Protein AF-A0A3D3SCV1-F1 (afdb_monomer_lite)

Structure (mmCIF, N/CA/C/O backbone):
data_AF-A0A3D3SCV1-F1
#
_entry.id   AF-A0A3D3SCV1-F1
#
loop_
_atom_site.group_PDB
_atom_site.id
_atom_site.type_symbol
_atom_site.label_atom_id
_atom_site.label_alt_id
_atom_site.label_comp_id
_atom_site.label_asym_id
_atom_site.label_entity_id
_atom_site.label_seq_id
_atom_site.pdbx_PDB_ins_code
_atom_site.Cartn_x
_atom_site.Cartn_y
_atom_site.Cartn_z
_atom_site.occupancy
_atom_site.B_iso_or_equiv
_atom_site.auth_seq_id
_atom_site.auth_comp_id
_atom_site.auth_asym_id
_atom_site.auth_atom_id
_atom_site.pdbx_PDB_model_num
ATOM 1 N N . MET A 1 1 ? 33.275 -25.857 25.329 1.00 31.06 1 MET A N 1
ATOM 2 C CA . MET A 1 1 ? 33.347 -27.067 26.189 1.00 31.06 1 MET A CA 1
ATOM 3 C C . MET A 1 1 ? 31.947 -27.283 26.773 1.00 31.06 1 MET A C 1
ATOM 5 O O . MET A 1 1 ? 31.342 -26.275 27.091 1.00 31.06 1 MET A O 1
ATOM 9 N N . HIS A 1 2 ? 31.351 -28.477 26.896 1.00 33.22 2 HIS A N 1
ATOM 10 C CA . HIS A 1 2 ? 31.788 -29.834 26.527 1.00 33.22 2 HIS A CA 1
ATOM 11 C C . HIS A 1 2 ? 30.549 -30.766 26.332 1.00 33.22 2 HIS A C 1
ATOM 13 O O . HIS A 1 2 ? 29.694 -30.762 27.200 1.00 33.22 2 HIS A O 1
ATOM 19 N N . ARG A 1 3 ? 30.489 -31.541 25.224 1.00 33.69 3 ARG A N 1
ATOM 20 C CA . ARG A 1 3 ? 29.704 -32.786 24.904 1.00 33.69 3 ARG A CA 1
ATOM 21 C C . ARG A 1 3 ? 28.265 -32.977 25.475 1.00 33.69 3 ARG A C 1
ATOM 23 O O . ARG A 1 3 ? 28.086 -32.978 26.680 1.00 33.69 3 ARG A O 1
ATOM 30 N N . LEU A 1 4 ? 27.192 -33.165 24.684 1.00 37.19 4 LEU A N 1
ATOM 31 C CA . LEU A 1 4 ? 26.838 -34.212 23.676 1.00 37.19 4 LEU A CA 1
ATOM 32 C C . LEU A 1 4 ? 26.415 -35.601 24.218 1.00 37.19 4 LEU A C 1
ATOM 34 O O . LEU A 1 4 ? 27.269 -36.316 24.744 1.00 37.19 4 LEU A O 1
ATOM 38 N N . ARG A 1 5 ? 25.179 -36.042 23.886 1.00 36.16 5 ARG A N 1
ATOM 39 C CA . ARG A 1 5 ? 24.814 -37.425 23.456 1.00 36.16 5 ARG A CA 1
ATOM 40 C C . ARG A 1 5 ? 23.360 -37.555 22.920 1.00 36.16 5 ARG A C 1
ATOM 42 O O . ARG A 1 5 ? 22.454 -37.039 23.553 1.00 36.16 5 ARG A O 1
ATOM 49 N N . SER A 1 6 ? 23.212 -38.246 21.772 1.00 33.44 6 SER A N 1
ATOM 50 C CA . SER A 1 6 ? 22.103 -39.118 21.258 1.00 33.44 6 SER A CA 1
ATOM 51 C C . SER A 1 6 ? 20.650 -38.962 21.774 1.00 33.44 6 SER A C 1
ATOM 53 O O . SER A 1 6 ? 20.452 -38.943 22.981 1.00 33.44 6 SER A O 1
ATOM 55 N N . GLY A 1 7 ? 19.572 -38.996 20.966 1.00 28.97 7 GLY A N 1
ATOM 56 C CA . GLY A 1 7 ? 19.382 -39.431 19.554 1.00 28.97 7 GLY A CA 1
ATOM 57 C C . GLY A 1 7 ? 18.875 -40.892 19.430 1.00 28.97 7 GLY A C 1
ATOM 58 O O . GLY A 1 7 ? 19.271 -41.705 20.258 1.00 28.97 7 GLY A O 1
ATOM 59 N N . ALA A 1 8 ? 18.051 -41.313 18.450 1.00 30.48 8 ALA A N 1
ATOM 60 C CA . ALA A 1 8 ? 17.451 -40.624 17.285 1.00 30.48 8 ALA A CA 1
ATOM 61 C C . ALA A 1 8 ? 16.240 -41.416 16.675 1.00 30.48 8 ALA A C 1
ATOM 63 O O . ALA A 1 8 ? 15.952 -42.517 17.132 1.00 30.48 8 ALA A O 1
ATOM 64 N N . ASP A 1 9 ? 15.584 -40.832 15.655 1.00 30.39 9 ASP A N 1
ATOM 65 C CA . ASP A 1 9 ? 14.673 -41.357 14.597 1.00 30.39 9 ASP A CA 1
ATOM 66 C C . ASP A 1 9 ? 13.549 -42.392 14.863 1.00 30.39 9 ASP A C 1
ATOM 68 O O . ASP A 1 9 ? 13.775 -43.507 15.321 1.00 30.39 9 ASP A O 1
ATOM 72 N N . PHE A 1 10 ? 12.341 -42.090 14.349 1.00 28.12 10 PHE A N 1
ATOM 73 C CA . PHE A 1 10 ? 11.304 -43.080 13.998 1.00 28.12 10 PHE A CA 1
ATOM 74 C C . PHE A 1 10 ? 10.482 -42.648 12.763 1.00 28.12 10 PHE A C 1
ATOM 76 O O . PHE A 1 10 ? 9.947 -41.543 12.718 1.00 28.12 10 PHE A O 1
ATOM 83 N N . LEU A 1 11 ? 10.319 -43.553 11.788 1.00 30.98 11 LEU A N 1
ATOM 84 C CA . LEU A 1 11 ? 9.433 -43.420 10.615 1.00 30.98 11 LEU A CA 1
ATOM 85 C C . LEU A 1 11 ? 8.581 -44.706 10.428 1.00 30.98 11 LEU A C 1
ATOM 87 O O . LEU A 1 11 ? 8.887 -45.733 11.041 1.00 30.98 11 LEU A O 1
ATOM 91 N N . PRO A 1 12 ? 7.458 -44.665 9.676 1.00 41.44 12 PRO A N 1
ATOM 92 C CA . PRO A 1 12 ? 6.324 -45.565 9.920 1.00 41.44 12 PRO A CA 1
ATOM 93 C C . PRO A 1 12 ? 6.385 -46.945 9.240 1.00 41.44 12 PRO A C 1
ATOM 95 O O . PRO A 1 12 ? 7.035 -47.156 8.217 1.00 41.44 12 PRO A O 1
ATOM 98 N N . ARG A 1 13 ? 5.613 -47.889 9.799 1.00 28.06 13 ARG A N 1
ATOM 99 C CA . ARG A 1 13 ? 5.427 -49.262 9.290 1.00 28.06 13 ARG A CA 1
ATOM 100 C C . ARG A 1 13 ? 4.489 -49.323 8.068 1.00 28.06 13 ARG A C 1
ATOM 102 O O . ARG A 1 13 ? 3.646 -48.454 7.869 1.00 28.06 13 ARG A O 1
ATOM 109 N N . ARG A 1 14 ? 4.600 -50.404 7.284 1.00 30.44 14 ARG A N 1
ATOM 110 C CA . ARG A 1 14 ? 3.768 -50.743 6.107 1.00 30.44 14 ARG A CA 1
ATOM 111 C C . ARG A 1 14 ? 3.305 -52.209 6.156 1.00 30.44 14 ARG A C 1
ATOM 113 O O . ARG A 1 14 ? 3.948 -53.013 6.824 1.00 30.44 14 ARG A O 1
ATOM 120 N N . CYS A 1 15 ? 2.329 -52.545 5.296 1.00 30.94 15 CYS A N 1
ATOM 121 C CA . CYS A 1 15 ? 1.943 -53.912 4.873 1.00 30.94 15 CYS A CA 1
ATOM 122 C C . CYS A 1 15 ? 1.190 -54.768 5.928 1.00 30.94 15 CYS A C 1
ATOM 124 O O . CYS A 1 15 ? 1.227 -54.407 7.102 1.00 30.94 15 CYS A O 1
ATOM 126 N N . PRO A 1 16 ? 0.467 -55.858 5.541 1.00 45.41 16 PRO A N 1
ATOM 127 C CA . PRO A 1 16 ? 0.619 -56.683 4.322 1.00 45.41 16 PRO A CA 1
ATOM 128 C C . PRO A 1 16 ? -0.627 -56.839 3.408 1.00 45.41 16 PRO A C 1
ATOM 130 O O . PRO A 1 16 ? -1.608 -56.112 3.528 1.00 45.41 16 PRO A O 1
ATOM 133 N N . ARG A 1 17 ? -0.537 -57.768 2.436 1.00 35.91 17 ARG A N 1
ATOM 134 C CA . ARG A 1 17 ? -1.512 -58.080 1.366 1.00 35.91 17 ARG A CA 1
ATOM 135 C C . ARG A 1 17 ? -1.863 -59.580 1.319 1.00 35.91 17 ARG A C 1
ATOM 137 O O . ARG A 1 17 ? -0.992 -60.413 1.552 1.00 35.91 17 ARG A O 1
ATOM 144 N N . SER A 1 18 ? -3.080 -59.888 0.864 1.00 31.77 18 SER A N 1
ATOM 145 C CA . SER A 1 18 ? -3.589 -61.198 0.395 1.00 31.77 18 SER A CA 1
ATOM 146 C C . SER A 1 18 ? -4.633 -60.956 -0.731 1.00 31.77 18 SER A C 1
ATOM 148 O O . SER A 1 18 ? -4.895 -59.798 -1.055 1.00 31.77 18 SER A O 1
ATOM 150 N N . GLY A 1 19 ? -5.234 -61.928 -1.436 1.00 28.14 19 GLY A N 1
ATOM 151 C CA . GLY A 1 19 ? -5.051 -63.391 -1.464 1.00 28.14 19 GLY A CA 1
ATOM 152 C C . GLY A 1 19 ? -6.238 -64.176 -0.868 1.00 28.14 19 GLY A C 1
ATOM 153 O O . GLY A 1 19 ? -6.530 -63.977 0.304 1.00 28.14 19 GLY A O 1
ATOM 154 N N . ARG A 1 20 ? -6.919 -65.092 -1.583 1.00 32.19 20 ARG A N 1
ATOM 155 C CA . ARG A 1 20 ? -6.865 -65.483 -3.018 1.00 32.19 20 ARG A CA 1
ATOM 156 C C . ARG A 1 20 ? -8.239 -66.048 -3.470 1.00 32.19 20 ARG A C 1
ATOM 158 O O . ARG A 1 20 ? -8.995 -66.492 -2.617 1.00 32.19 20 ARG A O 1
ATOM 165 N N . GLU A 1 21 ? -8.446 -66.145 -4.793 1.00 29.38 21 GLU A N 1
ATOM 166 C CA . GLU A 1 21 ? -9.391 -67.061 -5.492 1.00 29.38 21 GLU A CA 1
ATOM 167 C C . GLU A 1 21 ? -10.918 -66.937 -5.226 1.00 29.38 21 GLU A C 1
ATOM 169 O O . GLU A 1 21 ? -11.355 -66.269 -4.301 1.00 29.38 21 GLU A O 1
ATOM 174 N N . GLY A 1 22 ? -11.797 -67.502 -6.075 1.00 28.02 22 GLY A N 1
ATOM 175 C CA . GLY A 1 22 ? -11.537 -68.116 -7.392 1.00 28.02 22 GLY A CA 1
ATOM 176 C C . GLY A 1 22 ? -12.756 -68.779 -8.070 1.00 28.02 22 GLY A C 1
ATOM 177 O O . GLY A 1 22 ? -13.765 -69.051 -7.428 1.00 28.02 22 GLY A O 1
ATOM 178 N N . SER A 1 23 ? -12.599 -69.113 -9.364 1.00 28.86 23 SER A N 1
ATOM 179 C CA . SER A 1 23 ? -13.588 -69.754 -10.272 1.00 28.86 23 SER A CA 1
ATOM 180 C C . SER A 1 23 ? -14.815 -68.881 -10.658 1.00 28.86 23 SER A C 1
ATOM 182 O O . SER A 1 23 ? -15.280 -68.090 -9.852 1.00 28.86 23 SER A O 1
ATOM 184 N N . SER A 1 24 ? -15.396 -68.939 -11.870 1.00 29.16 24 SER A N 1
ATOM 185 C CA . SER A 1 24 ? -14.925 -69.487 -13.162 1.00 29.16 24 SER A CA 1
ATOM 186 C C . SER A 1 24 ? -15.704 -68.894 -14.359 1.00 29.16 24 SER A C 1
ATOM 188 O O . SER A 1 24 ? -16.881 -68.601 -14.196 1.00 29.16 24 SER A O 1
ATOM 190 N N . ARG A 1 25 ? -15.074 -68.869 -15.557 1.00 29.67 25 ARG A N 1
ATOM 191 C CA . ARG A 1 25 ? -15.676 -68.749 -16.922 1.00 29.67 25 ARG A CA 1
ATOM 192 C C . ARG A 1 25 ? -16.494 -67.463 -17.221 1.00 29.67 25 ARG A C 1
ATOM 194 O O . ARG A 1 25 ? -17.101 -66.881 -16.344 1.00 29.67 25 ARG A O 1
ATOM 201 N N . ALA A 1 26 ? -16.575 -66.945 -18.449 1.00 29.08 26 ALA A N 1
ATOM 202 C CA . ALA A 1 26 ? -15.829 -67.162 -19.698 1.00 29.08 26 ALA A CA 1
ATOM 203 C C . ALA A 1 26 ? -15.648 -65.791 -20.397 1.00 29.08 26 ALA A C 1
ATOM 205 O O . ALA A 1 26 ? -16.336 -64.835 -20.048 1.00 29.08 26 ALA A O 1
ATOM 206 N N . GLY A 1 27 ? -14.726 -65.669 -21.356 1.00 27.27 27 GLY A N 1
ATOM 207 C CA . GLY A 1 27 ? -14.493 -64.406 -22.079 1.00 27.27 27 GLY A CA 1
ATOM 208 C C . GLY A 1 27 ? -15.123 -64.371 -23.473 1.00 27.27 27 GLY A C 1
ATOM 209 O O . GLY A 1 27 ? -15.543 -65.409 -23.972 1.00 27.27 27 GLY A O 1
ATOM 210 N N . TYR A 1 28 ? -15.103 -63.198 -24.114 1.00 28.31 28 TYR A N 1
ATOM 211 C CA . TYR A 1 28 ? -14.728 -63.035 -25.529 1.00 28.31 28 TYR A CA 1
ATOM 212 C C . TYR A 1 28 ? -14.319 -61.575 -25.815 1.00 28.31 28 TYR A C 1
ATOM 214 O O . TYR A 1 28 ? -14.483 -60.693 -24.973 1.00 28.31 28 TYR A O 1
ATOM 222 N N . SER A 1 29 ? -13.710 -61.337 -26.977 1.00 29.58 29 SER A N 1
ATOM 223 C CA . SER A 1 29 ? -13.167 -60.046 -27.427 1.00 29.58 29 SER A CA 1
ATOM 224 C C . SER A 1 29 ? -14.245 -59.038 -27.847 1.00 29.58 29 SER A C 1
ATOM 226 O O . SER A 1 29 ? -15.256 -59.425 -28.428 1.00 29.58 29 SER A O 1
ATOM 228 N N . GLY A 1 30 ? -13.998 -57.740 -27.647 1.00 28.19 30 GLY A N 1
ATOM 229 C CA . GLY A 1 30 ? -14.820 -56.672 -28.242 1.00 28.19 30 GLY A CA 1
ATOM 230 C C . GLY A 1 30 ? -14.403 -56.323 -29.678 1.00 28.19 30 GLY A C 1
ATOM 231 O O . GLY A 1 30 ? -13.363 -56.789 -30.122 1.00 28.19 30 GLY A O 1
ATOM 232 N N . TRP A 1 31 ? -15.191 -55.487 -30.368 1.00 26.89 31 TRP A N 1
ATOM 233 C CA . TRP A 1 31 ? -14.788 -54.488 -31.385 1.00 26.89 31 TRP A CA 1
ATOM 234 C C . TRP A 1 31 ? -16.011 -53.597 -31.731 1.00 26.89 31 TRP A C 1
ATOM 236 O O . TRP A 1 31 ? -17.133 -53.861 -31.304 1.00 26.89 31 TRP A O 1
ATOM 246 N N . THR A 1 32 ? -15.775 -52.494 -32.441 1.00 34.50 32 THR A N 1
ATOM 247 C CA . THR A 1 32 ? -16.702 -51.378 -32.747 1.00 34.50 32 THR A CA 1
ATOM 248 C C . THR A 1 32 ? -17.946 -51.706 -33.590 1.00 34.50 32 THR A C 1
ATOM 250 O O . THR A 1 32 ? -17.823 -52.480 -34.536 1.00 34.50 32 THR A O 1
ATOM 253 N N . MET A 1 33 ? -19.039 -50.926 -33.450 1.00 26.77 33 MET A N 1
ATOM 254 C CA . MET A 1 33 ? -19.727 -50.347 -34.631 1.00 26.77 33 MET A CA 1
ATOM 255 C C . MET A 1 33 ? -20.684 -49.166 -34.347 1.00 26.77 33 MET A C 1
ATOM 257 O O . MET A 1 33 ? -21.206 -49.015 -33.247 1.00 26.77 33 MET A O 1
ATOM 261 N N . GLN A 1 34 ? -20.944 -48.357 -35.386 1.00 30.31 34 GLN A N 1
ATOM 262 C CA . GLN A 1 34 ? -22.105 -47.457 -35.511 1.00 30.31 34 GLN A CA 1
ATOM 263 C C . GLN A 1 34 ? -23.256 -48.174 -36.255 1.00 30.31 34 GLN A C 1
ATOM 265 O O . GLN A 1 34 ? -22.996 -49.040 -37.087 1.00 30.31 34 GLN A O 1
ATOM 270 N N . GLY A 1 35 ? -24.515 -47.770 -36.040 1.00 27.17 35 GLY A N 1
ATOM 271 C CA . GLY A 1 35 ? -25.690 -48.272 -36.778 1.00 27.17 35 GLY A CA 1
ATOM 272 C C . GLY A 1 35 ? -26.908 -47.340 -36.650 1.00 27.17 35 GLY A C 1
ATOM 273 O O . GLY A 1 35 ? -27.031 -46.637 -35.652 1.00 27.17 35 GLY A O 1
ATOM 274 N N . PHE A 1 36 ? -27.784 -47.274 -37.665 1.00 28.73 36 PHE A N 1
ATOM 275 C CA . PHE A 1 36 ? -28.746 -46.163 -37.856 1.00 28.73 36 PHE A CA 1
ATOM 276 C C . PHE A 1 36 ? -30.159 -46.620 -38.296 1.00 28.73 36 PHE A C 1
ATOM 278 O O . PHE A 1 36 ? -30.267 -47.688 -38.899 1.00 28.73 36 PHE A O 1
ATOM 285 N N . ARG A 1 37 ? -31.173 -45.729 -38.128 1.00 29.22 37 ARG A N 1
ATOM 286 C CA . ARG A 1 37 ? -32.583 -45.671 -38.669 1.00 29.22 37 ARG A CA 1
ATOM 287 C C . ARG A 1 37 ? -33.679 -45.778 -37.579 1.00 29.22 37 ARG A C 1
ATOM 289 O O . ARG A 1 37 ? -33.445 -46.451 -36.591 1.00 29.22 37 ARG A O 1
ATOM 296 N N . SER A 1 38 ? -34.926 -45.274 -37.701 1.00 32.41 38 SER A N 1
ATOM 297 C CA . SER A 1 38 ? -35.633 -44.158 -38.423 1.00 32.41 38 SER A CA 1
ATOM 298 C C . SER A 1 38 ? -37.145 -44.243 -38.020 1.00 32.41 38 SER A C 1
ATOM 300 O O . SER A 1 38 ? -37.535 -45.336 -37.632 1.00 32.41 38 SER A O 1
ATOM 302 N N . ARG A 1 39 ? -38.106 -43.290 -38.068 1.00 32.09 39 ARG A N 1
ATOM 303 C CA . ARG A 1 39 ? -38.418 -41.968 -38.708 1.00 32.09 39 ARG A CA 1
ATOM 304 C C . ARG A 1 39 ? -39.368 -41.191 -37.727 1.00 32.09 39 ARG A C 1
ATOM 306 O O . ARG A 1 39 ? -39.741 -41.779 -36.724 1.00 32.09 39 ARG A O 1
ATOM 313 N N . GLY A 1 40 ? -39.890 -39.962 -37.906 1.00 27.11 40 GLY A N 1
ATOM 314 C CA . GLY A 1 40 ? -39.698 -38.869 -38.882 1.00 27.11 40 GLY A CA 1
ATOM 315 C C . GLY A 1 40 ? -41.019 -38.167 -39.325 1.00 27.11 40 GLY A C 1
ATOM 316 O O . GLY A 1 40 ? -41.880 -38.848 -39.871 1.00 27.11 40 GLY A O 1
ATOM 317 N N . LYS A 1 41 ? -41.094 -36.813 -39.225 1.00 29.05 41 LYS A N 1
ATOM 318 C CA . LYS A 1 41 ? -42.207 -35.849 -39.563 1.00 29.05 41 LYS A CA 1
ATOM 319 C C . LYS A 1 41 ? -43.295 -35.636 -38.470 1.00 29.05 41 LYS A C 1
ATOM 321 O O . LYS A 1 41 ? -43.687 -36.608 -37.846 1.00 29.05 41 LYS A O 1
ATOM 326 N N . GLY A 1 42 ? -43.852 -34.429 -38.226 1.00 25.38 42 GLY A N 1
ATOM 327 C CA . GLY A 1 42 ? -43.502 -33.061 -38.691 1.00 25.38 42 GLY A CA 1
ATOM 328 C C . GLY A 1 42 ? -44.552 -31.945 -38.379 1.00 25.38 42 GLY A C 1
ATOM 329 O O . GLY A 1 42 ? -45.659 -32.255 -37.968 1.00 25.38 42 GLY A O 1
ATOM 330 N N . PHE A 1 43 ? -44.201 -30.673 -38.672 1.00 23.73 43 PHE A N 1
ATOM 331 C CA . PHE A 1 43 ? -45.043 -29.443 -38.845 1.00 23.73 43 PHE A CA 1
ATOM 332 C C . PHE A 1 43 ? -45.604 -28.573 -37.669 1.00 23.73 43 PHE A C 1
ATOM 334 O O . PHE A 1 43 ? -46.628 -28.873 -37.077 1.00 23.73 43 PHE A O 1
ATOM 341 N N . ARG A 1 44 ? -44.919 -27.423 -37.458 1.00 27.30 44 ARG A N 1
ATOM 342 C CA . ARG A 1 44 ? -45.283 -25.964 -37.347 1.00 27.30 44 ARG A CA 1
ATOM 343 C C . ARG A 1 44 ? -46.709 -25.412 -36.964 1.00 27.30 44 ARG A C 1
ATOM 345 O O . ARG A 1 44 ? -47.684 -26.140 -37.042 1.00 27.30 44 ARG A O 1
ATOM 352 N N . PRO A 1 45 ? -46.831 -24.105 -36.561 1.00 48.16 45 PRO A N 1
ATOM 353 C CA . PRO A 1 45 ? -47.924 -23.570 -35.702 1.00 48.16 45 PRO A CA 1
ATOM 354 C C . PRO A 1 45 ? -48.832 -22.450 -36.313 1.00 48.16 45 PRO A C 1
ATOM 356 O O . PRO A 1 45 ? -48.666 -22.096 -37.480 1.00 48.16 45 PRO A O 1
ATOM 359 N N . SER A 1 46 ? -49.658 -21.786 -35.463 1.00 30.00 46 SER A N 1
ATOM 360 C CA . SER A 1 46 ? -50.629 -20.654 -35.692 1.00 30.00 46 SER A CA 1
ATOM 361 C C . SER A 1 46 ? -52.094 -21.127 -35.903 1.00 30.00 46 SER A C 1
ATOM 363 O O . SER A 1 46 ? -52.229 -22.275 -36.322 1.00 30.00 46 SER A O 1
ATOM 365 N N . PRO A 1 47 ? -53.190 -20.344 -35.639 1.00 40.25 47 PRO A N 1
ATOM 366 C CA . PRO A 1 47 ? -53.340 -18.875 -35.772 1.00 40.25 47 PRO A CA 1
ATOM 367 C C . PRO A 1 47 ? -54.209 -18.128 -34.703 1.00 40.25 47 PRO A C 1
ATOM 369 O O . PRO A 1 47 ? -54.526 -18.651 -33.641 1.00 40.25 47 PRO A O 1
ATOM 372 N N . LEU A 1 48 ? -54.585 -16.869 -35.003 1.00 31.06 48 LEU A N 1
ATOM 373 C CA . LEU A 1 48 ? -55.399 -15.927 -34.201 1.00 31.06 48 LEU A CA 1
ATOM 374 C C . LEU A 1 48 ? -56.893 -15.879 -34.602 1.00 31.06 48 LEU A C 1
ATOM 376 O O . LEU A 1 48 ? -57.177 -15.836 -35.799 1.00 31.06 48 LEU A O 1
ATOM 380 N N . ARG A 1 49 ? -57.803 -15.708 -33.618 1.00 27.22 49 ARG A N 1
ATOM 381 C CA . ARG A 1 49 ? -59.093 -14.935 -33.601 1.00 27.22 49 ARG A CA 1
ATOM 382 C C . ARG A 1 49 ? -59.924 -15.349 -32.353 1.00 27.22 49 ARG A C 1
ATOM 384 O O . ARG A 1 49 ? -59.654 -16.414 -31.824 1.00 27.22 49 ARG A O 1
ATOM 391 N N . LYS A 1 50 ? -61.008 -14.704 -31.882 1.00 26.39 50 LYS A N 1
ATOM 392 C CA . LYS A 1 50 ? -61.491 -13.307 -31.665 1.00 26.39 50 LYS A CA 1
ATOM 393 C C . LYS A 1 50 ? -63.024 -13.403 -31.381 1.00 26.39 50 LYS A C 1
ATOM 395 O O . LYS A 1 50 ? -63.675 -14.119 -32.127 1.00 26.39 50 LYS A O 1
ATOM 400 N N . ILE A 1 51 ? -63.571 -12.578 -30.463 1.00 27.58 51 ILE A N 1
ATOM 401 C CA . ILE A 1 51 ? -64.979 -12.053 -30.398 1.00 27.58 51 ILE A CA 1
ATOM 402 C C . ILE A 1 51 ? -66.085 -12.797 -29.563 1.00 27.58 51 ILE A C 1
ATOM 404 O O . ILE A 1 51 ? -66.525 -13.869 -29.944 1.00 27.58 51 ILE A O 1
ATOM 408 N N . HIS A 1 52 ? -66.604 -12.077 -28.531 1.00 26.11 52 HIS A N 1
ATOM 409 C CA . HIS A 1 52 ? -67.987 -12.023 -27.936 1.00 26.11 52 HIS A CA 1
ATOM 410 C C . HIS A 1 52 ? -68.619 -13.224 -27.172 1.00 26.11 52 HIS A C 1
ATOM 412 O O . HIS A 1 52 ? -68.205 -14.351 -27.395 1.00 26.11 52 HIS A O 1
ATOM 418 N N . ILE A 1 53 ? -69.649 -13.076 -26.296 1.00 27.23 53 ILE A N 1
ATOM 419 C CA . ILE A 1 53 ? -70.154 -11.996 -25.374 1.00 27.23 53 ILE A CA 1
ATOM 420 C C . ILE A 1 53 ? -71.075 -12.648 -24.295 1.00 27.23 53 ILE A C 1
ATOM 422 O O . ILE A 1 53 ? -71.678 -13.664 -24.611 1.00 27.23 53 ILE A O 1
ATOM 426 N N . ASP A 1 54 ? -71.172 -12.050 -23.087 1.00 26.23 54 ASP A N 1
ATOM 427 C CA . ASP A 1 54 ? -72.292 -12.034 -22.084 1.00 26.23 54 ASP A CA 1
ATOM 428 C C . ASP A 1 54 ? -71.805 -12.152 -20.611 1.00 26.23 54 ASP A C 1
ATOM 430 O O . ASP A 1 54 ? -70.760 -12.743 -20.353 1.00 26.23 54 ASP A O 1
ATOM 434 N N . GLY A 1 55 ? -72.478 -11.601 -19.580 1.00 26.06 55 GLY A N 1
ATOM 435 C CA . GLY A 1 55 ? -73.538 -10.573 -19.623 1.00 26.06 55 GLY A CA 1
ATOM 436 C C . GLY A 1 55 ? -74.596 -10.564 -18.492 1.00 26.06 55 GLY A C 1
ATOM 437 O O . GLY A 1 55 ? -75.721 -10.959 -18.763 1.00 26.06 55 GLY A O 1
ATOM 438 N N . ASP A 1 56 ? -74.329 -10.010 -17.289 1.00 27.02 56 ASP A N 1
ATOM 439 C CA . ASP A 1 56 ? -75.391 -9.389 -16.441 1.00 27.02 56 ASP A CA 1
ATOM 440 C C . ASP A 1 56 ? -74.858 -8.341 -15.412 1.00 27.02 56 ASP A C 1
ATOM 442 O O . ASP A 1 56 ? -73.677 -7.989 -15.422 1.00 27.02 56 ASP A O 1
ATOM 446 N N . ARG A 1 57 ? -75.747 -7.759 -14.582 1.00 29.06 57 ARG A N 1
ATOM 447 C CA . ARG A 1 57 ? -75.655 -6.420 -13.960 1.00 29.06 57 ARG A CA 1
ATOM 448 C C . ARG A 1 57 ? -75.954 -6.369 -12.447 1.00 29.06 57 ARG A C 1
ATOM 450 O O . ARG A 1 57 ? -76.864 -7.050 -11.973 1.00 29.06 57 ARG A O 1
ATOM 457 N N . ARG A 1 58 ? -75.345 -5.377 -11.764 1.00 27.66 58 ARG A N 1
ATOM 458 C CA . ARG A 1 58 ? -75.917 -4.404 -10.772 1.00 27.66 58 ARG A CA 1
ATOM 459 C C . ARG A 1 58 ? -74.756 -3.549 -10.197 1.00 27.66 58 ARG A C 1
ATOM 461 O O . ARG A 1 58 ? -73.750 -4.112 -9.802 1.00 27.66 58 ARG A O 1
ATOM 468 N N . HIS A 1 59 ? -74.677 -2.223 -10.406 1.00 29.09 59 HIS A N 1
ATOM 469 C CA . HIS A 1 59 ? -75.253 -1.113 -9.598 1.00 29.09 59 HIS A CA 1
ATOM 470 C C . HIS A 1 59 ? -74.868 -1.162 -8.101 1.00 29.09 59 HIS A C 1
ATOM 472 O O . HIS A 1 59 ? -75.053 -2.206 -7.495 1.00 29.09 59 HIS A O 1
ATOM 478 N N . SER A 1 60 ? -74.361 -0.102 -7.444 1.00 28.12 60 SER A N 1
ATOM 479 C CA . SER A 1 60 ? -74.497 1.379 -7.588 1.00 28.12 60 SER A CA 1
ATOM 480 C C . SER A 1 60 ? -73.160 2.133 -7.852 1.00 28.12 60 SER A C 1
ATOM 482 O O . SER A 1 60 ? -72.095 1.623 -7.542 1.00 28.12 60 SER A O 1
ATOM 484 N N . ARG A 1 61 ? -73.093 3.256 -8.604 1.00 28.25 61 ARG A N 1
ATOM 485 C CA . ARG A 1 61 ? -73.332 4.690 -8.234 1.00 28.25 61 ARG A CA 1
ATOM 486 C C . ARG A 1 61 ? -72.619 5.098 -6.925 1.00 28.25 61 ARG A C 1
ATOM 488 O O . ARG A 1 61 ? -72.920 4.519 -5.894 1.00 28.25 61 ARG A O 1
ATOM 495 N N . LEU A 1 62 ? -71.683 6.061 -6.912 1.00 28.38 62 LEU A N 1
ATOM 496 C CA . LEU A 1 62 ? -71.856 7.498 -7.247 1.00 28.38 62 LEU A CA 1
ATOM 497 C C . LEU A 1 62 ? -70.826 8.102 -8.256 1.00 28.38 62 LEU A C 1
ATOM 499 O O . LEU A 1 62 ? -69.994 7.400 -8.822 1.00 28.38 62 LEU A O 1
ATOM 503 N N . ARG A 1 63 ? -70.964 9.411 -8.537 1.00 24.09 63 ARG A N 1
ATOM 504 C CA . ARG A 1 63 ? -70.241 10.311 -9.486 1.00 24.09 63 ARG A CA 1
ATOM 505 C C . ARG A 1 63 ? -70.256 11.755 -8.888 1.00 24.09 63 ARG A C 1
ATOM 507 O O . ARG A 1 63 ? -70.956 11.886 -7.883 1.00 24.09 63 ARG A O 1
ATOM 514 N N . PRO A 1 64 ? -69.615 12.827 -9.441 1.00 40.97 64 PRO A N 1
ATOM 515 C CA . PRO A 1 64 ? -69.081 13.041 -10.810 1.00 40.97 64 PRO A CA 1
ATOM 516 C C . PRO A 1 64 ? -67.610 13.605 -10.857 1.00 40.97 64 PRO A C 1
ATOM 518 O O . PRO A 1 64 ? -67.044 13.889 -9.815 1.00 40.97 64 PRO A O 1
ATOM 521 N N . ALA A 1 65 ? -66.858 13.518 -11.976 1.00 27.42 65 ALA A N 1
ATOM 522 C CA . ALA A 1 65 ? -66.558 14.575 -12.992 1.00 27.42 65 ALA A CA 1
ATOM 523 C C . ALA A 1 65 ? -65.610 15.734 -12.540 1.00 27.42 65 ALA A C 1
ATOM 525 O O . ALA A 1 65 ? -65.669 16.131 -11.389 1.00 27.42 65 ALA A O 1
ATOM 526 N N . THR A 1 66 ? -64.729 16.351 -13.359 1.00 26.84 66 THR A N 1
ATOM 527 C CA . THR A 1 66 ? -64.331 16.151 -14.784 1.00 26.84 66 THR A CA 1
ATOM 528 C C . THR A 1 66 ? -63.014 16.877 -15.128 1.00 26.84 66 THR A C 1
ATOM 530 O O . THR A 1 66 ? -62.783 17.955 -14.603 1.00 26.84 66 THR A O 1
ATOM 533 N N . HIS A 1 67 ? -62.294 16.371 -16.148 1.00 27.92 67 HIS A N 1
ATOM 534 C CA . HIS A 1 67 ? -61.275 17.067 -16.979 1.00 27.92 67 HIS A CA 1
ATOM 535 C C . HIS A 1 67 ? -59.974 17.550 -16.280 1.00 27.92 67 HIS A C 1
ATOM 537 O O . HIS A 1 67 ? -59.949 17.807 -15.089 1.00 27.92 67 HIS A O 1
ATOM 543 N N . GLY A 1 68 ? -58.837 17.689 -16.977 1.00 24.94 68 GLY A N 1
ATOM 544 C CA . GLY A 1 68 ? -58.506 17.283 -18.354 1.00 24.94 68 GLY A CA 1
ATOM 545 C C . GLY A 1 68 ? -57.273 18.022 -18.910 1.00 24.94 68 GLY A C 1
ATOM 546 O O . GLY A 1 68 ? -56.973 19.113 -18.446 1.00 24.94 68 GLY A O 1
ATOM 547 N N . GLN A 1 69 ? -56.622 17.458 -19.946 1.00 26.72 69 GLN A N 1
ATOM 548 C CA . GLN A 1 69 ? -55.454 18.034 -20.663 1.00 26.72 69 GLN A CA 1
ATOM 549 C C . GLN A 1 69 ? -54.172 18.219 -19.804 1.00 26.72 69 GLN A C 1
ATOM 551 O O . GLN A 1 69 ? -54.218 18.159 -18.585 1.00 26.72 69 GLN A O 1
ATOM 556 N N . ALA A 1 70 ? -52.963 18.409 -20.352 1.00 27.25 70 ALA A N 1
ATOM 557 C CA . ALA A 1 70 ? -52.371 17.926 -21.611 1.00 27.25 70 ALA A CA 1
ATOM 558 C C . ALA A 1 70 ? -50.827 17.909 -21.478 1.00 27.25 70 ALA A C 1
ATOM 560 O O . ALA A 1 70 ? -50.260 18.539 -20.589 1.00 27.25 70 ALA A O 1
ATOM 561 N N . ARG A 1 71 ? -50.121 17.221 -22.389 1.00 33.84 71 ARG A N 1
ATOM 562 C CA . ARG A 1 71 ? -48.646 17.280 -22.475 1.00 33.84 71 ARG A CA 1
ATOM 563 C C . ARG A 1 71 ? -48.165 18.702 -22.801 1.00 33.84 71 ARG A C 1
ATOM 565 O O . ARG A 1 71 ? -48.612 19.259 -23.802 1.00 33.84 71 ARG A O 1
ATOM 572 N N . ARG A 1 72 ? -47.125 19.196 -22.116 1.00 27.36 72 ARG A N 1
ATOM 573 C CA . ARG A 1 72 ? -46.180 20.182 -22.680 1.00 27.36 72 ARG A CA 1
ATOM 574 C C . ARG A 1 72 ? -44.788 20.083 -22.051 1.00 27.36 72 ARG A C 1
ATOM 576 O O . ARG A 1 72 ? -44.637 19.630 -20.925 1.00 27.36 72 ARG A O 1
ATOM 583 N N . ARG A 1 73 ? -43.775 20.480 -22.829 1.00 30.30 73 ARG A N 1
ATOM 584 C CA . ARG A 1 73 ? -42.379 20.647 -22.395 1.00 30.30 73 ARG A CA 1
ATOM 585 C C . ARG A 1 73 ? -42.174 22.083 -21.902 1.00 30.30 73 ARG A C 1
ATOM 587 O O . ARG A 1 73 ? -42.592 22.997 -22.608 1.00 30.30 73 ARG A O 1
ATOM 594 N N . GLN A 1 74 ? -41.416 22.262 -20.826 1.00 27.23 74 GLN A N 1
ATOM 595 C CA . GLN A 1 74 ? -40.587 23.442 -20.533 1.00 27.23 74 GLN A CA 1
ATOM 596 C C . GLN A 1 74 ? -39.306 22.892 -19.867 1.00 27.23 74 GLN A C 1
ATOM 598 O O . GLN A 1 74 ? -39.413 21.990 -19.045 1.00 27.23 74 GLN A O 1
ATOM 603 N N . ALA A 1 75 ? -38.077 23.157 -20.319 1.00 26.69 75 ALA A N 1
ATOM 604 C CA . ALA A 1 75 ? -37.405 24.400 -20.730 1.00 26.69 75 ALA A CA 1
ATOM 605 C C . ALA A 1 75 ? -36.857 25.191 -19.527 1.00 26.69 75 ALA A C 1
ATOM 607 O O . ALA A 1 75 ? -37.615 25.766 -18.753 1.00 26.69 75 ALA A O 1
ATOM 608 N N . TYR A 1 76 ? -35.525 25.206 -19.411 1.00 27.17 76 TYR A N 1
ATOM 609 C CA . TYR A 1 76 ? -34.762 25.999 -18.442 1.00 27.17 76 TYR A CA 1
ATOM 610 C C . TYR A 1 76 ? -34.946 27.504 -18.680 1.00 27.17 76 TYR A C 1
ATOM 612 O O . TYR A 1 76 ? -34.821 27.962 -19.815 1.00 27.17 76 TYR A O 1
ATOM 620 N N . LEU A 1 77 ? -35.098 28.272 -17.597 1.00 27.28 77 LEU A N 1
ATOM 621 C CA . LEU A 1 77 ? -34.738 29.693 -17.518 1.00 27.28 77 LEU A CA 1
ATOM 622 C C . LEU A 1 77 ? -34.086 29.986 -16.144 1.00 27.28 77 LEU A C 1
ATOM 624 O O . LEU A 1 77 ? -34.267 29.193 -15.218 1.00 27.28 77 LEU A O 1
ATOM 628 N N . PRO A 1 78 ? -33.252 31.040 -16.023 1.00 30.78 78 PRO A N 1
ATOM 629 C CA . PRO A 1 78 ? -32.216 31.111 -14.989 1.00 30.78 78 PRO A CA 1
ATOM 630 C C . PRO A 1 78 ? -32.625 31.820 -13.686 1.00 30.78 78 PRO A C 1
ATOM 632 O O . PRO A 1 78 ? -33.643 32.499 -13.590 1.00 30.78 78 PRO A O 1
ATOM 635 N N . SER A 1 79 ? -31.759 31.679 -12.680 1.00 29.83 79 SER A N 1
ATOM 636 C CA . SER A 1 79 ? -31.895 32.211 -11.321 1.00 29.83 79 SER A CA 1
ATOM 637 C C . SER A 1 79 ? -31.896 33.743 -11.230 1.00 29.83 79 SER A C 1
ATOM 639 O O . SER A 1 79 ? -30.950 34.392 -11.681 1.00 29.83 79 SER A O 1
ATOM 641 N N . GLY A 1 80 ? -32.877 34.305 -10.515 1.00 26.55 80 GLY A N 1
ATOM 642 C CA . GLY A 1 80 ? -32.922 35.715 -10.119 1.00 26.55 80 GLY A CA 1
ATOM 643 C C . GLY A 1 80 ? -33.314 35.890 -8.647 1.00 26.55 80 GLY A C 1
ATOM 644 O O . GLY A 1 80 ? -34.447 35.614 -8.285 1.00 26.55 80 GLY A O 1
ATOM 645 N N . GLN A 1 81 ? -32.355 36.344 -7.833 1.00 28.36 81 GLN A N 1
ATOM 646 C CA . GLN A 1 81 ? -32.466 36.946 -6.488 1.00 28.36 81 GLN A CA 1
ATOM 647 C C . GLN A 1 81 ? -33.635 36.560 -5.546 1.00 28.36 81 GLN A C 1
ATOM 649 O O . GLN A 1 81 ? -34.759 37.023 -5.703 1.00 28.36 81 GLN A O 1
ATOM 654 N N . MET A 1 82 ? -33.282 36.007 -4.380 1.00 24.80 82 MET A N 1
ATOM 655 C CA . MET A 1 82 ? -33.797 36.529 -3.102 1.00 24.80 82 MET A CA 1
ATOM 656 C C . MET A 1 82 ? -32.727 36.437 -2.002 1.00 24.80 82 MET A C 1
ATOM 658 O O . MET A 1 82 ? -31.769 35.676 -2.123 1.00 24.80 82 MET A O 1
ATOM 662 N N . ARG A 1 83 ? -32.836 37.271 -0.958 1.00 27.69 83 ARG A N 1
ATOM 663 C CA . ARG A 1 83 ? -31.822 37.425 0.104 1.00 27.69 83 ARG A CA 1
ATOM 664 C C . ARG A 1 83 ? -32.494 37.588 1.474 1.00 27.69 83 ARG A C 1
ATOM 666 O O . ARG A 1 83 ? -33.543 38.221 1.542 1.00 27.69 83 ARG A O 1
ATOM 673 N N . ARG A 1 84 ? -31.762 37.191 2.528 1.00 27.03 84 ARG A N 1
ATOM 674 C CA . ARG A 1 84 ? -32.026 37.310 3.987 1.00 27.03 84 ARG A CA 1
ATOM 675 C C . ARG A 1 84 ? -32.808 36.149 4.618 1.00 27.03 84 ARG A C 1
ATOM 677 O O . ARG A 1 84 ? -33.935 35.887 4.226 1.00 27.03 84 ARG A O 1
ATOM 684 N N . LEU A 1 85 ? -32.257 35.602 5.705 1.00 25.22 85 LEU A N 1
ATOM 685 C CA . LEU A 1 85 ? -32.725 35.863 7.078 1.00 25.22 85 LEU A CA 1
ATOM 686 C C . LEU A 1 85 ? -31.625 35.472 8.092 1.00 25.22 85 LEU A C 1
ATOM 688 O O . LEU A 1 85 ? -31.012 34.427 7.924 1.00 25.22 85 LEU A O 1
ATOM 692 N N . PHE A 1 86 ? -31.416 36.322 9.111 1.00 28.75 86 PHE A N 1
ATOM 693 C CA . PHE A 1 86 ? -30.511 36.175 10.278 1.00 28.75 86 PHE A CA 1
ATOM 694 C C . PHE A 1 86 ? -28.996 35.940 10.007 1.00 28.75 86 PHE A C 1
ATOM 696 O O . PHE A 1 86 ? -28.598 35.424 8.972 1.00 28.75 86 PHE A O 1
ATOM 703 N N . GLY A 1 87 ? -28.063 36.343 10.882 1.00 24.67 87 GLY A N 1
ATOM 704 C CA . GLY A 1 87 ? -28.192 37.240 12.042 1.00 24.67 87 GLY A CA 1
ATOM 705 C C . GLY A 1 87 ? -27.133 36.984 13.125 1.00 24.67 87 GLY A C 1
ATOM 706 O O . GLY A 1 87 ? -27.334 36.101 13.948 1.00 24.67 87 GLY A O 1
ATOM 707 N N . LEU A 1 88 ? -26.046 37.767 13.156 1.00 27.11 88 LEU A N 1
ATOM 708 C CA . LEU A 1 88 ? -25.050 37.792 14.245 1.00 27.11 88 LEU A CA 1
ATOM 709 C C . LEU A 1 88 ? -24.598 39.245 14.533 1.00 27.11 88 LEU A C 1
ATOM 711 O O . LEU A 1 88 ? -24.706 40.078 13.630 1.00 27.11 88 LEU A O 1
ATOM 715 N N . PRO A 1 89 ? -24.171 39.568 15.774 1.00 33.44 89 PRO A N 1
ATOM 716 C CA . PRO A 1 89 ? -24.106 40.947 16.271 1.00 33.44 89 PRO A CA 1
ATOM 717 C C . PRO A 1 89 ? -22.791 41.689 15.984 1.00 33.44 89 PRO A C 1
ATOM 719 O O . PRO A 1 89 ? -21.761 41.100 15.661 1.00 33.44 89 PRO A O 1
ATOM 722 N N . GLU A 1 90 ? -22.845 43.010 16.154 1.00 27.88 90 GLU A N 1
ATOM 723 C CA . GLU A 1 90 ? -21.722 43.941 16.016 1.00 27.88 90 GLU A CA 1
ATOM 724 C C . GLU A 1 90 ? -20.875 44.043 17.297 1.00 27.88 90 GLU A C 1
ATOM 726 O O . GLU A 1 90 ? -21.382 43.897 18.408 1.00 27.88 90 GLU A O 1
ATOM 731 N N . ASN A 1 91 ? -19.609 44.442 17.142 1.00 28.30 91 ASN A N 1
ATOM 732 C CA . ASN A 1 91 ? -19.017 45.465 18.005 1.00 28.30 91 ASN A CA 1
ATOM 733 C C . ASN A 1 91 ? -17.939 46.262 17.239 1.00 28.30 91 ASN A C 1
ATOM 735 O O . ASN A 1 91 ? -17.327 45.765 16.295 1.00 28.30 91 ASN A O 1
ATOM 739 N N . LEU A 1 92 ? -17.780 47.532 17.610 1.00 27.00 92 LEU A N 1
ATOM 740 C CA . LEU A 1 92 ? -17.100 48.619 16.874 1.00 27.00 92 LEU A CA 1
ATOM 741 C C . LEU A 1 92 ? -15.937 49.202 17.725 1.00 27.00 92 LEU A C 1
ATOM 743 O O . LEU A 1 92 ? -15.739 48.714 18.837 1.00 27.00 92 LEU A O 1
ATOM 747 N N . PRO A 1 93 ? -15.237 50.307 17.351 1.00 42.53 93 PRO A N 1
ATOM 748 C CA . PRO A 1 93 ? -14.974 50.936 16.036 1.00 42.53 93 PRO A CA 1
ATOM 749 C C . PRO A 1 93 ? -13.459 51.219 15.774 1.00 42.53 93 PRO A C 1
ATOM 751 O O . PRO A 1 93 ? -12.631 51.112 16.672 1.00 42.53 93 PRO A O 1
ATOM 754 N N . GLY A 1 94 ? -13.084 51.730 14.585 1.00 26.84 94 GLY A N 1
ATOM 755 C CA . GLY A 1 94 ? -11.717 52.249 14.340 1.00 26.84 94 GLY A CA 1
ATOM 756 C C . GLY A 1 94 ? -11.501 53.026 13.025 1.00 26.84 94 GLY A C 1
ATOM 757 O O . GLY A 1 94 ? -11.229 52.428 11.995 1.00 26.84 94 GLY A O 1
ATOM 758 N N . LYS A 1 95 ? -11.611 54.364 13.077 1.00 28.50 95 LYS A N 1
ATOM 759 C CA . LYS A 1 95 ? -11.329 55.397 12.032 1.00 28.50 95 LYS A CA 1
ATOM 760 C C . LYS A 1 95 ? -10.145 55.040 11.087 1.00 28.50 95 LYS A C 1
ATOM 762 O O . LYS A 1 95 ? -9.147 54.531 11.570 1.00 28.50 95 LYS A O 1
ATOM 767 N N . GLY A 1 96 ? -10.095 55.378 9.790 1.00 28.08 96 GLY A N 1
ATOM 768 C CA . GLY A 1 96 ? -10.796 56.399 8.990 1.00 28.08 96 GLY A CA 1
ATOM 769 C C . GLY A 1 96 ? -10.296 56.421 7.512 1.00 28.08 96 GLY A C 1
ATOM 770 O O . GLY A 1 96 ? -9.563 55.513 7.130 1.00 28.08 96 GLY A O 1
ATOM 771 N N . PRO A 1 97 ? -10.704 57.382 6.648 1.00 43.59 97 PRO A N 1
ATOM 772 C CA . PRO A 1 97 ? -10.913 57.088 5.212 1.00 43.59 97 PRO A CA 1
ATOM 773 C C . PRO A 1 97 ? -10.159 57.964 4.179 1.00 43.59 97 PRO A C 1
ATOM 775 O O . PRO A 1 97 ? -9.755 59.079 4.509 1.00 43.59 97 PRO A O 1
ATOM 778 N N . ARG A 1 98 ? -10.167 57.547 2.887 1.00 28.52 98 ARG A N 1
ATOM 779 C CA . ARG A 1 98 ? -10.609 58.386 1.729 1.00 28.52 98 ARG A CA 1
ATOM 780 C C . ARG A 1 98 ? -10.642 57.695 0.340 1.00 28.52 98 ARG A C 1
ATOM 782 O O . ARG A 1 98 ? -9.612 57.237 -0.127 1.00 28.52 98 ARG A O 1
ATOM 789 N N . ALA A 1 99 ? -11.796 57.851 -0.337 1.00 28.08 99 ALA A N 1
ATOM 790 C CA . ALA A 1 99 ? -12.020 58.008 -1.799 1.00 28.08 99 ALA A CA 1
ATOM 791 C C . ALA A 1 99 ? -11.662 56.832 -2.760 1.00 28.08 99 ALA A C 1
ATOM 793 O O . ALA A 1 99 ? -10.900 55.949 -2.397 1.00 28.08 99 ALA A O 1
ATOM 794 N N . VAL A 1 100 ? -12.204 56.705 -3.990 1.00 27.69 100 VAL A N 1
ATOM 795 C CA . VAL A 1 100 ? -12.995 57.607 -4.880 1.00 27.69 100 VAL A CA 1
ATOM 796 C C . VAL A 1 100 ? -14.303 56.916 -5.377 1.00 27.69 100 VAL A C 1
ATOM 798 O O . VAL A 1 100 ? -14.521 55.738 -5.115 1.00 27.69 100 VAL A O 1
ATOM 801 N N . GLN A 1 101 ? -15.217 57.656 -6.027 1.00 26.77 101 GLN A N 1
ATOM 802 C CA . GLN A 1 101 ? -16.608 57.272 -6.365 1.00 26.77 101 GLN A CA 1
ATOM 803 C C . GLN A 1 101 ? -16.830 56.576 -7.734 1.00 26.77 101 GLN A C 1
ATOM 805 O O . GLN A 1 101 ? -16.033 56.697 -8.658 1.00 26.77 101 GLN A O 1
ATOM 810 N N . GLU A 1 102 ? -17.996 55.923 -7.867 1.00 28.08 102 GLU A N 1
ATOM 811 C CA . GLU A 1 102 ? -18.611 55.402 -9.109 1.00 28.08 102 GLU A CA 1
ATOM 812 C C . GLU A 1 102 ? -19.251 56.480 -10.036 1.00 28.08 102 GLU A C 1
ATOM 814 O O . GLU A 1 102 ? -19.559 57.571 -9.554 1.00 28.08 102 GLU A O 1
ATOM 819 N N . ARG A 1 103 ? -19.685 56.040 -11.252 1.00 28.61 103 ARG A N 1
ATOM 820 C CA . ARG A 1 103 ? -20.908 56.393 -12.069 1.00 28.61 103 ARG A CA 1
ATOM 821 C C . ARG A 1 103 ? -20.616 56.920 -13.498 1.00 28.61 103 ARG A C 1
ATOM 823 O O . ARG A 1 103 ? -19.569 57.508 -13.705 1.00 28.61 103 ARG A O 1
ATOM 830 N N . LYS A 1 104 ? -21.475 56.749 -14.535 1.00 27.12 104 LYS A N 1
ATOM 831 C CA . LYS A 1 104 ? -22.911 56.334 -14.641 1.00 27.12 104 LYS A CA 1
ATOM 832 C C . LYS A 1 104 ? -23.301 55.892 -16.089 1.00 27.12 104 LYS A C 1
ATOM 834 O O . LYS A 1 104 ? -22.712 56.404 -17.027 1.00 27.12 104 LYS A O 1
ATOM 839 N N . GLY A 1 105 ? -24.398 55.124 -16.258 1.00 25.53 105 GLY A N 1
ATOM 840 C CA . GLY A 1 105 ? -25.192 54.972 -17.521 1.00 25.53 105 GLY A CA 1
ATOM 841 C C . GLY A 1 105 ? -24.812 53.770 -18.422 1.00 25.53 105 GLY A C 1
ATOM 842 O O . GLY A 1 105 ? -23.631 53.473 -18.509 1.00 25.53 105 GLY A O 1
ATOM 843 N N . ARG A 1 106 ? -25.684 52.935 -19.039 1.00 27.14 106 ARG A N 1
ATOM 844 C CA . ARG A 1 106 ? -27.074 53.002 -19.606 1.00 27.14 106 ARG A CA 1
ATOM 845 C C . ARG A 1 106 ? -27.215 53.877 -20.871 1.00 27.14 106 ARG A C 1
ATOM 847 O O . ARG A 1 106 ? -26.763 55.009 -20.809 1.00 27.14 106 ARG A O 1
ATOM 854 N N . ILE A 1 107 ? -27.892 53.494 -21.974 1.00 28.27 107 ILE A N 1
ATOM 855 C CA . ILE A 1 107 ? -28.622 52.267 -22.435 1.00 28.27 107 ILE A CA 1
ATOM 856 C C . ILE A 1 107 ? -28.744 52.330 -23.984 1.00 28.27 107 ILE A C 1
ATOM 858 O O . ILE A 1 107 ? -28.995 53.431 -24.467 1.00 28.27 107 ILE A O 1
ATOM 862 N N . SER A 1 108 ? -28.703 51.200 -24.723 1.00 27.73 108 SER A N 1
ATOM 863 C CA . SER A 1 108 ? -29.586 50.902 -25.893 1.00 27.73 108 SER A CA 1
ATOM 864 C C . SER A 1 108 ? -29.295 49.550 -26.597 1.00 27.73 108 SER A C 1
ATOM 866 O O . SER A 1 108 ? -28.205 48.997 -26.494 1.00 27.73 108 SER A O 1
ATOM 868 N N . ASP A 1 109 ? -30.324 49.038 -27.282 1.00 30.58 109 ASP A N 1
ATOM 869 C CA . ASP A 1 109 ? -30.478 47.841 -28.152 1.00 30.58 109 ASP A CA 1
ATOM 870 C C . ASP A 1 109 ? -31.477 48.302 -29.279 1.00 30.58 109 ASP A C 1
ATOM 872 O O . ASP A 1 109 ? -32.082 49.363 -29.051 1.00 30.58 109 ASP A O 1
ATOM 876 N N . PRO A 1 110 ? -31.739 47.649 -30.452 1.00 46.53 110 PRO A N 1
ATOM 877 C CA . PRO A 1 110 ? -31.542 46.228 -30.774 1.00 46.53 110 PRO A CA 1
ATOM 878 C C . PRO A 1 110 ? -31.151 45.847 -32.236 1.00 46.53 110 PRO A C 1
ATOM 880 O O . PRO A 1 110 ? -30.998 46.682 -33.123 1.00 46.53 110 PRO A O 1
ATOM 883 N N . ASN A 1 111 ? -31.171 44.528 -32.496 1.00 27.91 111 ASN A N 1
ATOM 884 C CA . ASN A 1 111 ? -31.376 43.838 -33.790 1.00 27.91 111 ASN A CA 1
ATOM 885 C C . ASN A 1 111 ? -30.272 43.866 -34.873 1.00 27.91 111 ASN A C 1
ATOM 887 O O . ASN A 1 111 ? -30.147 44.824 -35.631 1.00 27.91 111 ASN A O 1
ATOM 891 N N . ARG A 1 112 ? -29.744 42.668 -35.191 1.00 27.25 112 ARG A N 1
ATOM 892 C CA . ARG A 1 112 ? -30.127 41.927 -36.422 1.00 27.25 112 ARG A CA 1
ATOM 893 C C . ARG A 1 112 ? -29.700 40.450 -36.387 1.00 27.25 112 ARG A C 1
ATOM 895 O O . ARG A 1 112 ? -28.737 40.079 -35.728 1.00 27.25 112 ARG A O 1
ATOM 902 N N . ARG A 1 113 ? -30.426 39.607 -37.131 1.00 28.92 113 ARG A N 1
ATOM 903 C CA . ARG A 1 113 ? -30.051 38.218 -37.466 1.00 28.92 113 ARG A CA 1
ATOM 904 C C . ARG A 1 113 ? -29.384 38.199 -38.847 1.00 28.92 113 ARG A C 1
ATOM 906 O O . ARG A 1 113 ? -29.903 38.870 -39.734 1.00 28.92 113 ARG A O 1
ATOM 913 N N . HIS A 1 114 ? -28.353 37.378 -39.060 1.00 28.89 114 HIS A N 1
ATOM 914 C CA . HIS A 1 114 ? -28.417 36.159 -39.897 1.00 28.89 114 HIS A CA 1
ATOM 915 C C . HIS A 1 114 ? -27.026 35.562 -40.195 1.00 28.89 114 HIS A C 1
ATOM 917 O O . HIS A 1 114 ? -26.002 36.230 -40.131 1.00 28.89 114 HIS A O 1
ATOM 923 N N . SER A 1 115 ? -27.029 34.269 -40.510 1.00 28.02 115 SER A N 1
ATOM 924 C CA . SER A 1 115 ? -25.922 33.465 -41.041 1.00 28.02 115 SER A CA 1
ATOM 925 C C . SER A 1 115 ? -25.653 33.726 -42.529 1.00 28.02 115 SER A C 1
ATOM 927 O O . SER A 1 115 ? -26.624 33.953 -43.248 1.00 28.02 115 SER A O 1
ATOM 929 N N . LEU A 1 116 ? -24.416 33.500 -43.006 1.00 27.05 116 LEU A N 1
ATOM 930 C CA . LEU A 1 116 ? -24.075 32.511 -44.062 1.00 27.05 116 LEU A CA 1
ATOM 931 C C . LEU A 1 116 ? -22.566 32.516 -44.420 1.00 27.05 116 LEU A C 1
ATOM 933 O O . LEU A 1 116 ? -21.794 33.307 -43.887 1.00 27.05 116 LEU A O 1
ATOM 937 N N . HIS A 1 117 ? -22.154 31.563 -45.267 1.00 31.61 117 HIS A N 1
ATOM 938 C CA . HIS A 1 117 ? -20.773 31.299 -45.706 1.00 31.61 117 HIS A CA 1
ATOM 939 C C . HIS A 1 117 ? -20.086 32.465 -46.440 1.00 31.61 117 HIS A C 1
ATOM 941 O O . HIS A 1 117 ? -20.716 33.086 -47.284 1.00 31.61 117 HIS A O 1
ATOM 947 N N . HIS A 1 118 ? -18.761 32.579 -46.285 1.00 27.69 118 HIS A N 1
ATOM 948 C CA . HIS A 1 118 ? -17.782 32.692 -47.387 1.00 27.69 118 HIS A CA 1
ATOM 949 C C . HIS A 1 118 ? -16.467 32.030 -46.901 1.00 27.69 118 HIS A C 1
ATOM 951 O O . HIS A 1 118 ? -16.094 32.234 -45.751 1.00 27.69 118 HIS A O 1
ATOM 957 N N . LEU A 1 119 ? -15.855 31.038 -47.565 1.00 28.12 119 LEU A N 1
ATOM 958 C CA . LEU A 1 119 ? -15.297 30.909 -48.931 1.00 28.12 119 LEU A CA 1
ATOM 959 C C . LEU A 1 119 ? -13.788 31.245 -48.942 1.00 28.12 119 LEU A C 1
ATOM 961 O O . LEU A 1 119 ? -13.399 32.348 -48.573 1.00 28.12 119 LEU A O 1
ATOM 965 N N . LEU A 1 120 ? -12.943 30.289 -49.355 1.00 33.56 120 LEU A N 1
ATOM 966 C CA . LEU A 1 120 ? -11.489 30.482 -49.437 1.00 33.56 120 LEU A CA 1
ATOM 967 C C . LEU A 1 120 ? -11.107 31.412 -50.596 1.00 33.56 120 LEU A C 1
ATOM 969 O O . LEU A 1 120 ? -11.586 31.229 -51.713 1.00 33.56 120 LEU A O 1
ATOM 973 N N . LEU A 1 121 ? -10.133 32.293 -50.356 1.00 30.50 121 LEU A N 1
ATOM 974 C CA . LEU A 1 121 ? -9.313 32.917 -51.395 1.00 30.50 121 LEU A CA 1
ATOM 975 C C . LEU A 1 121 ? -7.840 32.903 -50.960 1.00 30.50 121 LEU A C 1
ATOM 977 O O . LEU A 1 121 ? -7.478 33.498 -49.948 1.00 30.50 121 LEU A O 1
ATOM 981 N N . LEU A 1 122 ? -6.999 32.219 -51.740 1.00 35.50 122 LEU A N 1
ATOM 982 C CA . LEU A 1 122 ? -5.538 32.257 -51.640 1.00 35.50 122 LEU A CA 1
ATOM 983 C C . LEU A 1 122 ? -4.980 33.124 -52.776 1.00 35.50 122 LEU A C 1
ATOM 985 O O . LEU A 1 122 ? -5.243 32.808 -53.938 1.00 35.50 122 LEU A O 1
ATOM 989 N N . PRO A 1 123 ? -4.151 34.139 -52.489 1.00 31.11 123 PRO A N 1
ATOM 990 C CA . PRO A 1 123 ? -3.291 34.751 -53.492 1.00 31.11 123 PRO A CA 1
ATOM 991 C C . PRO A 1 123 ? -1.999 33.938 -53.678 1.00 31.11 123 PRO A C 1
ATOM 993 O O . PRO A 1 123 ? -1.240 33.727 -52.733 1.00 31.11 123 PRO A O 1
ATOM 996 N N . ARG A 1 124 ? -1.717 33.543 -54.923 1.00 31.70 124 ARG A N 1
ATOM 997 C CA . ARG A 1 124 ? -0.349 33.609 -55.478 1.00 31.70 124 ARG A CA 1
ATOM 998 C C . ARG A 1 124 ? -0.139 35.083 -55.915 1.00 31.70 124 ARG A C 1
ATOM 1000 O O . ARG A 1 124 ? -1.130 35.769 -56.144 1.00 31.70 124 ARG A O 1
ATOM 1007 N N . ASP A 1 125 ? 1.056 35.659 -56.030 1.00 32.16 125 ASP A N 1
ATOM 1008 C CA . ASP A 1 125 ? 2.348 35.054 -56.368 1.00 32.16 125 ASP A CA 1
ATOM 1009 C C . ASP A 1 125 ? 3.563 35.916 -55.902 1.00 32.16 125 ASP A C 1
ATOM 1011 O O . ASP A 1 125 ? 3.410 36.911 -55.197 1.00 32.16 125 ASP A O 1
ATOM 1015 N N . MET A 1 126 ? 4.772 35.505 -56.295 1.00 32.41 126 MET A N 1
ATOM 1016 C CA . MET A 1 126 ? 6.116 36.020 -55.967 1.00 32.41 126 MET A CA 1
ATOM 1017 C C . MET A 1 126 ? 6.366 37.547 -56.023 1.00 32.41 126 MET A C 1
ATOM 1019 O O . MET A 1 126 ? 5.990 38.223 -56.978 1.00 32.41 126 MET A O 1
ATOM 1023 N N . SER A 1 127 ? 7.269 38.041 -55.154 1.00 30.05 127 SER A N 1
ATOM 1024 C CA . SER A 1 127 ? 8.601 38.527 -55.607 1.00 30.05 127 SER A CA 1
ATOM 1025 C C . SER A 1 127 ? 9.593 38.896 -54.477 1.00 30.05 127 SER A C 1
ATOM 1027 O O . SER A 1 127 ? 9.270 39.648 -53.570 1.00 30.05 127 SER A O 1
ATOM 1029 N N . ARG A 1 128 ? 10.830 38.377 -54.614 1.00 32.31 128 ARG A N 1
ATOM 1030 C CA . ARG A 1 128 ? 12.143 38.806 -54.056 1.00 32.31 128 ARG A CA 1
ATOM 1031 C C . ARG A 1 128 ? 12.244 39.287 -52.581 1.00 32.31 128 ARG A C 1
ATOM 1033 O O . ARG A 1 128 ? 11.775 40.381 -52.272 1.00 32.31 128 ARG A O 1
ATOM 1040 N N . PRO A 1 129 ? 13.018 38.603 -51.707 1.00 35.06 129 PRO A N 1
ATOM 1041 C CA . PRO A 1 129 ? 13.559 39.246 -50.506 1.00 35.06 129 PRO A CA 1
ATOM 1042 C C . PRO A 1 129 ? 14.621 40.298 -50.883 1.00 35.06 129 PRO A C 1
ATOM 1044 O O . PRO A 1 129 ? 15.215 40.231 -51.960 1.00 35.06 129 PRO A O 1
ATOM 1047 N N . ARG A 1 130 ? 14.867 41.259 -49.985 1.00 32.38 130 ARG A N 1
ATOM 1048 C CA . ARG A 1 130 ? 16.035 42.156 -50.033 1.00 32.38 130 ARG A CA 1
ATOM 1049 C C . ARG A 1 130 ? 17.070 41.684 -49.021 1.00 32.38 130 ARG A C 1
ATOM 1051 O O . ARG A 1 130 ? 16.688 41.237 -47.940 1.00 32.38 130 ARG A O 1
ATOM 1058 N N . ASP A 1 131 ? 18.343 41.846 -49.350 1.00 35.44 131 ASP A N 1
ATOM 1059 C CA . ASP A 1 131 ? 19.440 41.640 -48.411 1.00 35.44 131 ASP A CA 1
ATOM 1060 C C . ASP A 1 131 ? 19.355 42.623 -47.233 1.00 35.44 131 ASP A C 1
ATOM 1062 O O . ASP A 1 131 ? 19.046 43.805 -47.403 1.00 35.44 131 ASP A O 1
ATOM 1066 N N . LEU A 1 132 ? 19.637 42.115 -46.034 1.00 35.09 132 LEU A N 1
ATOM 1067 C CA . LEU A 1 132 ? 19.892 42.887 -44.820 1.00 35.09 132 LEU A CA 1
ATOM 1068 C C . LEU A 1 132 ? 21.031 42.200 -44.066 1.00 35.09 132 LEU A C 1
ATOM 1070 O O . LEU A 1 132 ? 21.004 40.981 -43.875 1.00 35.09 132 LEU A O 1
ATOM 1074 N N . ASP A 1 133 ? 22.031 42.983 -43.666 1.00 33.38 133 ASP A N 1
ATOM 1075 C CA . ASP A 1 133 ? 23.305 42.474 -43.169 1.00 33.38 133 ASP A CA 1
ATOM 1076 C C . ASP A 1 133 ? 23.186 41.542 -41.958 1.00 33.38 133 ASP A C 1
ATOM 1078 O O . ASP A 1 133 ? 22.585 41.863 -40.931 1.00 33.38 133 ASP A O 1
ATOM 1082 N N . ARG A 1 134 ? 23.879 40.403 -42.053 1.00 32.56 134 ARG A N 1
ATOM 1083 C CA . ARG A 1 134 ? 24.264 39.574 -40.907 1.00 32.56 134 ARG A CA 1
ATOM 1084 C C . ARG A 1 134 ? 25.769 39.677 -40.683 1.00 32.56 134 ARG A C 1
ATOM 1086 O O . ARG A 1 134 ? 26.519 38.774 -41.043 1.00 32.56 134 ARG A O 1
ATOM 1093 N N . GLN A 1 135 ? 26.198 40.762 -40.044 1.00 36.16 135 GLN A N 1
ATOM 1094 C CA . GLN A 1 135 ? 27.503 40.828 -39.387 1.00 36.16 135 GLN A CA 1
ATOM 1095 C C . GLN A 1 135 ? 27.309 41.049 -37.884 1.00 36.16 135 GLN A C 1
ATOM 1097 O O . GLN A 1 135 ? 26.596 41.958 -37.468 1.00 36.16 135 GLN A O 1
ATOM 1102 N N . GLY A 1 136 ? 27.939 40.191 -37.077 1.00 33.59 136 GLY A N 1
ATOM 1103 C CA . GLY A 1 136 ? 27.836 40.189 -35.616 1.00 33.59 136 GLY A CA 1
ATOM 1104 C C . GLY A 1 136 ? 27.433 38.823 -35.049 1.00 33.59 136 GLY A C 1
ATOM 1105 O O . GLY A 1 136 ? 26.425 38.250 -35.447 1.00 33.59 136 GLY A O 1
ATOM 1106 N N . PHE A 1 137 ? 28.216 38.339 -34.080 1.00 27.97 137 PHE A N 1
ATOM 1107 C CA . PHE A 1 137 ? 27.948 37.154 -33.246 1.00 27.97 137 PHE A CA 1
ATOM 1108 C C . PHE A 1 137 ? 27.908 35.774 -33.936 1.00 27.97 137 PHE A C 1
ATOM 1110 O O . PHE A 1 137 ? 26.984 34.987 -33.748 1.00 27.97 137 PHE A O 1
ATOM 1117 N N . LEU A 1 138 ? 29.019 35.416 -34.586 1.00 33.53 138 LEU A N 1
ATOM 1118 C CA . LEU A 1 138 ? 29.551 34.045 -34.554 1.00 33.53 138 LEU A CA 1
ATOM 1119 C C . LEU A 1 138 ? 30.909 34.069 -33.837 1.00 33.53 138 LEU A C 1
ATOM 1121 O O . LEU A 1 138 ? 31.847 34.614 -34.408 1.00 33.53 138 LEU A O 1
ATOM 1125 N N . ALA A 1 139 ? 30.996 33.528 -32.608 1.00 35.53 139 ALA A N 1
ATOM 1126 C CA . ALA A 1 139 ? 32.245 33.115 -31.928 1.00 35.53 139 ALA A CA 1
ATOM 1127 C C . ALA A 1 139 ? 32.015 32.610 -30.476 1.00 35.53 139 ALA A C 1
ATOM 1129 O O . ALA A 1 139 ? 32.572 33.160 -29.528 1.00 35.53 139 ALA A O 1
ATOM 1130 N N . GLN A 1 140 ? 31.233 31.544 -30.272 1.00 32.06 140 GLN A N 1
ATOM 1131 C CA . GLN A 1 140 ? 31.446 30.630 -29.134 1.00 32.06 140 GLN A CA 1
ATOM 1132 C C . GLN A 1 140 ? 31.309 29.190 -29.638 1.00 32.06 140 GLN A C 1
ATOM 1134 O O . GLN A 1 140 ? 30.507 28.928 -30.530 1.00 32.06 140 GLN A O 1
ATOM 1139 N N . GLY A 1 141 ? 32.177 28.301 -29.150 1.00 32.41 141 GLY A N 1
ATOM 1140 C CA . GLY A 1 141 ? 32.544 27.078 -29.866 1.00 32.41 141 GLY A CA 1
ATOM 1141 C C . GLY A 1 141 ? 31.410 26.070 -30.051 1.00 32.41 141 GLY A C 1
ATOM 1142 O O . GLY A 1 141 ? 30.819 25.600 -29.078 1.00 32.41 141 GLY A O 1
ATOM 1143 N N . GLU A 1 142 ? 31.189 25.662 -31.300 1.00 33.88 142 GLU A N 1
ATOM 1144 C CA . GLU A 1 142 ? 30.416 24.468 -31.640 1.00 33.88 142 GLU A CA 1
ATOM 1145 C C . GLU A 1 142 ? 31.251 23.213 -31.349 1.00 33.88 142 GLU A C 1
ATOM 1147 O O . GLU A 1 142 ? 31.818 22.587 -32.239 1.00 33.88 142 GLU A O 1
ATOM 1152 N N . GLY A 1 143 ? 31.330 22.835 -30.070 1.00 34.78 143 GLY A N 1
ATOM 1153 C CA . GLY A 1 143 ? 31.554 21.430 -29.737 1.00 34.78 143 GLY A CA 1
ATOM 1154 C C . GLY A 1 143 ? 30.370 20.614 -30.257 1.00 34.78 143 GLY A C 1
ATOM 1155 O O . GLY A 1 143 ? 29.227 21.066 -30.135 1.00 34.78 143 GLY A O 1
ATOM 1156 N N . GLU A 1 144 ? 30.628 19.444 -30.847 1.00 35.59 144 GLU A N 1
ATOM 1157 C CA . GLU A 1 144 ? 29.584 18.599 -31.436 1.00 35.59 144 GLU A CA 1
ATOM 1158 C C . GLU A 1 144 ? 28.480 18.300 -30.416 1.00 35.59 144 GLU A C 1
ATOM 1160 O O . GLU A 1 144 ? 28.637 17.485 -29.505 1.00 35.59 144 GLU A O 1
ATOM 1165 N N . LYS A 1 145 ? 27.322 18.946 -30.586 1.00 40.03 145 LYS A N 1
ATOM 1166 C CA . LYS A 1 145 ? 26.101 18.551 -29.889 1.00 40.03 145 LYS A CA 1
ATOM 1167 C C . LYS A 1 145 ? 25.610 17.261 -30.523 1.00 40.03 145 LYS A C 1
ATOM 1169 O O . LYS A 1 145 ? 24.817 17.300 -31.463 1.00 40.03 145 LYS A O 1
ATOM 1174 N N . THR A 1 146 ? 26.073 16.131 -29.992 1.00 40.91 146 THR A N 1
ATOM 1175 C CA . THR A 1 146 ? 25.518 14.804 -30.266 1.00 40.91 146 THR A CA 1
ATOM 1176 C C . THR A 1 146 ? 24.004 14.894 -30.130 1.00 40.91 146 THR A C 1
ATOM 1178 O O . THR A 1 146 ? 23.474 15.125 -29.042 1.00 40.91 146 THR A O 1
ATOM 1181 N N . ALA A 1 147 ? 23.302 14.805 -31.258 1.00 40.41 147 ALA A N 1
ATOM 1182 C CA . ALA A 1 147 ? 21.887 15.124 -31.315 1.00 40.41 147 ALA A CA 1
ATOM 1183 C C . ALA A 1 147 ? 21.074 14.016 -30.633 1.00 40.41 147 ALA A C 1
ATOM 1185 O O . ALA A 1 147 ? 20.652 13.057 -31.278 1.00 40.41 147 ALA A O 1
ATOM 1186 N N . MET A 1 148 ? 20.844 14.159 -29.323 1.00 48.34 148 MET A N 1
ATOM 1187 C CA . MET A 1 148 ? 19.923 13.330 -28.541 1.00 48.34 148 MET A CA 1
ATOM 1188 C C . MET A 1 148 ? 18.479 13.620 -28.974 1.00 48.34 148 MET A C 1
ATOM 1190 O O . MET A 1 148 ? 17.709 14.294 -28.294 1.00 48.34 148 MET A O 1
ATOM 1194 N N . SER A 1 149 ? 18.133 13.123 -30.162 1.00 50.91 149 SER A N 1
ATOM 1195 C CA . SER A 1 149 ? 16.860 13.328 -30.857 1.00 50.91 149 SER A CA 1
ATOM 1196 C C . SER A 1 149 ? 15.664 12.714 -30.129 1.00 50.91 149 SER A C 1
ATOM 1198 O O . SER A 1 149 ? 14.523 13.099 -30.385 1.00 50.91 149 SER A O 1
ATOM 1200 N N . GLN A 1 150 ? 15.915 11.793 -29.197 1.00 56.62 150 GLN A N 1
ATOM 1201 C CA . GLN A 1 150 ? 14.911 11.192 -28.337 1.00 56.62 150 GLN A CA 1
ATOM 1202 C C . GLN A 1 150 ? 15.488 10.924 -26.944 1.00 56.62 150 GLN A C 1
ATOM 1204 O O . GLN A 1 150 ? 16.595 10.412 -26.790 1.00 56.62 150 GLN A O 1
ATOM 1209 N N . MET A 1 151 ? 14.701 11.244 -25.918 1.00 60.22 151 MET A N 1
ATOM 1210 C CA . MET A 1 151 ? 15.014 10.969 -24.516 1.00 60.22 151 MET A CA 1
ATOM 1211 C C . MET A 1 151 ? 14.715 9.492 -24.210 1.00 60.22 151 MET A C 1
ATOM 1213 O O . MET A 1 151 ? 13.683 9.184 -23.608 1.00 60.22 151 MET A O 1
ATOM 1217 N N . ASP A 1 152 ? 15.560 8.576 -24.699 1.00 65.25 152 ASP A N 1
ATOM 1218 C CA . ASP A 1 152 ? 15.425 7.151 -24.384 1.00 65.25 152 ASP A CA 1
ATOM 1219 C C . ASP A 1 152 ? 15.894 6.850 -22.956 1.00 65.25 152 ASP A C 1
ATOM 1221 O O . ASP A 1 152 ? 17.019 7.127 -22.550 1.00 65.25 152 ASP A O 1
ATOM 1225 N N . TRP A 1 153 ? 14.990 6.239 -22.203 1.00 68.62 153 TRP A N 1
ATOM 1226 C CA . TRP A 1 153 ? 15.186 5.810 -20.827 1.00 68.62 153 TRP A CA 1
ATOM 1227 C C . TRP A 1 153 ? 15.902 4.467 -20.754 1.00 68.62 153 TRP A C 1
ATOM 1229 O O . TRP A 1 153 ? 16.482 4.149 -19.721 1.00 68.62 153 TRP A O 1
ATOM 1239 N N . SER A 1 154 ? 15.829 3.660 -21.819 1.00 73.25 154 SER A N 1
ATOM 1240 C CA . SER A 1 154 ? 16.072 2.222 -21.749 1.00 73.25 154 SER A CA 1
ATOM 1241 C C . SER A 1 154 ? 17.501 1.847 -21.359 1.00 73.25 154 SER A C 1
ATOM 1243 O O . SER A 1 154 ? 17.689 0.821 -20.700 1.00 73.25 154 SER A O 1
ATOM 1245 N N . ALA A 1 155 ? 18.493 2.667 -21.714 1.00 76.44 155 ALA A N 1
ATOM 1246 C CA . ALA A 1 155 ? 19.890 2.474 -21.327 1.00 76.44 155 ALA A CA 1
ATOM 1247 C C . ALA A 1 155 ? 20.147 2.781 -19.838 1.00 76.44 155 ALA A C 1
ATOM 1249 O O . ALA A 1 155 ? 21.021 2.170 -19.228 1.00 76.44 155 ALA A O 1
ATOM 1250 N N . SER A 1 156 ? 19.359 3.679 -19.240 1.00 81.62 156 SER A N 1
ATOM 1251 C CA . SER A 1 156 ? 19.546 4.175 -17.868 1.00 81.62 156 SER A CA 1
ATOM 1252 C C . SER A 1 156 ? 18.753 3.407 -16.803 1.00 81.62 156 SER A C 1
ATOM 1254 O O . SER A 1 156 ? 18.838 3.742 -15.622 1.00 81.62 156 SER A O 1
ATOM 1256 N N . LEU A 1 157 ? 17.958 2.403 -17.197 1.00 91.81 157 LEU A N 1
ATOM 1257 C CA . LEU A 1 157 ? 17.122 1.628 -16.274 1.00 91.81 157 LEU A CA 1
ATOM 1258 C C . LEU A 1 157 ? 17.961 0.693 -15.400 1.00 91.81 157 LEU A C 1
ATOM 1260 O O . LEU A 1 157 ? 18.667 -0.178 -15.918 1.00 91.81 157 LEU A O 1
ATOM 1264 N N . ASP A 1 158 ? 17.826 0.799 -14.077 1.00 93.19 158 ASP A N 1
ATOM 1265 C CA . ASP A 1 158 ? 18.598 -0.034 -13.158 1.00 93.19 158 ASP A CA 1
ATOM 1266 C C . ASP A 1 158 ? 18.045 -1.462 -13.017 1.00 93.19 158 ASP A C 1
ATOM 1268 O O . ASP A 1 158 ? 17.278 -1.806 -12.113 1.00 93.19 158 ASP A O 1
ATOM 1272 N N . PHE A 1 159 ? 18.533 -2.339 -13.891 1.00 93.06 159 PHE A N 1
ATOM 1273 C CA . PHE A 1 159 ? 18.332 -3.783 -13.808 1.00 93.06 159 PHE A CA 1
ATOM 1274 C C . PHE A 1 159 ? 19.301 -4.509 -12.851 1.00 93.06 159 PHE A C 1
ATOM 1276 O O . PHE A 1 159 ? 19.346 -5.732 -12.860 1.00 93.06 159 PHE A O 1
ATOM 1283 N N . GLY A 1 160 ? 20.030 -3.810 -11.980 1.00 87.50 160 GLY A N 1
ATOM 1284 C CA . GLY A 1 160 ? 20.893 -4.394 -10.947 1.00 87.50 160 GLY A CA 1
ATOM 1285 C C . GLY A 1 160 ? 22.230 -4.926 -11.476 1.00 87.50 160 GLY A C 1
ATOM 1286 O O . GLY A 1 160 ? 22.801 -4.372 -12.419 1.00 87.50 160 GLY A O 1
ATOM 1287 N N . SER A 1 161 ? 22.738 -5.981 -10.834 1.00 85.88 161 SER A N 1
ATOM 1288 C CA . SER A 1 161 ? 23.906 -6.779 -11.248 1.00 85.88 161 SER A CA 1
ATOM 1289 C C . SER A 1 161 ? 23.485 -8.217 -11.577 1.00 85.88 161 SER A C 1
ATOM 1291 O O . SER A 1 161 ? 22.390 -8.636 -11.206 1.00 85.88 161 SER A O 1
ATOM 1293 N N . GLY A 1 162 ? 24.352 -9.011 -12.218 1.00 81.19 162 GLY A N 1
ATOM 1294 C CA . GLY A 1 162 ? 24.066 -10.427 -12.500 1.00 81.19 162 GLY A CA 1
ATOM 1295 C C . GLY A 1 162 ? 23.730 -11.239 -11.241 1.00 81.19 162 GLY A C 1
ATOM 1296 O O . GLY A 1 162 ? 22.769 -12.008 -11.238 1.00 81.19 162 GLY A O 1
ATOM 1297 N N . ASP A 1 163 ? 24.440 -10.986 -10.139 1.00 88.56 163 ASP A N 1
ATOM 1298 C CA . ASP A 1 163 ? 24.248 -11.670 -8.853 1.00 88.56 163 ASP A CA 1
ATOM 1299 C C . ASP A 1 163 ? 22.905 -11.359 -8.184 1.00 88.56 163 ASP A C 1
ATOM 1301 O O . ASP A 1 163 ? 22.457 -12.116 -7.321 1.00 88.56 163 ASP A O 1
ATOM 1305 N N . SER A 1 164 ? 22.221 -10.294 -8.618 1.00 90.19 164 SER A N 1
ATOM 1306 C CA . SER A 1 164 ? 20.864 -9.953 -8.169 1.00 90.19 164 SER A CA 1
ATOM 1307 C C . SER A 1 164 ? 19.805 -10.958 -8.655 1.00 90.19 164 SER A C 1
ATOM 1309 O O . SER A 1 164 ? 18.663 -10.897 -8.206 1.00 90.19 164 SER A O 1
ATOM 1311 N N . TYR A 1 165 ? 20.152 -11.879 -9.566 1.00 96.56 165 TYR A N 1
ATOM 1312 C CA . TYR A 1 165 ? 19.208 -12.775 -10.238 1.00 96.56 165 TYR A CA 1
ATOM 1313 C C . TYR A 1 165 ? 19.419 -14.254 -9.916 1.00 96.56 165 TYR A C 1
ATOM 1315 O O . TYR A 1 165 ? 20.536 -14.732 -9.716 1.00 96.56 165 TYR A O 1
ATOM 1323 N N . ARG A 1 166 ? 18.320 -15.010 -9.965 1.00 96.56 166 ARG A N 1
ATOM 1324 C CA . ARG A 1 166 ? 18.296 -16.471 -10.088 1.00 96.56 166 ARG A CA 1
ATOM 1325 C C . ARG A 1 166 ? 17.856 -16.857 -11.506 1.00 96.56 166 ARG A C 1
ATOM 1327 O O . ARG A 1 166 ? 17.004 -16.193 -12.101 1.00 96.56 166 ARG A O 1
ATOM 1334 N N . LYS A 1 167 ? 18.427 -17.928 -12.064 1.00 97.25 167 LYS A N 1
ATOM 1335 C CA . LYS A 1 167 ? 17.987 -18.484 -13.355 1.00 97.25 167 LYS A CA 1
ATOM 1336 C C . LYS A 1 167 ? 16.670 -19.243 -13.168 1.00 97.25 167 LYS A C 1
ATOM 1338 O O . LYS A 1 167 ? 16.508 -19.962 -12.183 1.00 97.25 167 LYS A O 1
ATOM 1343 N N . LEU A 1 168 ? 15.738 -19.078 -14.102 1.00 97.38 168 LEU A N 1
ATOM 1344 C CA . LEU A 1 168 ? 14.476 -19.816 -14.130 1.00 97.38 168 LEU A CA 1
ATOM 1345 C C . LEU A 1 168 ? 14.632 -21.133 -14.915 1.00 97.38 168 LEU A C 1
ATOM 1347 O O . LEU A 1 168 ? 15.395 -21.167 -15.883 1.00 97.38 168 LEU A O 1
ATOM 1351 N N . PRO A 1 169 ? 13.887 -22.200 -14.564 1.00 96.38 169 PRO A N 1
ATOM 1352 C CA . PRO A 1 169 ? 13.902 -23.489 -15.269 1.00 96.38 169 PRO A CA 1
ATOM 1353 C C . PRO A 1 169 ? 13.114 -23.460 -16.598 1.00 96.38 169 PRO A C 1
ATOM 1355 O O . PRO A 1 169 ? 12.559 -24.467 -17.026 1.00 96.38 169 PRO A O 1
ATOM 1358 N N . ILE A 1 170 ? 13.052 -22.298 -17.250 1.00 96.44 170 ILE A N 1
ATOM 1359 C CA . ILE A 1 170 ? 12.326 -22.061 -18.501 1.00 96.44 170 ILE A CA 1
ATOM 1360 C C . ILE A 1 170 ? 13.298 -22.272 -19.682 1.00 96.44 170 ILE A C 1
ATOM 1362 O O . ILE A 1 170 ? 14.435 -21.786 -19.612 1.00 96.44 170 ILE A O 1
ATOM 1366 N N . PRO A 1 171 ? 12.900 -22.960 -20.774 1.00 94.69 171 PRO A N 1
ATOM 1367 C CA . PRO A 1 171 ? 13.757 -23.178 -21.941 1.00 94.69 171 PRO A CA 1
ATOM 1368 C C . PRO A 1 171 ? 14.350 -21.880 -22.505 1.00 94.69 171 PRO A C 1
ATOM 1370 O O . PRO A 1 171 ? 13.640 -20.897 -22.722 1.00 94.69 171 PRO A O 1
ATOM 1373 N N . ALA A 1 172 ? 15.660 -21.878 -22.764 1.00 94.94 172 ALA A N 1
ATOM 1374 C CA . ALA A 1 172 ? 16.348 -20.713 -23.316 1.00 94.94 172 ALA A CA 1
ATOM 1375 C C . ALA A 1 172 ? 15.822 -20.343 -24.725 1.00 94.94 172 ALA A C 1
ATOM 1377 O O . ALA A 1 172 ? 15.406 -21.240 -25.472 1.00 94.94 172 ALA A O 1
ATOM 1378 N N . PRO A 1 173 ? 15.847 -19.049 -25.105 1.00 95.00 173 PRO A N 1
ATOM 1379 C CA . PRO A 1 173 ? 15.504 -18.597 -26.452 1.00 95.00 173 PRO A CA 1
ATOM 1380 C C . PRO A 1 173 ? 16.287 -19.336 -27.536 1.00 95.00 173 PRO A C 1
ATOM 1382 O O . PRO A 1 173 ? 17.459 -19.667 -27.362 1.00 95.00 173 PRO A O 1
ATOM 1385 N N . LYS A 1 174 ? 15.650 -19.574 -28.684 1.00 92.44 174 LYS A N 1
ATOM 1386 C CA . LYS A 1 174 ? 16.270 -20.289 -29.811 1.00 92.44 174 LYS A CA 1
ATOM 1387 C C . LYS A 1 174 ? 16.677 -19.286 -30.883 1.00 92.44 174 LYS A C 1
ATOM 1389 O O . LYS A 1 174 ? 15.820 -18.571 -31.392 1.00 92.44 174 LYS A O 1
ATOM 1394 N N . ARG A 1 175 ? 17.948 -19.250 -31.287 1.00 92.50 175 ARG A N 1
ATOM 1395 C CA . ARG A 1 175 ? 18.365 -18.400 -32.413 1.00 92.50 175 ARG A CA 1
ATOM 1396 C C . ARG A 1 175 ? 17.690 -18.851 -33.723 1.00 92.50 175 ARG A C 1
ATOM 1398 O O . ARG A 1 175 ? 17.499 -20.051 -33.977 1.00 92.50 175 ARG A O 1
ATOM 1405 N N . ARG A 1 176 ? 17.251 -17.878 -34.520 1.00 88.69 176 ARG A N 1
ATOM 1406 C CA . ARG A 1 176 ? 16.487 -18.025 -35.767 1.00 88.69 176 ARG A CA 1
ATOM 1407 C C . ARG A 1 176 ? 16.924 -16.923 -36.732 1.00 88.69 176 ARG A C 1
ATOM 1409 O O . ARG A 1 176 ? 16.401 -15.817 -36.691 1.00 88.69 176 ARG A O 1
ATOM 1416 N N . GLY A 1 177 ? 17.906 -17.242 -37.575 1.00 88.56 177 GLY A N 1
ATOM 1417 C CA . GLY A 1 177 ? 18.598 -16.237 -38.380 1.00 88.56 177 GLY A CA 1
ATOM 1418 C C . GLY A 1 177 ? 19.430 -15.307 -37.495 1.00 88.56 177 GLY A C 1
ATOM 1419 O O . GLY A 1 177 ? 20.140 -15.766 -36.598 1.00 88.56 177 GLY A O 1
ATOM 1420 N N . ASP A 1 178 ? 19.303 -14.009 -37.738 1.00 89.75 178 ASP A N 1
ATOM 1421 C CA . ASP A 1 178 ? 19.856 -12.919 -36.932 1.00 89.75 178 ASP A CA 1
ATOM 1422 C C . ASP A 1 178 ? 19.245 -12.851 -35.518 1.00 89.75 178 ASP A C 1
ATOM 1424 O O . ASP A 1 178 ? 19.952 -12.542 -34.558 1.00 89.75 178 ASP A O 1
ATOM 1428 N N . ARG A 1 179 ? 17.959 -13.195 -35.366 1.00 93.25 179 ARG A N 1
ATOM 1429 C CA . ARG A 1 179 ? 17.179 -12.946 -34.140 1.00 93.25 179 ARG A CA 1
ATOM 1430 C C . ARG A 1 179 ? 17.159 -14.094 -33.135 1.00 93.25 179 ARG A C 1
ATOM 1432 O O . ARG A 1 179 ? 17.341 -15.265 -33.473 1.00 93.25 179 ARG A O 1
ATOM 1439 N N . LEU A 1 180 ? 16.841 -13.763 -31.883 1.00 94.88 180 LEU A N 1
ATOM 1440 C CA . LEU A 1 180 ? 16.441 -14.735 -30.859 1.00 94.88 180 LEU A CA 1
ATOM 1441 C C . LEU A 1 180 ? 14.914 -14.886 -30.834 1.00 94.88 180 LEU A C 1
ATOM 1443 O O . LEU A 1 180 ? 14.191 -13.905 -30.662 1.00 94.88 180 LEU A O 1
ATOM 1447 N N . LEU A 1 181 ? 14.428 -16.123 -30.965 1.00 95.4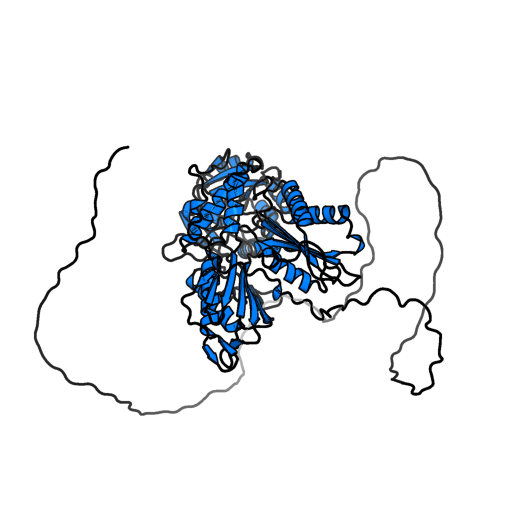4 181 LEU A N 1
ATOM 1448 C CA . LEU A 1 181 ? 13.016 -16.473 -30.823 1.00 95.44 181 LEU A CA 1
ATOM 1449 C C . LEU A 1 181 ? 12.660 -16.699 -29.347 1.00 95.44 181 LEU A C 1
ATOM 1451 O O . LEU A 1 181 ? 13.163 -17.631 -28.709 1.00 95.44 181 LEU A O 1
ATOM 1455 N N . ILE A 1 182 ? 11.758 -15.859 -28.848 1.00 95.25 182 ILE A N 1
ATOM 1456 C CA . ILE A 1 182 ? 11.078 -15.962 -27.558 1.00 95.25 182 ILE A CA 1
ATOM 1457 C C . ILE A 1 182 ? 9.766 -16.728 -27.750 1.00 95.25 182 ILE A C 1
ATOM 1459 O O . ILE A 1 182 ? 8.942 -16.359 -28.583 1.00 95.25 182 ILE A O 1
ATOM 1463 N N . ASP A 1 183 ? 9.551 -17.774 -26.956 1.00 93.94 183 ASP A N 1
ATOM 1464 C CA . ASP A 1 183 ? 8.272 -18.486 -26.937 1.00 93.94 183 ASP A CA 1
ATOM 1465 C C . ASP A 1 183 ? 7.229 -17.715 -26.109 1.00 93.94 183 ASP A C 1
ATOM 1467 O O . ASP A 1 183 ? 7.526 -17.241 -25.007 1.00 93.94 183 ASP A O 1
ATOM 1471 N N . SER A 1 184 ? 6.003 -17.607 -26.617 1.00 93.12 184 SER A N 1
ATOM 1472 C CA . SER A 1 184 ? 4.874 -16.991 -25.916 1.00 93.12 184 SER A CA 1
ATOM 1473 C C . SER A 1 184 ? 4.452 -17.767 -24.665 1.00 93.12 184 SER A C 1
ATOM 1475 O O . SER A 1 184 ? 4.063 -17.147 -23.676 1.00 93.12 184 SER A O 1
ATOM 1477 N N . GLU A 1 185 ? 4.580 -19.098 -24.643 1.00 95.19 185 GLU A N 1
ATOM 1478 C CA . GLU A 1 185 ? 4.269 -19.875 -23.431 1.00 95.19 185 GLU A CA 1
ATOM 1479 C C . GLU A 1 185 ? 5.258 -19.558 -22.297 1.00 95.19 185 GLU A C 1
ATOM 1481 O O . GLU A 1 185 ? 4.874 -19.434 -21.133 1.00 95.19 185 GLU A O 1
ATOM 1486 N N . ASN A 1 186 ? 6.521 -19.300 -22.648 1.00 97.12 186 ASN A N 1
ATOM 1487 C CA . ASN A 1 186 ? 7.559 -18.910 -21.697 1.00 97.12 186 ASN A CA 1
ATOM 1488 C C . ASN A 1 186 ? 7.358 -17.484 -21.141 1.00 97.12 186 ASN A C 1
ATOM 1490 O O . ASN A 1 186 ? 7.717 -17.228 -19.992 1.00 97.12 186 ASN A O 1
ATOM 1494 N N . LEU A 1 187 ? 6.747 -16.565 -21.906 1.00 97.12 187 LEU A N 1
ATOM 1495 C CA . LEU A 1 187 ? 6.320 -15.252 -21.391 1.00 97.12 187 LEU A CA 1
ATOM 1496 C C . LEU A 1 187 ? 5.193 -15.390 -20.356 1.00 97.12 187 LEU A C 1
ATOM 1498 O O . LEU A 1 187 ? 5.230 -14.728 -19.314 1.00 97.12 187 LEU A O 1
ATOM 1502 N N . ALA A 1 188 ? 4.224 -16.274 -20.611 1.00 97.62 188 ALA A N 1
ATOM 1503 C CA . ALA A 1 188 ? 3.166 -16.573 -19.650 1.00 97.62 188 ALA A CA 1
ATOM 1504 C C . ALA A 1 188 ? 3.737 -17.193 -18.363 1.00 97.62 188 ALA A C 1
ATOM 1506 O O . ALA A 1 188 ? 3.382 -16.750 -17.272 1.00 97.62 188 ALA A O 1
ATOM 1507 N N . GLU A 1 189 ? 4.674 -18.141 -18.470 1.00 98.38 189 GLU A N 1
ATOM 1508 C CA . GLU A 1 189 ? 5.320 -18.772 -17.310 1.00 98.38 189 GLU A CA 1
ATOM 1509 C C . GLU A 1 189 ? 6.208 -17.802 -16.511 1.00 98.38 189 GLU A C 1
ATOM 1511 O O . GLU A 1 189 ? 6.201 -17.836 -15.276 1.00 98.38 189 GLU A O 1
ATOM 1516 N N . LEU A 1 190 ? 6.919 -16.880 -17.178 1.00 98.62 190 LEU A N 1
ATOM 1517 C CA . LEU A 1 190 ? 7.649 -15.803 -16.501 1.00 98.62 190 LEU A CA 1
ATOM 1518 C C . LEU A 1 190 ? 6.694 -14.919 -15.683 1.00 98.62 190 LEU A C 1
ATOM 1520 O O . LEU A 1 190 ? 6.948 -14.674 -14.504 1.00 98.62 190 LEU A O 1
ATOM 1524 N N . SER A 1 191 ? 5.597 -14.462 -16.296 1.00 98.69 191 SER A N 1
ATOM 1525 C CA . SER A 1 191 ? 4.586 -13.626 -15.634 1.00 98.69 191 SER A CA 1
ATOM 1526 C C . SER A 1 191 ? 3.931 -14.361 -14.459 1.00 98.69 191 SER A C 1
ATOM 1528 O O . SER A 1 191 ? 3.884 -13.834 -13.344 1.00 98.69 191 SER A O 1
ATOM 1530 N N . ARG A 1 192 ? 3.529 -15.624 -14.666 1.00 98.69 192 ARG A N 1
ATOM 1531 C CA . ARG A 1 192 ? 2.956 -16.489 -13.626 1.00 98.69 192 ARG A CA 1
ATOM 1532 C C . ARG A 1 192 ? 3.911 -16.659 -12.449 1.00 98.69 192 ARG A C 1
ATOM 1534 O O . ARG A 1 192 ? 3.487 -16.536 -11.300 1.00 98.69 192 ARG A O 1
ATOM 1541 N N . THR A 1 193 ? 5.199 -16.877 -12.722 1.00 98.56 193 THR A N 1
ATOM 1542 C CA . THR A 1 193 ? 6.241 -16.965 -11.690 1.00 98.56 193 THR A CA 1
ATOM 1543 C C . THR A 1 193 ? 6.380 -15.647 -10.933 1.00 98.56 193 THR A C 1
ATOM 1545 O O . THR A 1 193 ? 6.290 -15.639 -9.708 1.00 98.56 193 THR A O 1
ATOM 1548 N N . ALA A 1 194 ? 6.533 -14.524 -11.640 1.00 98.62 194 ALA A N 1
ATOM 1549 C CA . ALA A 1 194 ? 6.757 -13.222 -11.021 1.00 98.62 194 ALA A CA 1
ATOM 1550 C C . ALA A 1 194 ? 5.600 -12.812 -10.093 1.00 98.62 194 ALA A C 1
ATOM 1552 O O . ALA A 1 194 ? 5.837 -12.463 -8.936 1.00 98.62 194 ALA A O 1
ATOM 1553 N N . PHE A 1 195 ? 4.347 -12.931 -10.548 1.00 98.62 195 PHE A N 1
ATOM 1554 C CA . PHE A 1 195 ? 3.177 -12.640 -9.711 1.00 98.62 195 PHE A CA 1
ATOM 1555 C C . PHE A 1 195 ? 2.963 -13.662 -8.584 1.00 98.62 195 PHE A C 1
ATOM 1557 O O . PHE A 1 195 ? 2.463 -13.289 -7.522 1.00 98.62 195 PHE A O 1
ATOM 1564 N N . SER A 1 196 ? 3.409 -14.911 -8.760 1.00 98.06 196 SER A N 1
ATOM 1565 C CA . SER A 1 196 ? 3.414 -15.927 -7.697 1.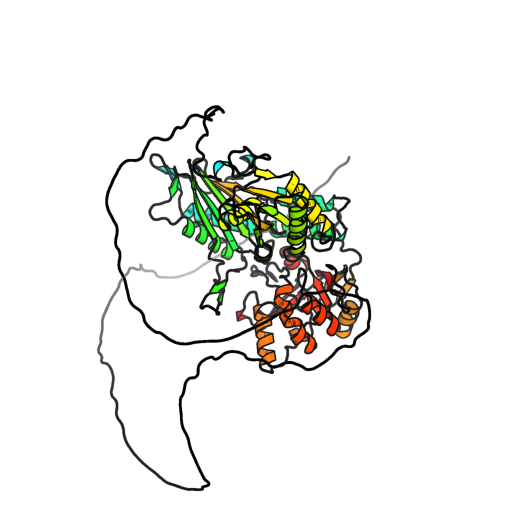00 98.06 196 SER A CA 1
ATOM 1566 C C . SER A 1 196 ? 4.483 -15.707 -6.623 1.00 98.06 196 SER A C 1
ATOM 1568 O O . SER A 1 196 ? 4.339 -16.263 -5.539 1.00 98.06 196 SER A O 1
ATOM 1570 N N . GLU A 1 197 ? 5.539 -14.930 -6.887 1.00 97.75 197 GLU A N 1
ATOM 1571 C CA . GLU A 1 197 ? 6.578 -14.618 -5.894 1.00 97.75 197 GLU A CA 1
ATOM 1572 C C . GLU A 1 197 ? 6.322 -13.281 -5.195 1.00 97.75 197 GLU A C 1
ATOM 1574 O O . GLU A 1 197 ? 6.284 -13.241 -3.965 1.00 97.75 197 GLU A O 1
ATOM 1579 N N . ILE A 1 198 ? 6.044 -12.201 -5.936 1.00 98.25 198 ILE A N 1
ATOM 1580 C CA . ILE A 1 198 ? 5.848 -10.866 -5.333 1.00 98.25 198 ILE A CA 1
ATOM 1581 C C . ILE A 1 198 ? 4.574 -10.759 -4.484 1.00 98.25 198 ILE A C 1
ATOM 1583 O O . ILE A 1 198 ? 4.427 -9.812 -3.722 1.00 98.25 198 ILE A O 1
ATOM 1587 N N . ALA A 1 199 ? 3.639 -11.708 -4.581 1.00 98.06 199 ALA A N 1
ATOM 1588 C CA . ALA A 1 199 ? 2.487 -11.776 -3.679 1.00 98.06 199 ALA A CA 1
ATOM 1589 C C . ALA A 1 199 ? 2.848 -12.262 -2.256 1.00 98.06 199 ALA A C 1
ATOM 1591 O O . ALA A 1 199 ? 2.059 -12.062 -1.329 1.00 98.06 199 ALA A O 1
ATOM 1592 N N . PHE A 1 200 ? 4.027 -12.866 -2.077 1.00 98.38 200 PHE A N 1
ATOM 1593 C CA . PHE A 1 200 ? 4.438 -13.575 -0.858 1.00 98.38 200 PHE A CA 1
ATOM 1594 C C . PHE A 1 200 ? 5.797 -13.113 -0.313 1.00 98.38 200 PHE A C 1
ATOM 1596 O O . PHE A 1 200 ? 5.989 -13.095 0.898 1.00 98.38 200 PHE A O 1
ATOM 1603 N N . LYS A 1 201 ? 6.726 -12.702 -1.182 1.00 98.12 201 LYS A N 1
ATOM 1604 C CA . LYS A 1 201 ? 8.112 -12.368 -0.828 1.00 98.12 201 LYS A CA 1
ATOM 1605 C C . LYS A 1 201 ? 8.486 -10.945 -1.246 1.00 98.12 201 LYS A C 1
ATOM 1607 O O . LYS A 1 201 ? 7.837 -10.348 -2.105 1.00 98.12 201 LYS A O 1
ATOM 1612 N N . TYR A 1 202 ? 9.552 -10.423 -0.645 1.00 97.19 202 TYR A N 1
ATOM 1613 C CA . TYR A 1 202 ? 10.082 -9.081 -0.897 1.00 97.19 202 TYR A CA 1
ATOM 1614 C C . TYR A 1 202 ? 11.489 -9.131 -1.513 1.00 97.19 202 TYR A C 1
ATOM 1616 O O . TYR A 1 202 ? 12.239 -10.067 -1.227 1.00 97.19 202 TYR A O 1
ATOM 1624 N N . PRO A 1 203 ? 11.901 -8.103 -2.275 1.00 94.81 203 PRO A N 1
ATOM 1625 C CA . PRO A 1 203 ? 13.311 -7.850 -2.556 1.00 94.81 203 PRO A CA 1
ATOM 1626 C C . PRO A 1 203 ? 14.078 -7.578 -1.252 1.00 94.81 203 PRO A C 1
ATOM 1628 O O . PRO A 1 203 ? 13.591 -6.831 -0.402 1.00 94.81 203 PRO A O 1
ATOM 1631 N N . LEU A 1 204 ? 15.290 -8.130 -1.128 1.00 94.06 204 LEU A N 1
ATOM 1632 C CA . LEU A 1 204 ? 16.128 -8.065 0.080 1.00 94.06 204 LEU A CA 1
ATOM 1633 C C . LEU A 1 204 ? 16.220 -6.654 0.700 1.00 94.06 204 LEU A C 1
ATOM 1635 O O . LEU A 1 204 ? 15.862 -6.471 1.862 1.00 94.06 204 LEU A O 1
ATOM 1639 N N . GLY A 1 205 ? 16.600 -5.647 -0.094 1.00 93.00 205 GLY A N 1
ATOM 1640 C CA . GLY A 1 205 ? 16.814 -4.275 0.389 1.00 93.00 205 GLY A CA 1
ATOM 1641 C C . GLY A 1 205 ? 15.588 -3.602 1.022 1.00 93.00 205 GLY A C 1
ATOM 1642 O O . GLY A 1 205 ? 15.742 -2.725 1.866 1.00 93.00 205 GLY A O 1
ATOM 1643 N N . HIS A 1 206 ? 14.364 -4.029 0.685 1.00 95.25 206 HIS A N 1
ATOM 1644 C CA . HIS A 1 206 ? 13.151 -3.516 1.341 1.00 95.25 206 HIS A CA 1
ATOM 1645 C C . HIS A 1 206 ? 13.028 -4.025 2.783 1.00 95.25 206 HIS A C 1
ATOM 1647 O O . HIS A 1 206 ? 12.596 -3.287 3.666 1.00 95.25 206 HIS A O 1
ATOM 1653 N N . LEU A 1 207 ? 13.437 -5.272 3.038 1.00 96.56 207 LEU A N 1
ATOM 1654 C CA . LEU A 1 207 ? 13.466 -5.840 4.387 1.00 96.56 207 LEU A CA 1
ATOM 1655 C C . LEU A 1 207 ? 14.645 -5.307 5.204 1.00 96.56 207 LEU A C 1
ATOM 1657 O O . LEU A 1 207 ? 14.477 -5.077 6.394 1.00 96.56 207 LEU A O 1
ATOM 1661 N N . GLU A 1 208 ? 15.791 -5.035 4.576 1.00 96.94 208 GLU A N 1
ATOM 1662 C CA . GLU A 1 208 ? 16.938 -4.393 5.237 1.00 96.94 208 GLU A CA 1
ATOM 1663 C C . GLU A 1 208 ? 16.584 -2.975 5.727 1.00 96.94 208 GLU A C 1
ATOM 1665 O O . GLU A 1 208 ? 16.810 -2.656 6.895 1.00 96.94 208 GLU A O 1
ATOM 1670 N N . LEU A 1 209 ? 15.935 -2.156 4.886 1.00 96.62 209 LEU A N 1
ATOM 1671 C CA . LEU A 1 209 ? 15.426 -0.833 5.281 1.00 96.62 209 LEU A CA 1
ATOM 1672 C C . LEU A 1 209 ? 14.353 -0.917 6.381 1.00 96.62 209 LEU A C 1
ATOM 1674 O O . LEU A 1 209 ? 14.343 -0.102 7.301 1.00 96.62 209 LEU A O 1
ATOM 1678 N N . LEU A 1 210 ? 13.454 -1.903 6.313 1.00 96.69 210 LEU A N 1
ATOM 1679 C CA . LEU A 1 210 ? 12.411 -2.104 7.323 1.00 96.69 210 LEU A CA 1
ATOM 1680 C C . LEU A 1 210 ? 12.983 -2.593 8.668 1.00 96.69 210 LEU A C 1
ATOM 1682 O O . LEU A 1 210 ? 12.486 -2.201 9.723 1.00 96.69 210 LEU A O 1
ATOM 1686 N N . ALA A 1 211 ? 14.033 -3.418 8.640 1.00 97.00 211 ALA A N 1
ATOM 1687 C CA . ALA A 1 211 ? 14.723 -3.920 9.826 1.00 97.00 211 ALA A CA 1
ATOM 1688 C C . ALA A 1 211 ? 15.541 -2.831 10.537 1.00 97.00 211 ALA A C 1
ATOM 1690 O O . ALA A 1 211 ? 15.616 -2.841 11.765 1.00 97.00 211 ALA A O 1
ATOM 1691 N N . ALA A 1 212 ? 16.084 -1.855 9.800 1.00 97.12 212 ALA A N 1
ATOM 1692 C CA . ALA A 1 212 ? 16.832 -0.734 10.375 1.00 97.12 212 ALA A CA 1
ATOM 1693 C C . ALA A 1 212 ? 16.024 0.055 11.430 1.00 97.12 212 ALA A C 1
ATOM 1695 O O . ALA A 1 212 ? 16.591 0.482 12.438 1.00 97.12 212 ALA A O 1
ATOM 1696 N N . ILE A 1 213 ? 14.696 0.159 11.264 1.00 96.94 213 ILE A N 1
ATOM 1697 C CA . ILE A 1 213 ? 13.775 0.799 12.227 1.00 96.94 213 ILE A CA 1
ATOM 1698 C C . ILE A 1 213 ? 13.839 0.126 13.609 1.00 96.94 213 ILE A C 1
ATOM 1700 O O . ILE A 1 213 ? 13.701 0.789 14.635 1.00 96.94 213 ILE A O 1
ATOM 1704 N N . LEU A 1 214 ? 14.070 -1.191 13.672 1.00 95.62 214 LEU A N 1
ATOM 1705 C CA . LEU A 1 214 ? 14.161 -1.921 14.942 1.00 95.62 214 LEU A CA 1
ATOM 1706 C C . LEU A 1 214 ? 15.386 -1.480 15.756 1.00 95.62 214 LEU A C 1
ATOM 1708 O O . LEU A 1 214 ? 15.322 -1.380 16.984 1.00 95.62 214 LEU A O 1
ATOM 1712 N N . THR A 1 215 ? 16.487 -1.190 15.064 1.00 93.88 215 THR A N 1
ATOM 1713 C CA . THR A 1 215 ? 17.767 -0.782 15.654 1.00 93.88 215 THR A CA 1
ATOM 1714 C C . THR A 1 215 ? 17.919 0.724 15.851 1.00 93.88 215 THR A C 1
ATOM 1716 O O . THR A 1 215 ? 18.677 1.111 16.731 1.00 93.88 215 THR A O 1
ATOM 1719 N N . ASP A 1 216 ? 17.203 1.566 15.101 1.00 94.81 216 ASP A N 1
ATOM 1720 C CA . ASP A 1 216 ? 17.308 3.026 15.224 1.00 94.81 216 ASP A CA 1
ATOM 1721 C C . ASP A 1 216 ? 16.894 3.528 16.620 1.00 94.81 216 ASP A C 1
ATOM 1723 O O . ASP A 1 216 ? 15.880 3.106 17.177 1.00 94.81 216 ASP A O 1
ATOM 1727 N N . GLU A 1 217 ? 17.673 4.437 17.198 1.00 91.75 217 GLU A N 1
ATOM 1728 C CA . GLU A 1 217 ? 17.407 5.043 18.506 1.00 91.75 217 GLU A CA 1
ATOM 1729 C C . GLU A 1 217 ? 16.305 6.115 18.437 1.00 91.75 217 GLU A C 1
ATOM 1731 O O . GLU A 1 217 ? 15.629 6.351 19.439 1.00 91.75 217 GLU A O 1
ATOM 1736 N N . ALA A 1 218 ? 16.072 6.725 17.266 1.00 89.12 218 ALA A N 1
ATOM 1737 C CA . ALA A 1 218 ? 15.005 7.709 17.067 1.00 89.12 218 ALA A CA 1
ATOM 1738 C C . ALA A 1 218 ? 13.618 7.079 16.802 1.00 89.12 218 ALA A C 1
ATOM 1740 O O . ALA A 1 218 ? 12.592 7.738 16.999 1.00 89.12 218 ALA A O 1
ATOM 1741 N N . ALA A 1 219 ? 13.560 5.807 16.395 1.00 94.50 219 ALA A N 1
ATOM 1742 C CA . ALA A 1 219 ? 12.315 5.078 16.160 1.00 94.50 219 ALA A CA 1
ATOM 1743 C C . ALA A 1 219 ? 11.523 4.834 17.459 1.00 94.50 219 ALA A C 1
ATOM 1745 O O . ALA A 1 219 ? 12.014 4.214 18.409 1.00 94.50 219 ALA A O 1
ATOM 1746 N N . THR A 1 220 ? 10.253 5.252 17.493 1.00 94.06 220 THR A N 1
ATOM 1747 C CA . THR A 1 220 ? 9.418 5.078 18.699 1.00 94.06 220 THR A CA 1
ATOM 1748 C C . THR A 1 220 ? 9.091 3.602 18.955 1.00 94.06 220 THR A C 1
ATOM 1750 O O . THR A 1 220 ? 9.043 2.789 18.031 1.00 94.06 220 THR A O 1
ATOM 1753 N N . GLY A 1 221 ? 8.758 3.237 20.199 1.00 94.31 221 GLY A N 1
ATOM 1754 C CA . GLY A 1 221 ? 8.317 1.870 20.523 1.00 94.31 221 GLY A CA 1
ATOM 1755 C C . GLY A 1 221 ? 7.102 1.396 19.705 1.00 94.31 221 GLY A C 1
ATOM 1756 O O . GLY A 1 221 ? 6.980 0.205 19.422 1.00 94.31 221 GLY A O 1
ATOM 1757 N N . LYS A 1 222 ? 6.241 2.322 19.251 1.00 95.12 222 LYS A N 1
ATOM 1758 C CA . LYS A 1 222 ? 5.134 2.016 18.330 1.00 95.12 222 LYS A CA 1
ATOM 1759 C C . LYS A 1 222 ? 5.637 1.754 16.904 1.00 95.12 222 LYS A C 1
ATOM 1761 O O . LYS A 1 222 ? 5.143 0.832 16.263 1.00 95.12 222 LYS A O 1
ATOM 1766 N N . GLU A 1 223 ? 6.645 2.486 16.426 1.00 95.00 223 GLU A N 1
ATOM 1767 C CA . GLU A 1 223 ? 7.263 2.238 15.112 1.00 95.00 223 GLU A CA 1
ATOM 1768 C C . GLU A 1 223 ? 8.004 0.903 15.071 1.00 95.00 223 GLU A C 1
ATOM 1770 O O . GLU A 1 223 ? 7.830 0.143 14.120 1.00 95.00 223 GLU A O 1
ATOM 1775 N N . LYS A 1 224 ? 8.754 0.569 16.128 1.00 95.94 224 LYS A N 1
ATOM 1776 C CA . LYS A 1 224 ? 9.438 -0.728 16.255 1.00 95.94 224 LYS A CA 1
ATOM 1777 C C . LYS A 1 224 ? 8.446 -1.890 16.273 1.00 95.94 224 LYS A C 1
ATOM 1779 O O . LYS A 1 224 ? 8.640 -2.865 15.553 1.00 95.94 224 LYS A O 1
ATOM 1784 N N . PHE A 1 225 ? 7.334 -1.754 17.001 1.00 97.00 225 PHE A N 1
ATOM 1785 C CA . PHE A 1 225 ? 6.245 -2.735 16.981 1.00 97.00 225 PHE A CA 1
ATOM 1786 C C . PHE A 1 225 ? 5.609 -2.895 15.586 1.00 97.00 225 PHE A C 1
ATOM 1788 O O . PHE A 1 225 ? 5.319 -4.017 15.163 1.00 97.00 225 PHE A O 1
ATOM 1795 N N . VAL A 1 226 ? 5.418 -1.798 14.840 1.00 97.38 226 VAL A N 1
ATOM 1796 C CA . VAL A 1 226 ? 4.890 -1.842 13.464 1.00 97.38 226 VAL A CA 1
ATOM 1797 C C . VAL A 1 226 ? 5.881 -2.495 12.500 1.00 97.38 226 VAL A C 1
ATOM 1799 O O . VAL A 1 226 ? 5.485 -3.384 11.745 1.00 97.38 226 VAL A O 1
ATOM 1802 N N . ALA A 1 227 ? 7.157 -2.111 12.543 1.00 97.31 227 ALA A N 1
ATOM 1803 C CA . ALA A 1 227 ? 8.205 -2.692 11.709 1.00 97.31 227 ALA A CA 1
ATOM 1804 C C . ALA A 1 227 ? 8.381 -4.195 11.983 1.00 97.31 227 ALA A C 1
ATOM 1806 O O . ALA A 1 227 ? 8.349 -4.990 11.043 1.00 97.31 227 ALA A O 1
ATOM 1807 N N . GLU A 1 228 ? 8.444 -4.613 13.253 1.00 97.50 228 GLU A N 1
ATOM 1808 C CA . GLU A 1 228 ? 8.538 -6.032 13.612 1.00 97.50 228 GLU A CA 1
ATOM 1809 C C . GLU A 1 228 ? 7.294 -6.796 13.142 1.00 97.50 228 GLU A C 1
ATOM 1811 O O . GLU A 1 228 ? 7.412 -7.863 12.545 1.00 97.50 228 GLU A O 1
ATOM 1816 N N . THR A 1 229 ? 6.092 -6.238 13.323 1.00 97.81 229 THR A N 1
ATOM 1817 C CA . THR A 1 229 ? 4.852 -6.867 12.839 1.00 97.81 229 THR A CA 1
ATOM 1818 C C . THR A 1 229 ? 4.852 -7.037 11.316 1.00 97.81 229 THR A C 1
ATOM 1820 O O . THR A 1 229 ? 4.394 -8.067 10.819 1.00 97.81 229 THR A O 1
ATOM 1823 N N . LEU A 1 230 ? 5.395 -6.077 10.560 1.00 98.25 230 LEU A N 1
ATOM 1824 C CA . LEU A 1 230 ? 5.516 -6.164 9.102 1.00 98.25 230 LEU A CA 1
ATOM 1825 C C . LEU A 1 230 ? 6.578 -7.190 8.654 1.00 98.25 230 LEU A C 1
ATOM 1827 O O . LEU A 1 230 ? 6.332 -7.910 7.685 1.00 98.25 230 LEU A O 1
ATOM 1831 N N . ILE A 1 231 ? 7.699 -7.327 9.371 1.00 98.38 231 ILE A N 1
ATOM 1832 C CA . ILE A 1 231 ? 8.728 -8.354 9.104 1.00 98.38 231 ILE A CA 1
ATOM 1833 C C . ILE A 1 231 ? 8.213 -9.751 9.481 1.00 98.38 231 ILE A C 1
ATOM 1835 O O . ILE A 1 231 ? 8.340 -10.691 8.699 1.00 98.38 231 ILE A O 1
ATOM 1839 N N . ARG A 1 232 ? 7.529 -9.897 10.624 1.00 98.06 232 ARG A N 1
ATOM 1840 C CA . ARG A 1 232 ? 6.846 -11.146 11.004 1.00 98.06 232 ARG A CA 1
ATOM 1841 C C . ARG A 1 232 ? 5.795 -11.527 9.960 1.00 98.06 232 ARG A C 1
ATOM 1843 O O . ARG A 1 232 ? 5.752 -12.672 9.529 1.00 98.06 232 ARG A O 1
ATOM 1850 N N . ASN A 1 233 ? 5.008 -10.566 9.477 1.00 98.50 233 ASN A N 1
ATOM 1851 C CA . ASN A 1 233 ? 4.076 -10.773 8.368 1.00 98.50 233 ASN A CA 1
ATOM 1852 C C . ASN A 1 233 ? 4.777 -11.197 7.062 1.00 98.50 233 ASN A C 1
ATOM 1854 O O . ASN A 1 233 ? 4.230 -12.020 6.332 1.00 98.50 233 ASN A O 1
ATOM 1858 N N . ALA A 1 234 ? 5.974 -10.675 6.774 1.00 98.44 234 ALA A N 1
ATOM 1859 C CA . ALA A 1 234 ? 6.785 -11.108 5.636 1.00 98.44 234 ALA A CA 1
ATOM 1860 C C . ALA A 1 234 ? 7.245 -12.568 5.777 1.00 98.44 234 ALA A C 1
ATOM 1862 O O . ALA A 1 234 ? 7.136 -13.323 4.816 1.00 98.44 234 ALA A O 1
ATOM 1863 N N . ALA A 1 235 ? 7.691 -12.984 6.967 1.00 98.31 235 ALA A N 1
ATOM 1864 C CA . ALA A 1 235 ? 8.095 -14.367 7.229 1.00 98.31 235 ALA A CA 1
ATOM 1865 C C . ALA A 1 235 ? 6.927 -15.350 7.029 1.00 98.31 235 ALA A C 1
ATOM 1867 O O . ALA A 1 235 ? 7.085 -16.366 6.362 1.00 98.31 235 ALA A O 1
ATOM 1868 N N . ILE A 1 236 ? 5.727 -14.995 7.505 1.00 97.94 236 ILE A N 1
ATOM 1869 C CA . ILE A 1 236 ? 4.501 -15.786 7.290 1.00 97.94 236 ILE A CA 1
ATOM 1870 C C . ILE A 1 236 ? 4.127 -15.842 5.808 1.00 97.94 236 ILE A C 1
ATOM 1872 O O . ILE A 1 236 ? 3.681 -16.871 5.310 1.00 97.94 236 ILE A O 1
ATOM 1876 N N . ALA A 1 237 ? 4.307 -14.740 5.082 1.00 98.00 237 ALA A N 1
ATOM 1877 C CA . ALA A 1 237 ? 4.020 -14.716 3.659 1.00 98.00 237 ALA A CA 1
ATOM 1878 C C . ALA A 1 237 ? 5.010 -15.578 2.855 1.00 98.00 237 ALA A C 1
ATOM 1880 O O . ALA A 1 237 ? 4.588 -16.274 1.933 1.00 98.00 237 ALA A O 1
ATOM 1881 N N . ALA A 1 238 ? 6.288 -15.633 3.248 1.00 97.94 238 ALA A N 1
ATOM 1882 C CA . ALA A 1 238 ? 7.296 -16.488 2.618 1.00 97.94 238 ALA A CA 1
ATOM 1883 C C . ALA A 1 238 ? 6.962 -17.997 2.689 1.00 97.94 238 ALA A C 1
ATOM 1885 O O . ALA A 1 238 ? 7.359 -18.738 1.790 1.00 97.94 238 ALA A O 1
ATOM 1886 N N . GLU A 1 239 ? 6.144 -18.436 3.661 1.00 96.31 239 GLU A N 1
ATOM 1887 C CA . GLU A 1 239 ? 5.581 -19.802 3.746 1.00 96.31 239 GLU A CA 1
ATOM 1888 C C . GLU A 1 239 ? 4.691 -20.161 2.530 1.00 96.31 239 GLU A C 1
ATOM 1890 O O . GLU A 1 239 ? 4.382 -21.329 2.299 1.00 96.31 239 GLU A O 1
ATOM 1895 N N . GLY A 1 240 ? 4.281 -19.176 1.718 1.00 94.31 240 GLY A N 1
ATOM 1896 C CA . GLY A 1 240 ? 3.661 -19.385 0.403 1.00 94.31 240 GLY A CA 1
ATOM 1897 C C . GLY A 1 240 ? 2.165 -19.720 0.413 1.00 94.31 240 GLY A C 1
ATOM 1898 O O . GLY A 1 240 ? 1.609 -20.003 -0.652 1.00 94.31 240 GLY A O 1
ATOM 1899 N N . VAL A 1 241 ? 1.523 -19.684 1.588 1.00 94.12 241 VAL A N 1
ATOM 1900 C CA . VAL A 1 241 ? 0.089 -19.984 1.792 1.00 94.12 241 VAL A CA 1
ATOM 1901 C C . VAL A 1 241 ? -0.755 -18.711 1.917 1.00 94.12 241 VAL A C 1
ATOM 1903 O O . VAL A 1 241 ? -1.802 -18.600 1.285 1.00 94.12 241 VAL A O 1
ATOM 1906 N N . LEU A 1 242 ? -0.296 -17.731 2.703 1.00 96.56 242 LEU A N 1
ATOM 1907 C CA . LEU A 1 242 ? -1.006 -16.475 2.964 1.00 96.56 242 LEU A CA 1
ATOM 1908 C C . LEU A 1 242 ? -0.281 -15.307 2.272 1.00 96.56 242 LEU A C 1
ATOM 1910 O O . LEU A 1 242 ? 0.815 -14.953 2.705 1.00 96.56 242 LEU A O 1
ATOM 1914 N N . PRO A 1 243 ? -0.836 -14.673 1.219 1.00 97.19 243 PRO A N 1
ATOM 1915 C CA . PRO A 1 243 ? -0.170 -13.549 0.560 1.00 97.19 243 PRO A CA 1
ATOM 1916 C C . PRO A 1 243 ? -0.005 -12.369 1.526 1.00 97.19 243 PRO A C 1
ATOM 1918 O O . PRO A 1 243 ? -0.893 -12.086 2.331 1.00 97.19 243 PRO A O 1
ATOM 1921 N N . MET A 1 244 ? 1.106 -11.636 1.431 1.00 96.50 244 MET A N 1
ATOM 1922 C CA . MET A 1 244 ? 1.531 -10.643 2.438 1.00 96.50 244 MET A CA 1
ATOM 1923 C C . MET A 1 244 ? 0.479 -9.573 2.785 1.00 96.50 244 MET A C 1
ATOM 1925 O O . MET A 1 244 ? 0.473 -9.036 3.891 1.00 96.50 244 MET A O 1
ATOM 1929 N N . CYS A 1 245 ? -0.412 -9.253 1.845 1.00 97.25 245 CYS A N 1
ATOM 1930 C CA . CYS A 1 245 ? -1.439 -8.226 1.957 1.00 97.25 245 CYS A CA 1
ATOM 1931 C C . CYS A 1 245 ? -2.733 -8.733 1.303 1.00 97.25 245 CYS A C 1
ATOM 1933 O O . CYS A 1 245 ? -2.692 -9.284 0.203 1.00 97.25 245 CYS A O 1
ATOM 1935 N N . GLN A 1 246 ? -3.881 -8.498 1.946 1.00 93.56 246 GLN A N 1
ATOM 1936 C CA . GLN A 1 246 ? -5.203 -8.878 1.432 1.00 93.56 246 GLN A CA 1
ATOM 1937 C C . GLN A 1 246 ? -5.585 -8.111 0.159 1.00 93.56 246 GLN A C 1
ATOM 1939 O O . GLN A 1 246 ? -6.392 -8.569 -0.646 1.00 93.56 246 GLN A O 1
ATOM 1944 N N . ASP A 1 247 ? -5.004 -6.924 -0.026 1.00 94.12 247 ASP A N 1
ATOM 1945 C CA . ASP A 1 247 ? -5.036 -6.198 -1.287 1.00 94.12 247 ASP A CA 1
ATOM 1946 C C . ASP A 1 247 ? -3.871 -6.643 -2.173 1.00 94.12 247 ASP A C 1
ATOM 1948 O O . ASP A 1 247 ? -2.811 -6.015 -2.192 1.00 94.12 247 ASP A O 1
ATOM 1952 N N . THR A 1 248 ? -4.052 -7.749 -2.896 1.00 96.38 248 THR A N 1
ATOM 1953 C CA . THR A 1 248 ? -3.053 -8.304 -3.829 1.00 96.38 248 THR A CA 1
ATOM 1954 C C . THR A 1 248 ? -2.762 -7.389 -5.026 1.00 96.38 248 THR A C 1
ATOM 1956 O O . THR A 1 248 ? -1.697 -7.509 -5.618 1.00 96.38 248 THR A O 1
ATOM 1959 N N . GLY A 1 249 ? -3.612 -6.382 -5.271 1.00 95.69 249 GLY A N 1
ATOM 1960 C CA . GLY A 1 249 ? -3.328 -5.232 -6.133 1.00 95.69 249 GLY A CA 1
ATOM 1961 C C . GLY A 1 249 ? -3.672 -5.404 -7.614 1.00 95.69 249 GLY A C 1
ATOM 1962 O O . GLY A 1 249 ? -4.173 -6.438 -8.053 1.00 95.69 249 GLY A O 1
ATOM 1963 N N . THR A 1 250 ? -3.404 -4.355 -8.391 1.00 97.94 250 THR A N 1
ATOM 1964 C CA . THR A 1 250 ? -3.424 -4.389 -9.859 1.00 97.94 250 THR A CA 1
ATOM 1965 C C . THR A 1 250 ? -2.084 -4.904 -10.369 1.00 97.94 250 THR A C 1
ATOM 1967 O O . THR A 1 250 ? -1.025 -4.467 -9.910 1.00 97.94 250 THR A O 1
ATOM 1970 N N . ALA A 1 251 ? -2.132 -5.837 -11.319 1.00 98.56 251 ALA A N 1
ATOM 1971 C CA . ALA A 1 251 ? -0.951 -6.357 -11.990 1.00 98.56 251 ALA A CA 1
ATOM 1972 C C . ALA A 1 251 ? -0.418 -5.334 -13.005 1.00 98.56 251 ALA A C 1
ATOM 1974 O O . ALA A 1 251 ? -1.146 -4.911 -13.904 1.00 98.56 251 ALA A O 1
ATOM 1975 N N . LEU A 1 252 ? 0.847 -4.943 -12.851 1.00 98.62 252 LEU A N 1
ATOM 1976 C CA . LEU A 1 252 ? 1.573 -4.048 -13.748 1.00 98.62 252 LEU A CA 1
ATOM 1977 C C . LEU A 1 252 ? 2.769 -4.795 -14.349 1.00 98.62 252 LEU A C 1
ATOM 1979 O O . LEU A 1 252 ? 3.537 -5.429 -13.621 1.00 98.62 252 LEU A O 1
ATOM 1983 N N . VAL A 1 253 ? 2.948 -4.689 -15.662 1.00 98.75 253 VAL A N 1
ATOM 1984 C CA . VAL A 1 253 ? 4.096 -5.221 -16.398 1.00 98.75 253 VAL A CA 1
ATOM 1985 C C . VAL A 1 253 ? 4.650 -4.124 -17.300 1.00 98.75 253 VAL A C 1
ATOM 1987 O O . VAL A 1 253 ? 3.987 -3.689 -18.239 1.00 98.75 253 VAL A O 1
ATOM 1990 N N . TYR A 1 254 ? 5.878 -3.694 -17.032 1.00 98.38 254 TYR A N 1
ATOM 1991 C CA . TYR A 1 254 ? 6.639 -2.821 -17.926 1.00 98.38 254 TYR A CA 1
ATOM 1992 C C . TYR A 1 254 ? 7.709 -3.663 -18.614 1.00 98.38 254 TYR A C 1
ATOM 1994 O O . TYR A 1 254 ? 8.489 -4.332 -17.935 1.00 98.38 254 TYR A O 1
ATOM 2002 N N . GLY A 1 255 ? 7.732 -3.670 -19.943 1.00 97.56 255 GLY A N 1
ATOM 2003 C CA . GLY A 1 255 ? 8.616 -4.508 -20.746 1.00 97.56 255 GLY A CA 1
ATOM 2004 C C . GLY A 1 255 ? 9.399 -3.705 -21.779 1.00 97.56 255 GLY A C 1
ATOM 2005 O O . GLY A 1 255 ? 8.845 -2.871 -22.488 1.00 97.56 255 GLY A O 1
ATOM 2006 N N . TRP A 1 256 ? 10.685 -4.010 -21.917 1.00 97.19 256 TRP A N 1
ATOM 2007 C CA . TRP A 1 256 ? 11.584 -3.421 -22.907 1.00 97.19 256 TRP A CA 1
ATOM 2008 C C . TRP A 1 256 ? 12.132 -4.541 -23.792 1.00 97.19 256 TRP A C 1
ATOM 2010 O O . TRP A 1 256 ? 13.006 -5.302 -23.369 1.00 97.19 256 TRP A O 1
ATOM 2020 N N . LYS A 1 257 ? 11.556 -4.668 -24.991 1.00 96.75 257 LYS A N 1
ATOM 2021 C CA . LYS A 1 257 ? 11.804 -5.729 -25.972 1.00 96.75 257 LYS A CA 1
ATOM 2022 C C . LYS A 1 257 ? 12.885 -5.288 -26.953 1.00 96.75 257 LYS A C 1
ATOM 2024 O O . LYS A 1 257 ? 12.679 -4.350 -27.723 1.00 96.75 257 LYS A O 1
ATOM 2029 N N . GLY A 1 258 ? 14.025 -5.965 -26.913 1.00 95.81 258 GLY A N 1
ATOM 2030 C CA . GLY A 1 258 ? 15.126 -5.758 -27.843 1.00 95.81 258 GLY A CA 1
ATOM 2031 C C . GLY A 1 258 ? 14.733 -5.989 -29.308 1.00 95.81 258 GLY A C 1
ATOM 2032 O O . GLY A 1 258 ? 14.003 -6.930 -29.619 1.00 95.81 258 GLY A O 1
ATOM 2033 N N . ALA A 1 259 ? 15.223 -5.138 -30.210 1.00 94.62 259 ALA A N 1
ATOM 2034 C CA . ALA A 1 259 ? 14.957 -5.193 -31.647 1.00 94.62 259 ALA A CA 1
ATOM 2035 C C . ALA A 1 259 ? 15.471 -6.481 -32.317 1.00 94.62 259 ALA A C 1
ATOM 2037 O O . ALA A 1 259 ? 14.896 -6.911 -33.321 1.00 94.62 259 ALA A O 1
ATOM 2038 N N . ASP A 1 260 ? 16.488 -7.121 -31.730 1.00 95.62 260 ASP A N 1
ATOM 2039 C CA . ASP A 1 260 ? 17.078 -8.382 -32.203 1.00 95.62 260 ASP A CA 1
ATOM 2040 C C . ASP A 1 260 ? 16.276 -9.611 -31.716 1.00 95.62 260 ASP A C 1
ATOM 2042 O O . ASP A 1 260 ? 16.683 -10.763 -31.893 1.00 95.62 260 ASP A O 1
ATOM 2046 N N . LEU A 1 261 ? 15.129 -9.386 -31.070 1.00 95.44 261 LEU A N 1
ATOM 2047 C CA . LEU A 1 261 ? 14.190 -10.427 -30.675 1.00 95.44 261 LEU A CA 1
ATOM 2048 C C . LEU A 1 261 ? 13.053 -10.575 -31.689 1.00 95.44 261 LEU A C 1
ATOM 2050 O O . LEU A 1 261 ? 12.650 -9.638 -32.382 1.00 95.44 261 LEU A O 1
ATOM 2054 N N . THR A 1 262 ? 12.468 -11.765 -31.704 1.00 94.62 262 THR A N 1
ATOM 2055 C CA . THR A 1 262 ? 11.108 -12.005 -32.191 1.00 94.62 262 THR A CA 1
ATOM 2056 C C . THR A 1 262 ? 10.381 -12.889 -31.188 1.00 94.62 262 THR A C 1
ATOM 2058 O O . THR A 1 262 ? 11.005 -13.718 -30.527 1.00 94.62 262 THR A O 1
ATOM 2061 N N . THR A 1 263 ? 9.069 -12.730 -31.060 1.00 93.25 263 THR A N 1
ATOM 2062 C CA . THR A 1 263 ? 8.218 -13.750 -30.432 1.00 93.25 263 THR A CA 1
ATOM 2063 C C . THR A 1 263 ? 7.757 -14.768 -31.478 1.00 93.25 263 THR A C 1
ATOM 2065 O O . THR A 1 263 ? 8.092 -14.634 -32.662 1.00 93.25 263 THR A O 1
ATOM 2068 N N . SER A 1 264 ? 7.060 -15.821 -31.043 1.00 87.75 264 SER A N 1
ATOM 2069 C CA . SER A 1 264 ? 6.394 -16.786 -31.928 1.00 87.75 264 SER A CA 1
ATOM 2070 C C . SER A 1 264 ? 5.506 -16.087 -32.977 1.00 87.75 264 SER A C 1
ATOM 2072 O O . SER A 1 264 ? 4.947 -15.029 -32.679 1.00 87.75 264 SER A O 1
ATOM 2074 N N . PRO A 1 265 ? 5.353 -16.649 -34.194 1.00 83.75 265 PRO A N 1
ATOM 2075 C CA . PRO A 1 265 ? 4.434 -16.112 -35.198 1.00 83.75 265 PRO A CA 1
ATOM 2076 C C . PRO A 1 265 ? 3.023 -15.924 -34.633 1.00 83.75 265 PRO A C 1
ATOM 2078 O O . PRO A 1 265 ? 2.553 -16.759 -33.861 1.00 83.75 265 PRO A O 1
ATOM 2081 N N . ASP A 1 266 ? 2.386 -14.812 -35.004 1.00 84.50 266 ASP A N 1
ATOM 2082 C CA . ASP A 1 266 ? 1.038 -14.404 -34.583 1.00 84.50 266 ASP A CA 1
ATOM 2083 C C . ASP A 1 266 ? 0.817 -14.295 -33.055 1.00 84.50 266 ASP A C 1
ATOM 2085 O O . ASP A 1 266 ? -0.319 -14.176 -32.594 1.00 84.50 266 ASP A O 1
ATOM 2089 N N . ALA A 1 267 ? 1.888 -14.294 -32.251 1.00 89.31 267 ALA A N 1
ATOM 2090 C CA . ALA A 1 267 ? 1.794 -14.172 -30.801 1.00 89.31 267 ALA A CA 1
ATOM 2091 C C . ALA A 1 267 ? 1.580 -12.724 -30.335 1.00 89.31 267 ALA A C 1
ATOM 2093 O O . ALA A 1 267 ? 2.324 -11.812 -30.698 1.00 89.31 267 ALA A O 1
ATOM 2094 N N . ASP A 1 268 ? 0.620 -12.550 -29.429 1.00 95.50 268 ASP A N 1
ATOM 2095 C CA . ASP A 1 268 ? 0.466 -11.346 -28.617 1.00 95.50 268 ASP A CA 1
ATOM 2096 C C . ASP A 1 268 ? 1.210 -11.532 -27.280 1.00 95.50 268 ASP A C 1
ATOM 2098 O O . ASP A 1 268 ? 0.759 -12.242 -26.374 1.00 95.50 268 ASP A O 1
ATOM 2102 N N . ASP A 1 269 ? 2.374 -10.885 -27.167 1.00 97.44 269 ASP A N 1
ATOM 2103 C CA . ASP A 1 269 ? 3.185 -10.818 -25.949 1.00 97.44 269 ASP A CA 1
ATOM 2104 C C . ASP A 1 269 ? 2.365 -10.366 -24.723 1.00 97.44 269 ASP A C 1
ATOM 2106 O O . ASP A 1 269 ? 2.555 -10.894 -23.626 1.00 97.44 269 ASP A O 1
ATOM 2110 N N . ALA A 1 270 ? 1.445 -9.409 -24.886 1.00 97.94 270 ALA A N 1
ATOM 2111 C CA . ALA A 1 270 ? 0.634 -8.887 -23.793 1.00 97.94 270 ALA A CA 1
ATOM 2112 C C . ALA A 1 270 ? -0.463 -9.876 -23.380 1.00 97.94 270 ALA A C 1
ATOM 2114 O O . ALA A 1 270 ? -0.664 -10.080 -22.182 1.00 97.94 270 ALA A O 1
ATOM 2115 N N . ALA A 1 271 ? -1.108 -10.562 -24.328 1.00 97.81 271 ALA A N 1
ATOM 2116 C CA . ALA A 1 271 ? -2.044 -11.645 -24.013 1.00 97.81 271 ALA A CA 1
ATOM 2117 C C . ALA A 1 271 ? -1.355 -12.800 -23.261 1.00 97.81 271 ALA A C 1
ATOM 2119 O O . ALA A 1 271 ? -1.904 -13.320 -22.287 1.00 97.81 271 ALA A O 1
ATOM 2120 N N . ALA A 1 272 ? -0.127 -13.165 -23.649 1.00 98.06 272 ALA A N 1
ATOM 2121 C CA . ALA A 1 272 ? 0.668 -14.172 -22.944 1.00 98.06 272 ALA A CA 1
ATOM 2122 C C . ALA A 1 272 ? 1.004 -13.742 -21.502 1.00 98.06 272 ALA A C 1
ATOM 2124 O O . ALA A 1 272 ? 0.777 -14.494 -20.549 1.00 98.06 272 ALA A O 1
ATOM 2125 N N . LEU A 1 273 ? 1.482 -12.508 -21.318 1.00 98.56 273 LEU A N 1
ATOM 2126 C CA . LEU A 1 273 ? 1.777 -11.944 -19.997 1.00 98.56 273 LEU A CA 1
ATOM 2127 C C . LEU A 1 273 ? 0.509 -11.837 -19.123 1.00 98.56 273 LEU A C 1
ATOM 2129 O O . LEU A 1 273 ? 0.566 -12.167 -17.936 1.00 98.56 273 LEU A O 1
ATOM 2133 N N . ALA A 1 274 ? -0.638 -11.453 -19.698 1.00 98.56 274 ALA A N 1
ATOM 2134 C CA . ALA A 1 274 ? -1.935 -11.390 -19.018 1.00 98.56 274 ALA A CA 1
ATOM 2135 C C . ALA A 1 274 ? -2.473 -12.776 -18.618 1.00 98.56 274 ALA A C 1
ATOM 2137 O O . ALA A 1 274 ? -3.007 -12.932 -17.519 1.00 98.56 274 ALA A O 1
ATOM 2138 N N . LYS A 1 275 ? -2.277 -13.806 -19.453 1.00 98.19 275 LYS A N 1
ATOM 2139 C CA . LYS A 1 275 ? -2.578 -15.197 -19.081 1.00 98.19 275 LYS A CA 1
ATOM 2140 C C . LYS A 1 275 ? -1.792 -15.604 -17.831 1.00 98.19 275 LYS A C 1
ATOM 2142 O O . LYS A 1 275 ? -2.387 -16.119 -16.888 1.00 98.19 275 LYS A O 1
ATOM 2147 N N . GLY A 1 276 ? -0.491 -15.302 -17.786 1.00 98.50 276 GLY A N 1
ATOM 2148 C CA . GLY A 1 276 ? 0.349 -15.572 -16.615 1.00 98.50 276 GLY A CA 1
ATOM 2149 C C . GLY A 1 276 ? -0.128 -14.870 -15.335 1.00 98.50 276 GLY A C 1
ATOM 2150 O O . GLY A 1 276 ? -0.106 -15.475 -14.264 1.00 98.50 276 GLY A O 1
ATOM 2151 N N . VAL A 1 277 ? -0.645 -13.637 -15.445 1.00 98.56 277 VAL A N 1
ATOM 2152 C CA . VAL A 1 277 ? -1.317 -12.941 -14.329 1.00 98.56 277 VAL A CA 1
ATOM 2153 C C . VAL A 1 277 ? -2.532 -13.741 -13.849 1.00 98.56 277 VAL A C 1
ATOM 2155 O O . VAL A 1 277 ? -2.602 -14.079 -12.669 1.00 98.56 277 VAL A O 1
ATOM 2158 N N . SER A 1 278 ? -3.474 -14.068 -14.739 1.00 98.19 278 SER A N 1
ATOM 2159 C CA . SER A 1 278 ? -4.708 -14.780 -14.364 1.00 98.19 278 SER A CA 1
ATOM 2160 C C . SER A 1 278 ? -4.413 -16.155 -13.745 1.00 98.19 278 SER A C 1
ATOM 2162 O O . SER A 1 278 ? -4.981 -16.507 -12.708 1.00 98.19 278 SER A O 1
ATOM 2164 N N . ASP A 1 279 ? -3.455 -16.897 -14.314 1.00 98.25 279 ASP A N 1
ATOM 2165 C CA . ASP A 1 279 ? -2.995 -18.181 -13.782 1.00 98.25 279 ASP A CA 1
ATOM 2166 C C . ASP A 1 279 ? -2.450 -18.046 -12.349 1.00 98.25 279 ASP A C 1
ATOM 2168 O O . ASP A 1 279 ? -2.901 -18.768 -11.459 1.00 98.25 279 ASP A O 1
ATOM 2172 N N . ALA A 1 280 ? -1.574 -17.068 -12.078 1.00 97.88 280 ALA A N 1
ATOM 2173 C CA . ALA A 1 280 ? -1.052 -16.821 -10.730 1.00 97.88 280 ALA A CA 1
ATOM 2174 C C . ALA A 1 280 ? -2.151 -16.406 -9.734 1.00 97.88 280 ALA A C 1
ATOM 2176 O O . ALA A 1 280 ? -2.198 -16.913 -8.611 1.00 97.88 280 ALA A O 1
ATOM 2177 N N . TYR A 1 281 ? -3.072 -15.520 -10.131 1.00 96.88 281 TYR A N 1
ATOM 2178 C CA . TYR A 1 281 ? -4.157 -15.056 -9.254 1.00 96.88 281 TYR A CA 1
ATOM 2179 C C . TYR A 1 281 ? -5.187 -16.150 -8.934 1.00 96.88 281 TYR A C 1
ATOM 2181 O O . TYR A 1 281 ? -5.809 -16.122 -7.865 1.00 96.88 281 TYR A O 1
ATOM 2189 N N . ARG A 1 282 ? -5.334 -17.140 -9.821 1.00 95.19 282 ARG A N 1
ATOM 2190 C CA . ARG A 1 282 ? -6.100 -18.368 -9.585 1.00 95.19 282 ARG A CA 1
ATOM 2191 C C . ARG A 1 282 ? -5.344 -19.335 -8.667 1.00 95.19 282 ARG A C 1
ATOM 2193 O O . ARG A 1 282 ? -5.877 -19.727 -7.636 1.00 95.19 282 ARG A O 1
ATOM 2200 N N . GLU A 1 283 ? -4.114 -19.700 -9.025 1.00 95.25 283 GLU A N 1
ATOM 2201 C CA . GLU A 1 283 ? -3.321 -20.756 -8.368 1.00 95.25 283 GLU A CA 1
ATOM 2202 C C . GLU A 1 283 ? -2.844 -20.399 -6.958 1.00 95.25 283 GLU A C 1
ATOM 2204 O O . GLU A 1 283 ? -2.611 -21.288 -6.141 1.00 95.25 283 GLU A O 1
ATOM 2209 N N . LYS A 1 284 ? -2.701 -19.104 -6.659 1.00 94.88 284 LYS A N 1
ATOM 2210 C CA . LYS A 1 284 ? -2.235 -18.601 -5.360 1.00 94.88 284 LYS A CA 1
ATOM 2211 C C . LYS A 1 284 ? -3.338 -17.987 -4.491 1.00 94.88 284 LYS A C 1
ATOM 2213 O O . LYS A 1 284 ? -3.028 -17.264 -3.550 1.00 94.88 284 LYS A O 1
ATOM 2218 N N . PHE A 1 285 ? -4.612 -18.250 -4.803 1.00 92.31 285 PHE A N 1
ATOM 2219 C CA . PHE A 1 285 ? -5.781 -17.758 -4.047 1.00 92.31 285 PHE A CA 1
ATOM 2220 C C . PHE A 1 285 ? -5.801 -16.223 -3.841 1.00 92.31 285 PHE A C 1
ATOM 2222 O O . PHE A 1 285 ? -6.385 -15.703 -2.890 1.00 92.31 285 PHE A O 1
ATOM 2229 N N . LEU A 1 286 ? -5.182 -15.467 -4.759 1.00 95.19 286 LEU A N 1
ATOM 2230 C CA . LEU A 1 286 ? -5.042 -14.011 -4.650 1.00 95.19 286 LEU A CA 1
ATOM 2231 C C . LEU A 1 286 ? -6.396 -13.309 -4.829 1.00 95.19 286 LEU A C 1
ATOM 2233 O O . LEU A 1 286 ? -7.294 -13.816 -5.509 1.00 95.19 286 LEU A O 1
ATOM 2237 N N . ARG A 1 287 ? -6.564 -12.117 -4.248 1.00 93.50 287 ARG A N 1
ATOM 2238 C CA . ARG A 1 287 ? -7.840 -11.394 -4.294 1.00 93.50 287 ARG A CA 1
ATOM 2239 C C . ARG A 1 287 ? -8.036 -10.707 -5.644 1.00 93.50 287 ARG A C 1
ATOM 2241 O O . ARG A 1 287 ? -7.320 -9.768 -6.005 1.00 93.50 287 ARG A O 1
ATOM 2248 N N . LYS A 1 288 ? -9.074 -11.127 -6.360 1.00 93.06 288 LYS A N 1
ATOM 2249 C CA . LYS A 1 288 ? -9.462 -10.560 -7.651 1.00 93.06 288 LYS A CA 1
ATOM 2250 C C . LYS A 1 288 ? -10.126 -9.208 -7.400 1.00 93.06 288 LYS A C 1
ATOM 2252 O O . LYS A 1 288 ? -11.218 -9.132 -6.847 1.00 93.06 288 LYS A O 1
ATOM 2257 N N . SER A 1 289 ? -9.383 -8.144 -7.685 1.00 91.38 289 SER A N 1
ATOM 2258 C CA . SER A 1 289 ? -9.634 -6.780 -7.207 1.00 91.38 289 SER A CA 1
ATOM 2259 C C . SER A 1 289 ? -9.936 -5.787 -8.331 1.00 91.38 289 SER A C 1
ATOM 2261 O O . SER A 1 289 ? -10.289 -4.652 -8.026 1.00 91.38 289 SER A O 1
ATOM 2263 N N . GLN A 1 290 ? -9.822 -6.194 -9.601 1.00 93.50 290 GLN A N 1
ATOM 2264 C CA . GLN A 1 290 ? -10.263 -5.362 -10.720 1.00 93.50 290 GLN A CA 1
ATOM 2265 C C . GLN A 1 290 ? -11.790 -5.363 -10.829 1.00 93.50 290 GLN A C 1
ATOM 2267 O O . GLN A 1 290 ? -12.461 -6.391 -10.683 1.00 93.50 290 GLN A O 1
ATOM 2272 N N . ILE A 1 291 ? -12.312 -4.174 -11.100 1.00 90.25 291 ILE A N 1
ATOM 2273 C CA . ILE A 1 291 ? -13.720 -3.867 -11.295 1.00 90.25 291 ILE A CA 1
ATOM 2274 C C . ILE A 1 291 ? -13.836 -3.279 -12.706 1.00 90.25 291 ILE A C 1
ATOM 2276 O O . ILE A 1 291 ? -13.089 -2.365 -13.052 1.00 90.25 291 ILE A O 1
ATOM 2280 N N . GLY A 1 292 ? -14.706 -3.849 -13.537 1.00 91.31 292 GLY A N 1
ATOM 2281 C CA . GLY A 1 292 ? -14.964 -3.402 -14.904 1.00 91.31 292 GLY A CA 1
ATOM 2282 C C . GLY A 1 292 ? -16.361 -2.782 -15.039 1.00 91.31 292 GLY A C 1
ATOM 2283 O O . GLY A 1 292 ? -17.288 -3.250 -14.373 1.00 91.31 292 GLY A O 1
ATOM 2284 N N . PRO A 1 293 ? -16.541 -1.761 -15.894 1.00 94.81 293 PRO A N 1
ATOM 2285 C CA . PRO A 1 293 ? -17.844 -1.144 -16.123 1.00 94.81 293 PRO A CA 1
ATOM 2286 C C . PRO A 1 293 ? -18.777 -2.061 -16.930 1.00 94.81 293 PRO A C 1
ATOM 2288 O O . PRO A 1 293 ? -18.402 -2.561 -17.991 1.00 94.81 293 PRO A O 1
ATOM 2291 N N . GLU A 1 294 ? -20.017 -2.226 -16.464 1.00 94.00 294 GLU A N 1
ATOM 2292 C CA . GLU A 1 294 ? -21.146 -2.686 -17.292 1.00 94.00 294 GLU A CA 1
ATOM 2293 C C . GLU A 1 294 ? -21.929 -1.491 -17.878 1.00 94.00 294 GLU A C 1
ATOM 2295 O O . GLU A 1 294 ? -22.567 -1.624 -18.924 1.00 94.00 294 GLU A O 1
ATOM 2300 N N . SER A 1 295 ? -21.847 -0.306 -17.257 1.00 94.19 295 SER A N 1
ATOM 2301 C CA . SER A 1 295 ? -22.379 0.959 -17.787 1.00 94.19 295 SER A CA 1
ATOM 2302 C C . SER A 1 295 ? -21.493 2.161 -17.393 1.00 94.19 295 SER A C 1
ATOM 2304 O O . SER A 1 295 ? -20.330 1.997 -17.042 1.00 94.19 295 SER A O 1
ATOM 2306 N N . VAL A 1 296 ? -22.020 3.390 -17.468 1.00 92.19 296 VAL A N 1
ATOM 2307 C CA . VAL A 1 296 ? -21.370 4.602 -16.920 1.00 92.19 296 VAL A CA 1
ATOM 2308 C C . VAL A 1 296 ? -21.437 4.650 -15.381 1.00 92.19 296 VAL A C 1
ATOM 2310 O O . VAL A 1 296 ? -20.675 5.388 -14.764 1.00 92.19 296 VAL A O 1
ATOM 2313 N N . LEU A 1 297 ? -22.357 3.895 -14.768 1.00 90.56 297 LEU A N 1
ATOM 2314 C CA . LEU A 1 297 ? -22.622 3.887 -13.320 1.00 90.56 297 LEU A CA 1
ATOM 2315 C C . LEU A 1 297 ? -22.618 2.478 -12.702 1.00 90.56 297 LEU A C 1
ATOM 2317 O O . LEU A 1 297 ? -22.474 2.355 -11.489 1.00 90.56 297 LEU A O 1
ATOM 2321 N N . ASP A 1 298 ? -22.800 1.438 -13.517 1.00 88.00 298 ASP A N 1
ATOM 2322 C CA . ASP A 1 298 ? -22.876 0.043 -13.083 1.00 88.00 298 ASP A CA 1
ATOM 2323 C C . ASP A 1 298 ? -21.534 -0.658 -13.326 1.00 88.00 298 ASP A C 1
ATOM 2325 O O . ASP A 1 298 ? -20.954 -0.553 -14.410 1.00 88.00 298 ASP A O 1
ATOM 2329 N N . GLU A 1 299 ? -21.053 -1.404 -12.333 1.00 89.75 299 GLU A N 1
ATOM 2330 C CA . GLU A 1 299 ? -19.723 -2.017 -12.323 1.00 89.75 299 GLU A CA 1
ATOM 2331 C C . GLU A 1 299 ? -19.740 -3.451 -11.772 1.00 89.75 299 GLU A C 1
ATOM 2333 O O . GLU A 1 299 ? -20.637 -3.841 -11.020 1.00 89.75 299 GLU A O 1
ATOM 2338 N N . LYS A 1 300 ? -18.718 -4.247 -12.116 1.00 88.62 300 LYS A N 1
ATOM 2339 C CA . LYS A 1 300 ? -18.650 -5.673 -11.773 1.00 88.62 300 LYS A CA 1
ATOM 2340 C C . LYS A 1 300 ? -17.226 -6.190 -11.641 1.00 88.62 300 LYS A C 1
ATOM 2342 O O . LYS A 1 300 ? -16.345 -5.854 -12.424 1.00 88.62 300 LYS A O 1
ATOM 2347 N N . ASN A 1 301 ? -17.003 -7.069 -10.669 1.00 90.31 301 ASN A N 1
ATOM 2348 C CA . ASN A 1 301 ? -15.714 -7.734 -10.490 1.00 90.31 301 ASN A CA 1
ATOM 2349 C C . ASN A 1 301 ? -15.411 -8.690 -11.658 1.00 90.31 301 ASN A C 1
ATOM 2351 O O . ASN A 1 301 ? -16.267 -9.499 -12.024 1.00 90.31 301 ASN A O 1
ATOM 2355 N N . THR A 1 302 ? -14.194 -8.624 -12.206 1.00 93.25 302 THR A N 1
ATOM 2356 C CA . THR A 1 302 ? -13.772 -9.420 -13.378 1.00 93.25 302 THR A CA 1
ATOM 2357 C C . THR A 1 302 ? -13.453 -10.883 -13.058 1.00 93.25 302 THR A C 1
ATOM 2359 O O . THR A 1 302 ? -13.425 -11.718 -13.956 1.00 93.25 302 THR A O 1
ATOM 2362 N N . ARG A 1 303 ? -13.317 -11.228 -11.768 1.00 91.06 303 ARG A N 1
ATOM 2363 C CA . ARG A 1 303 ? -13.107 -12.585 -11.217 1.00 91.06 303 ARG A CA 1
ATOM 2364 C C . ARG A 1 303 ? -11.757 -13.245 -11.518 1.00 91.06 303 ARG A C 1
ATOM 2366 O O . ARG A 1 303 ? -11.508 -14.330 -10.999 1.00 91.06 303 ARG A O 1
ATOM 2373 N N . ASP A 1 304 ? -10.868 -12.581 -12.252 1.00 93.06 304 ASP A N 1
ATOM 2374 C CA . ASP A 1 304 ? -9.513 -13.048 -12.594 1.00 93.06 304 ASP A CA 1
ATOM 2375 C C . ASP A 1 304 ? -8.388 -12.035 -12.276 1.00 93.06 304 ASP A C 1
ATOM 2377 O O . ASP A 1 304 ? -7.211 -12.380 -12.352 1.00 93.06 304 ASP A O 1
ATOM 2381 N N . ASN A 1 305 ? -8.744 -10.810 -11.868 1.00 96.12 305 ASN A N 1
ATOM 2382 C CA . ASN A 1 305 ? -7.848 -9.657 -11.696 1.00 96.12 305 ASN A CA 1
ATOM 2383 C C . ASN A 1 305 ? -7.228 -9.097 -12.992 1.00 96.12 305 ASN A C 1
ATOM 2385 O O . ASN A 1 305 ? -6.223 -8.386 -12.930 1.00 96.12 305 ASN A O 1
ATOM 2389 N N . LEU A 1 306 ? -7.838 -9.360 -14.145 1.00 97.00 306 LEU A N 1
ATOM 2390 C CA . LEU A 1 306 ? -7.589 -8.627 -15.384 1.00 97.00 306 LEU A CA 1
ATOM 2391 C C . LEU A 1 306 ? -8.606 -7.471 -15.532 1.00 97.00 306 LEU A C 1
ATOM 2393 O O . LEU A 1 306 ? -9.650 -7.502 -14.875 1.00 97.00 306 LEU A O 1
ATOM 2397 N N . PRO A 1 307 ? -8.332 -6.437 -16.353 1.00 97.56 307 PRO A N 1
ATOM 2398 C CA . PRO A 1 307 ? -7.110 -6.221 -17.133 1.00 97.56 307 PRO A CA 1
ATOM 2399 C C . PRO A 1 307 ? -5.884 -5.903 -16.262 1.00 97.56 307 PRO A C 1
ATOM 2401 O O . PRO A 1 307 ? -5.979 -5.232 -15.237 1.00 97.56 307 PRO A O 1
ATOM 2404 N N . ALA A 1 308 ? -4.718 -6.368 -16.709 1.00 97.75 308 ALA A N 1
ATOM 2405 C CA . ALA A 1 308 ? -3.421 -5.917 -16.212 1.00 97.75 308 ALA A CA 1
ATOM 2406 C C . ALA A 1 308 ? -2.945 -4.700 -17.025 1.00 97.75 308 ALA A C 1
ATOM 2408 O O . ALA A 1 308 ? -3.273 -4.582 -18.208 1.00 97.75 308 ALA A O 1
ATOM 2409 N N . LEU A 1 309 ? -2.130 -3.823 -16.432 1.00 97.81 309 LEU A N 1
ATOM 2410 C CA . LEU A 1 309 ? -1.374 -2.838 -17.212 1.00 97.81 309 LEU A CA 1
ATOM 2411 C C . LEU A 1 309 ? -0.174 -3.544 -17.843 1.00 97.81 309 LEU A C 1
ATOM 2413 O O . LEU A 1 309 ? 0.641 -4.109 -17.116 1.00 97.81 309 LEU A O 1
ATOM 2417 N N . ILE A 1 310 ? -0.046 -3.486 -19.168 1.00 98.44 310 ILE A N 1
ATOM 2418 C CA . ILE A 1 310 ? 1.073 -4.092 -19.895 1.00 98.44 310 ILE A CA 1
ATOM 2419 C C . ILE A 1 310 ? 1.619 -3.065 -20.900 1.00 98.44 310 ILE A C 1
ATOM 2421 O O . ILE A 1 310 ? 1.015 -2.815 -21.939 1.00 98.44 310 ILE A O 1
ATOM 2425 N N . ASP A 1 311 ? 2.743 -2.433 -20.557 1.00 97.44 311 ASP A N 1
ATOM 2426 C CA . ASP A 1 311 ? 3.435 -1.408 -21.355 1.00 97.44 311 ASP A CA 1
ATOM 2427 C C . ASP A 1 311 ? 4.703 -2.024 -21.959 1.00 97.44 311 ASP A C 1
ATOM 2429 O O . ASP A 1 311 ? 5.688 -2.244 -21.252 1.00 97.44 311 ASP A O 1
ATOM 2433 N N . LEU A 1 312 ? 4.657 -2.360 -23.253 1.00 96.62 312 LEU A N 1
ATOM 2434 C CA . LEU A 1 312 ? 5.750 -3.018 -23.975 1.00 96.62 312 LEU A CA 1
ATOM 2435 C C . LEU A 1 312 ? 6.382 -2.052 -24.977 1.00 96.62 312 LEU A C 1
ATOM 2437 O O . LEU A 1 312 ? 5.712 -1.530 -25.867 1.00 96.62 312 LEU A O 1
ATOM 2441 N N . ARG A 1 313 ? 7.692 -1.835 -24.851 1.00 94.62 313 ARG A N 1
ATOM 2442 C CA . ARG A 1 313 ? 8.446 -0.842 -25.623 1.00 94.62 313 ARG A CA 1
ATOM 2443 C C . ARG A 1 313 ? 9.568 -1.496 -26.412 1.00 94.62 313 ARG A C 1
ATOM 2445 O O . ARG A 1 313 ? 10.321 -2.296 -25.862 1.00 94.62 313 ARG A O 1
ATOM 2452 N N . ALA A 1 314 ? 9.700 -1.125 -27.682 1.00 93.38 314 ALA A N 1
ATOM 2453 C CA . ALA A 1 314 ? 10.848 -1.506 -28.498 1.00 93.38 314 ALA A CA 1
ATOM 2454 C C . ALA A 1 314 ? 12.104 -0.747 -28.040 1.00 93.38 314 ALA A C 1
ATOM 2456 O O . ALA A 1 314 ? 12.043 0.457 -27.790 1.00 93.38 314 ALA A O 1
ATOM 2457 N N . VAL A 1 315 ? 13.229 -1.455 -27.929 1.00 93.75 315 VAL A N 1
ATOM 2458 C CA . VAL A 1 315 ? 14.552 -0.919 -27.560 1.00 93.75 315 VAL A CA 1
ATOM 2459 C C . VAL A 1 315 ? 15.643 -1.626 -28.371 1.00 93.75 315 VAL A C 1
ATOM 2461 O O . VAL A 1 315 ? 15.382 -2.655 -28.987 1.00 93.75 315 VAL A O 1
ATOM 2464 N N . SER A 1 316 ? 16.874 -1.118 -28.383 1.00 91.44 316 SER A N 1
ATOM 2465 C CA . SER A 1 316 ? 17.990 -1.773 -29.087 1.00 91.44 316 SER A CA 1
ATOM 2466 C C . SER A 1 316 ? 18.467 -3.062 -28.395 1.00 91.44 316 SER A C 1
ATOM 2468 O O . SER A 1 316 ? 18.363 -3.197 -27.174 1.00 91.44 316 SER A O 1
ATOM 2470 N N . GLY A 1 317 ? 19.063 -3.980 -29.165 1.00 92.44 317 GLY A N 1
ATOM 2471 C CA . GLY A 1 317 ? 19.783 -5.154 -28.657 1.00 92.44 317 GLY A CA 1
ATOM 2472 C C . GLY A 1 317 ? 18.962 -6.447 -28.553 1.00 92.44 317 GLY A C 1
ATOM 2473 O O . GLY A 1 317 ? 17.805 -6.518 -28.969 1.00 92.44 317 GLY A O 1
ATOM 2474 N N . ALA A 1 318 ? 19.575 -7.475 -27.957 1.00 93.88 318 ALA A N 1
ATOM 2475 C CA . ALA A 1 318 ? 19.081 -8.858 -27.915 1.00 93.88 318 ALA A CA 1
ATOM 2476 C C . ALA A 1 318 ? 18.586 -9.316 -26.525 1.00 93.88 318 ALA A C 1
ATOM 2478 O O . ALA A 1 318 ? 18.742 -10.481 -26.156 1.00 93.88 318 ALA A O 1
ATOM 2479 N N . GLN A 1 319 ? 18.005 -8.408 -25.732 1.00 95.62 319 GLN A N 1
ATOM 2480 C CA . GLN A 1 319 ? 17.439 -8.719 -24.411 1.00 95.62 319 GLN A CA 1
ATOM 2481 C C . GLN A 1 319 ? 15.972 -8.296 -24.308 1.00 95.62 319 GLN A C 1
ATOM 2483 O O . GLN A 1 319 ? 15.592 -7.241 -24.813 1.00 95.62 319 GLN A O 1
ATOM 2488 N N . TYR A 1 320 ? 15.161 -9.076 -23.590 1.00 97.31 320 TYR A N 1
ATOM 2489 C CA . TYR A 1 320 ? 13.847 -8.641 -23.114 1.00 97.31 320 TYR A CA 1
ATOM 2490 C C . TYR A 1 320 ? 13.955 -8.416 -21.609 1.00 97.31 320 TYR A C 1
ATOM 2492 O O . TYR A 1 320 ? 14.267 -9.340 -20.854 1.00 97.31 320 TYR A O 1
ATOM 2500 N N . ARG A 1 321 ? 13.742 -7.176 -21.176 1.00 97.75 321 ARG A N 1
ATOM 2501 C CA . ARG A 1 321 ? 13.821 -6.758 -19.772 1.00 97.75 321 ARG A CA 1
ATOM 2502 C C . ARG A 1 321 ? 12.422 -6.431 -19.259 1.00 97.75 321 ARG A C 1
ATOM 2504 O O . ARG A 1 321 ? 11.650 -5.817 -19.990 1.00 97.75 321 ARG A O 1
ATOM 2511 N N . PHE A 1 322 ? 12.101 -6.810 -18.025 1.00 98.50 322 PHE A N 1
ATOM 2512 C CA . PHE A 1 322 ? 10.771 -6.637 -17.432 1.00 98.50 322 PHE A CA 1
ATOM 2513 C C . PHE A 1 322 ? 10.825 -6.116 -15.998 1.00 98.50 322 PHE A C 1
ATOM 2515 O O . PHE A 1 322 ? 11.649 -6.559 -15.199 1.00 98.50 322 PHE A O 1
ATOM 2522 N N . LEU A 1 323 ? 9.870 -5.259 -15.648 1.00 98.38 323 LEU A N 1
ATOM 2523 C CA . LEU A 1 323 ? 9.463 -4.988 -14.276 1.00 98.38 323 LEU A CA 1
ATOM 2524 C C . LEU A 1 323 ? 8.028 -5.482 -14.090 1.00 98.38 323 LEU A C 1
ATOM 2526 O O . LEU A 1 323 ? 7.095 -4.921 -14.664 1.00 98.38 323 LEU A O 1
ATOM 2530 N N . PHE A 1 324 ? 7.868 -6.505 -13.260 1.00 98.75 324 PHE A N 1
ATOM 2531 C CA . PHE A 1 324 ? 6.577 -6.944 -12.743 1.00 98.75 324 PHE A CA 1
ATOM 2532 C C . PHE A 1 324 ? 6.318 -6.235 -11.416 1.00 98.75 324 PHE A C 1
ATOM 2534 O O . PHE A 1 324 ? 7.206 -6.210 -10.563 1.00 98.75 324 PHE A O 1
ATOM 2541 N N . ALA A 1 325 ? 5.126 -5.678 -11.214 1.00 98.44 325 ALA A N 1
ATOM 2542 C CA . ALA A 1 325 ? 4.740 -5.057 -9.950 1.00 98.44 325 ALA A CA 1
ATOM 2543 C C . ALA A 1 325 ? 3.254 -5.269 -9.628 1.00 98.44 325 ALA A C 1
ATOM 2545 O O . ALA A 1 325 ? 2.412 -5.327 -10.522 1.00 98.44 325 ALA A O 1
ATOM 2546 N N . ALA A 1 326 ? 2.919 -5.369 -8.341 1.00 98.19 326 ALA A N 1
ATOM 2547 C CA . ALA A 1 326 ? 1.552 -5.591 -7.861 1.00 98.19 326 ALA A CA 1
ATOM 2548 C C . ALA A 1 326 ? 1.093 -4.420 -6.973 1.00 98.19 326 ALA A C 1
ATOM 2550 O O . ALA A 1 326 ? 1.173 -4.476 -5.739 1.00 98.19 326 ALA A O 1
ATOM 2551 N N . LYS A 1 327 ? 0.635 -3.327 -7.597 1.00 97.38 327 LYS A N 1
ATOM 2552 C CA . LYS A 1 327 ? 0.302 -2.062 -6.917 1.00 97.38 327 LYS A CA 1
ATOM 2553 C C . LYS A 1 327 ? -1.022 -2.191 -6.157 1.00 97.38 327 LYS A C 1
ATOM 2555 O O . LYS A 1 327 ? -2.065 -2.431 -6.760 1.00 97.38 327 LYS A O 1
ATOM 2560 N N . GLY A 1 328 ? -0.994 -2.058 -4.831 1.00 94.88 328 GLY A N 1
ATOM 2561 C CA . GLY A 1 328 ? -2.217 -2.026 -4.020 1.00 94.88 328 GLY A CA 1
ATOM 2562 C C . GLY A 1 328 ? -2.997 -0.729 -4.248 1.00 94.88 328 GLY A C 1
ATOM 2563 O O . GLY A 1 328 ? -2.402 0.347 -4.273 1.00 94.88 328 GLY A O 1
ATOM 2564 N N . GLY A 1 329 ? -4.326 -0.793 -4.353 1.00 90.69 329 GLY A N 1
ATOM 2565 C CA . GLY A 1 329 ? -5.163 0.393 -4.593 1.00 90.69 329 GLY A CA 1
ATOM 2566 C C . GLY A 1 329 ? -5.000 1.466 -3.507 1.00 90.69 329 GLY A C 1
ATOM 2567 O O . GLY A 1 329 ? -5.112 2.663 -3.776 1.00 90.69 329 GLY A O 1
ATOM 2568 N N . GLY A 1 330 ? -4.634 1.047 -2.290 1.00 88.38 330 GLY A N 1
ATOM 2569 C CA . GLY A 1 330 ? -4.265 1.944 -1.195 1.00 88.38 330 GLY A CA 1
ATOM 2570 C C . GLY A 1 330 ? -3.070 2.856 -1.507 1.00 88.38 330 GLY A C 1
ATOM 2571 O O . GLY A 1 330 ? -3.145 4.037 -1.180 1.00 88.38 330 GLY A O 1
ATOM 2572 N N . SER A 1 331 ? -2.014 2.364 -2.169 1.00 92.25 331 SER A N 1
ATOM 2573 C CA . SER A 1 331 ? -0.871 3.198 -2.582 1.00 92.25 331 SER A CA 1
ATOM 2574 C C . SER A 1 331 ? -1.139 3.948 -3.885 1.00 92.25 331 SER A C 1
ATOM 2576 O O . SER A 1 331 ? -0.756 5.110 -3.986 1.00 92.25 331 SER A O 1
ATOM 2578 N N . THR A 1 332 ? -1.893 3.372 -4.829 1.00 93.50 332 THR A N 1
ATOM 2579 C CA . THR A 1 332 ? -2.373 4.094 -6.025 1.00 93.50 332 THR A CA 1
ATOM 2580 C C . THR A 1 332 ? -3.171 5.350 -5.647 1.00 93.50 332 THR A C 1
ATOM 2582 O O . THR A 1 332 ? -2.963 6.414 -6.223 1.00 93.50 332 THR A O 1
ATOM 2585 N N . SER A 1 333 ? -4.017 5.271 -4.608 1.00 91.31 333 SER A N 1
ATOM 2586 C CA . SER A 1 333 ? -4.791 6.411 -4.073 1.00 91.31 333 SER A CA 1
ATOM 2587 C C . SER A 1 333 ? -3.951 7.519 -3.414 1.00 91.31 333 SER A C 1
ATOM 2589 O O . SER A 1 333 ? -4.502 8.515 -2.943 1.00 91.31 333 SER A O 1
ATOM 2591 N N . ARG A 1 334 ? -2.630 7.328 -3.320 1.00 94.19 334 ARG A N 1
ATOM 2592 C CA . ARG A 1 334 ? -1.666 8.250 -2.701 1.00 94.19 334 ARG A CA 1
ATOM 2593 C C . ARG A 1 334 ? -0.713 8.863 -3.727 1.00 94.19 334 ARG A C 1
ATOM 2595 O O . ARG A 1 334 ? 0.265 9.499 -3.347 1.00 94.19 334 ARG A O 1
ATOM 2602 N N . THR A 1 335 ? -1.026 8.710 -5.011 1.00 96.19 335 THR A N 1
ATOM 2603 C CA . THR A 1 335 ? -0.381 9.442 -6.095 1.00 96.19 335 THR A CA 1
ATOM 2604 C C . THR A 1 335 ? -1.126 10.748 -6.371 1.00 96.19 335 THR A C 1
ATOM 2606 O O . THR A 1 335 ? -2.351 10.778 -6.467 1.00 96.19 335 THR A O 1
ATOM 2609 N N . SER A 1 336 ? -0.376 11.835 -6.523 1.00 96.62 336 SER A N 1
ATOM 2610 C CA . SER A 1 336 ? -0.862 13.170 -6.866 1.00 96.62 336 SER A CA 1
ATOM 2611 C C . SER A 1 336 ? -0.063 13.739 -8.037 1.00 96.62 336 SER A C 1
ATOM 2613 O O . SER A 1 336 ? 1.120 13.437 -8.191 1.00 96.62 336 SER A O 1
ATOM 2615 N N . LEU A 1 337 ? -0.722 14.560 -8.853 1.00 97.56 337 LEU A N 1
ATOM 2616 C CA . LEU A 1 337 ? -0.166 15.220 -10.031 1.00 97.56 337 LEU A CA 1
ATOM 2617 C C . LEU A 1 337 ? -0.747 16.633 -10.105 1.00 97.56 337 LEU A C 1
ATOM 2619 O O . LEU A 1 337 ? -1.968 16.792 -10.132 1.00 97.56 337 LEU A O 1
ATOM 2623 N N . THR A 1 338 ? 0.109 17.649 -10.164 1.00 96.69 338 THR A N 1
ATOM 2624 C CA . THR A 1 338 ? -0.296 19.047 -10.341 1.00 96.69 338 THR A CA 1
ATOM 2625 C C . THR A 1 338 ? 0.527 19.754 -11.413 1.00 96.69 338 THR A C 1
ATOM 2627 O O . THR A 1 338 ? 1.654 19.372 -11.728 1.00 96.69 338 THR A O 1
ATOM 2630 N N . MET A 1 339 ? -0.078 20.772 -12.029 1.00 96.88 339 MET A N 1
ATOM 2631 C CA . MET A 1 339 ? 0.533 21.590 -13.076 1.00 96.88 339 MET A CA 1
ATOM 2632 C C . MET A 1 339 ? 0.969 22.918 -12.470 1.00 96.88 339 MET A C 1
ATOM 2634 O O . MET A 1 339 ? 0.184 23.860 -12.384 1.00 96.88 339 MET A O 1
ATOM 2638 N N . GLU A 1 340 ? 2.216 22.967 -12.020 1.00 96.00 340 GLU A N 1
ATOM 2639 C CA . GLU A 1 340 ? 2.770 24.105 -11.300 1.00 96.00 340 GLU A CA 1
ATOM 2640 C C . GLU A 1 340 ? 3.342 25.169 -12.251 1.00 96.00 340 GLU A C 1
ATOM 2642 O O . GLU A 1 340 ? 3.622 24.933 -13.435 1.00 96.00 340 GLU A O 1
ATOM 2647 N N . SER A 1 341 ? 3.539 26.373 -11.712 1.00 92.69 341 SER A N 1
ATOM 2648 C CA . SER A 1 341 ? 4.205 27.470 -12.417 1.00 92.69 341 SER A CA 1
ATOM 2649 C C . SER A 1 341 ? 5.731 27.312 -12.375 1.00 92.69 341 SER A C 1
ATOM 2651 O O . SER A 1 341 ? 6.275 26.985 -11.319 1.00 92.69 341 SER A O 1
ATOM 2653 N N . PRO A 1 342 ? 6.468 27.655 -13.451 1.00 91.44 342 PRO A N 1
ATOM 2654 C CA . PRO A 1 342 ? 7.928 27.797 -13.423 1.00 91.44 342 PRO A CA 1
ATOM 2655 C C . PRO A 1 342 ? 8.475 28.672 -12.281 1.00 91.44 342 PRO A C 1
ATOM 2657 O O . PRO A 1 342 ? 9.605 28.462 -11.849 1.00 91.44 342 PRO A O 1
ATOM 2660 N N . ALA A 1 343 ? 7.677 29.611 -11.755 1.00 89.56 343 ALA A N 1
ATOM 2661 C CA . ALA A 1 343 ? 8.032 30.442 -10.599 1.00 89.56 343 ALA A CA 1
ATOM 2662 C C . ALA A 1 343 ? 8.215 29.652 -9.283 1.00 89.56 343 ALA A C 1
ATOM 2664 O O . ALA A 1 343 ? 8.738 30.196 -8.313 1.00 89.56 343 ALA A O 1
ATOM 2665 N N . MET A 1 344 ? 7.807 28.379 -9.249 1.00 90.19 344 MET A N 1
ATOM 2666 C CA . MET A 1 344 ? 8.017 27.451 -8.134 1.00 90.19 344 MET A CA 1
ATOM 2667 C C . MET A 1 344 ? 9.453 26.912 -8.042 1.00 90.19 344 MET A C 1
ATOM 2669 O O . MET A 1 344 ? 9.799 26.275 -7.053 1.00 90.19 344 MET A O 1
ATOM 2673 N N . LEU A 1 345 ? 10.312 27.174 -9.034 1.00 93.94 345 LEU A N 1
ATOM 2674 C CA . LEU A 1 345 ? 11.723 26.765 -9.038 1.00 93.94 345 LEU A CA 1
ATOM 2675 C C . LEU A 1 345 ? 12.583 27.646 -8.106 1.00 93.94 345 LEU A C 1
ATOM 2677 O O . LEU A 1 345 ? 13.567 28.255 -8.518 1.00 93.94 345 LEU A O 1
ATOM 2681 N N . ARG A 1 346 ? 12.182 27.705 -6.834 1.00 95.62 346 ARG A N 1
ATOM 2682 C CA . ARG A 1 346 ? 12.879 28.301 -5.691 1.00 95.62 346 ARG A CA 1
ATOM 2683 C C . ARG A 1 346 ? 12.752 27.338 -4.519 1.00 95.62 346 ARG A C 1
ATOM 2685 O O . ARG A 1 346 ? 11.668 26.798 -4.303 1.00 95.62 346 ARG A O 1
ATOM 2692 N N . GLN A 1 347 ? 13.832 27.174 -3.758 1.00 95.62 347 GLN A N 1
ATOM 2693 C CA . GLN A 1 347 ? 13.928 26.212 -2.659 1.00 95.62 347 GLN A CA 1
ATOM 2694 C C . GLN A 1 347 ? 12.705 26.247 -1.722 1.00 95.62 347 GLN A C 1
ATOM 2696 O O . GLN A 1 347 ? 11.938 25.291 -1.688 1.00 95.62 347 GLN A O 1
ATOM 2701 N N . GLU A 1 348 ? 12.486 27.370 -1.038 1.00 95.88 348 GLU A N 1
ATOM 2702 C CA . GLU A 1 348 ? 11.429 27.557 -0.032 1.00 95.88 348 GLU A CA 1
ATOM 2703 C C . GLU A 1 348 ? 10.024 27.251 -0.582 1.00 95.88 348 GLU A C 1
ATOM 2705 O O . GLU A 1 348 ? 9.209 26.595 0.069 1.00 95.88 348 GLU A O 1
ATOM 2710 N N . THR A 1 349 ? 9.744 27.693 -1.815 1.00 95.69 349 THR A N 1
ATOM 2711 C CA . THR A 1 349 ? 8.443 27.492 -2.468 1.00 95.69 349 THR A CA 1
ATOM 2712 C C . THR A 1 349 ? 8.196 26.009 -2.770 1.00 95.69 349 THR A C 1
ATOM 2714 O O . THR A 1 349 ? 7.075 25.527 -2.604 1.00 95.69 349 THR A O 1
ATOM 2717 N N . LEU A 1 350 ? 9.237 25.276 -3.181 1.00 96.75 350 LEU A N 1
ATOM 2718 C CA . LEU A 1 350 ? 9.159 23.841 -3.442 1.00 96.75 350 LEU A CA 1
ATOM 2719 C C . LEU A 1 350 ? 9.102 23.027 -2.138 1.00 96.75 350 LEU A C 1
ATOM 2721 O O . LEU A 1 350 ? 8.269 22.133 -2.037 1.00 96.75 350 LEU A O 1
ATOM 2725 N N . GLU A 1 351 ? 9.905 23.357 -1.124 1.00 97.25 351 GLU A N 1
ATOM 2726 C CA . GLU A 1 351 ? 9.883 22.689 0.190 1.00 97.25 351 GLU A CA 1
ATOM 2727 C C . GLU A 1 351 ? 8.515 22.829 0.873 1.00 97.25 351 GLU A C 1
ATOM 2729 O O . GLU A 1 351 ? 7.940 21.830 1.303 1.00 97.25 351 GLU A O 1
ATOM 2734 N N . THR A 1 352 ? 7.925 24.030 0.859 1.00 96.69 352 THR A N 1
ATOM 2735 C CA . THR A 1 352 ? 6.568 24.283 1.385 1.00 96.69 352 THR A CA 1
ATOM 2736 C C . THR A 1 352 ? 5.505 23.418 0.694 1.00 96.69 352 THR A C 1
ATOM 2738 O O . THR A 1 352 ? 4.599 22.875 1.341 1.00 96.69 352 THR A O 1
ATOM 2741 N N . LEU A 1 353 ? 5.608 23.246 -0.631 1.00 95.88 353 LEU A N 1
ATOM 2742 C CA . LEU A 1 353 ? 4.680 22.388 -1.365 1.00 95.88 353 LEU A CA 1
ATOM 2743 C C . LEU A 1 353 ? 4.925 20.902 -1.085 1.00 95.88 353 LEU A C 1
ATOM 2745 O O . LEU A 1 353 ? 3.960 20.161 -0.897 1.00 95.88 353 LEU A O 1
ATOM 2749 N N . LEU A 1 354 ? 6.183 20.460 -1.028 1.00 97.69 354 LEU A N 1
ATOM 2750 C CA . LEU A 1 354 ? 6.527 19.077 -0.697 1.00 97.69 354 LEU A CA 1
ATOM 2751 C C . LEU A 1 354 ? 6.053 18.715 0.712 1.00 97.69 354 LEU A C 1
ATOM 2753 O O . LEU A 1 354 ? 5.438 17.666 0.860 1.00 97.69 354 LEU A O 1
ATOM 2757 N N . ALA A 1 355 ? 6.200 19.596 1.705 1.00 97.94 355 ALA A N 1
ATOM 2758 C CA . ALA A 1 355 ? 5.633 19.402 3.042 1.00 97.94 355 ALA A CA 1
ATOM 2759 C C . ALA A 1 355 ? 4.108 19.234 3.011 1.00 97.94 355 ALA A C 1
ATOM 2761 O O . ALA A 1 355 ? 3.566 18.302 3.608 1.00 97.94 355 ALA A O 1
ATOM 2762 N N . THR A 1 356 ? 3.414 20.060 2.225 1.00 96.75 356 THR A N 1
ATOM 2763 C CA . THR A 1 356 ? 1.962 19.935 2.024 1.00 96.75 356 THR A CA 1
ATOM 2764 C C . THR A 1 356 ? 1.586 18.595 1.371 1.00 96.75 356 THR A C 1
ATOM 2766 O O . THR A 1 356 ? 0.657 17.921 1.820 1.00 96.75 356 THR A O 1
ATOM 2769 N N . ARG A 1 357 ? 2.304 18.176 0.319 1.00 96.50 357 ARG A N 1
ATOM 2770 C CA . ARG A 1 357 ? 2.037 16.927 -0.420 1.00 96.50 357 ARG A CA 1
ATOM 2771 C C . ARG A 1 357 ? 2.381 15.688 0.414 1.00 96.50 357 ARG A C 1
ATOM 2773 O O . ARG A 1 357 ? 1.549 14.790 0.511 1.00 96.50 357 ARG A O 1
ATOM 2780 N N . ILE A 1 358 ? 3.540 15.659 1.068 1.00 97.81 358 ILE A N 1
ATOM 2781 C CA . ILE A 1 358 ? 4.014 14.535 1.889 1.00 97.81 358 ILE A CA 1
ATOM 2782 C C . ILE A 1 358 ? 3.133 14.363 3.135 1.00 97.81 358 ILE A C 1
ATOM 2784 O O . ILE A 1 358 ? 2.675 13.249 3.389 1.00 97.81 358 ILE A O 1
ATOM 2788 N N . LYS A 1 359 ? 2.752 15.446 3.836 1.00 95.88 359 LYS A N 1
ATOM 2789 C CA . LYS A 1 359 ? 1.768 15.358 4.936 1.00 95.88 359 LYS A CA 1
ATOM 2790 C C . LYS A 1 359 ? 0.406 14.828 4.458 1.00 95.88 359 LYS A C 1
ATOM 2792 O O . LYS A 1 359 ? -0.245 14.085 5.189 1.00 95.88 359 LYS A O 1
ATOM 2797 N N . SER A 1 360 ? -0.008 15.125 3.219 1.00 94.56 360 SER A N 1
ATOM 2798 C CA . SER A 1 360 ? -1.265 14.602 2.649 1.00 94.56 360 SER A CA 1
ATOM 2799 C C . SER A 1 360 ? -1.253 13.097 2.325 1.00 94.56 360 SER A C 1
ATOM 2801 O O . SER A 1 360 ? -2.324 12.498 2.181 1.00 94.56 360 SER A O 1
ATOM 2803 N N . LEU A 1 361 ? -0.078 12.449 2.281 1.00 95.69 361 LEU A N 1
ATOM 2804 C CA . LEU A 1 361 ? 0.018 10.991 2.145 1.00 95.69 361 LEU A CA 1
ATOM 2805 C C . LEU A 1 361 ? -0.655 10.299 3.342 1.00 95.69 361 LEU A C 1
ATOM 2807 O O . LEU A 1 361 ? -1.504 9.428 3.152 1.00 95.69 361 LEU A O 1
ATOM 2811 N N . GLY A 1 362 ? -0.365 10.727 4.573 1.00 94.19 362 GLY A N 1
ATOM 2812 C CA . GLY A 1 362 ? -0.976 10.160 5.779 1.00 94.19 362 GLY A CA 1
ATOM 2813 C C . GLY A 1 362 ? -0.632 8.683 6.028 1.00 94.19 362 GLY A C 1
ATOM 2814 O O . GLY A 1 362 ? 0.047 8.031 5.235 1.00 94.19 362 GLY A O 1
ATOM 2815 N N . ALA A 1 363 ? -1.175 8.105 7.102 1.00 93.19 363 ALA A N 1
ATOM 2816 C CA . ALA A 1 363 ? -1.034 6.672 7.399 1.00 93.19 363 ALA A CA 1
ATOM 2817 C C . ALA A 1 363 ? -1.869 5.750 6.474 1.00 93.19 363 ALA A C 1
ATOM 2819 O O . ALA A 1 363 ? -1.685 4.534 6.445 1.00 93.19 363 ALA A O 1
ATOM 2820 N N . SER A 1 364 ? -2.804 6.311 5.699 1.00 90.50 364 SER A N 1
ATOM 2821 C CA . SER A 1 364 ? -3.853 5.571 4.977 1.00 90.50 364 SER A CA 1
ATOM 2822 C C . SER A 1 364 ? -3.375 4.650 3.848 1.00 90.50 364 SER A C 1
ATOM 2824 O O . SER A 1 364 ? -4.113 3.736 3.465 1.00 90.50 364 SER A O 1
ATOM 2826 N N . GLY A 1 365 ? -2.168 4.875 3.324 1.00 91.94 365 GLY A N 1
ATOM 2827 C CA . GLY A 1 365 ? -1.535 4.051 2.292 1.00 91.94 365 GLY A CA 1
ATOM 2828 C C . GLY A 1 365 ? -0.664 2.907 2.822 1.00 91.94 365 GLY A C 1
ATOM 2829 O O . GLY A 1 365 ? -0.156 2.156 1.999 1.00 91.94 365 GLY A O 1
ATOM 2830 N N . CYS A 1 366 ? -0.519 2.744 4.144 1.00 96.62 366 CYS A N 1
ATOM 2831 C CA . CYS A 1 366 ? 0.465 1.861 4.799 1.00 96.62 366 CYS A CA 1
ATOM 2832 C C . CYS A 1 366 ? 1.927 2.317 4.605 1.00 96.62 366 CYS A C 1
ATOM 2834 O O . CYS A 1 366 ? 2.642 1.735 3.783 1.00 96.62 366 CYS A O 1
ATOM 2836 N N . PRO A 1 367 ? 2.373 3.339 5.364 1.00 97.25 367 PRO A N 1
ATOM 2837 C CA . PRO A 1 367 ? 3.792 3.571 5.622 1.00 97.25 367 PRO A CA 1
ATOM 2838 C C . PRO A 1 367 ? 4.408 2.451 6.496 1.00 97.25 367 PRO A C 1
ATOM 2840 O O . PRO A 1 367 ? 3.662 1.639 7.056 1.00 97.25 367 PRO A O 1
ATOM 2843 N N . PRO A 1 368 ? 5.744 2.373 6.630 1.00 97.94 368 PRO A N 1
ATOM 2844 C CA . PRO A 1 368 ? 6.738 3.274 6.040 1.00 97.94 368 PRO A CA 1
ATOM 2845 C C . PRO A 1 368 ? 6.773 3.146 4.504 1.00 97.94 368 PRO A C 1
ATOM 2847 O O . PRO A 1 368 ? 6.594 2.056 3.957 1.00 97.94 368 PRO A O 1
ATOM 2850 N N . TYR A 1 369 ? 6.893 4.278 3.806 1.00 98.25 369 TYR A N 1
ATOM 2851 C CA . TYR A 1 369 ? 6.774 4.370 2.344 1.00 98.25 369 TYR A CA 1
ATOM 2852 C C . TYR A 1 369 ? 8.131 4.377 1.624 1.00 98.25 369 TYR A C 1
ATOM 2854 O O . TYR A 1 369 ? 9.075 5.014 2.084 1.00 98.25 369 TYR A O 1
ATOM 2862 N N . THR A 1 370 ? 8.186 3.839 0.406 1.00 98.06 370 THR A N 1
ATOM 2863 C CA . THR A 1 370 ? 9.067 4.417 -0.626 1.00 98.06 370 THR A CA 1
ATOM 2864 C C . THR A 1 370 ? 8.359 5.658 -1.165 1.00 98.06 370 THR A C 1
ATOM 2866 O O . THR A 1 370 ? 7.305 5.498 -1.780 1.00 98.06 370 THR A O 1
ATOM 2869 N N . ILE A 1 371 ? 8.878 6.874 -0.967 1.00 98.62 371 ILE A N 1
ATOM 2870 C CA . ILE A 1 371 ? 8.273 8.095 -1.541 1.00 98.62 371 ILE A CA 1
ATOM 2871 C C . ILE A 1 371 ? 9.007 8.483 -2.825 1.00 98.62 371 ILE A C 1
ATOM 2873 O O . ILE A 1 371 ? 10.204 8.753 -2.804 1.00 98.62 371 ILE A O 1
ATOM 2877 N N . ALA A 1 372 ? 8.286 8.568 -3.939 1.00 98.62 372 ALA A N 1
ATOM 2878 C CA . ALA A 1 372 ? 8.801 9.088 -5.199 1.00 98.62 372 ALA A CA 1
ATOM 2879 C C . ALA A 1 372 ? 8.259 10.501 -5.465 1.00 98.62 372 ALA A C 1
ATOM 2881 O O . ALA A 1 372 ? 7.081 10.790 -5.241 1.00 98.62 372 ALA A O 1
ATOM 2882 N N . VAL A 1 373 ? 9.123 11.369 -5.987 1.00 98.75 373 VAL A N 1
ATOM 2883 C CA . VAL A 1 373 ? 8.811 12.726 -6.438 1.00 98.75 373 VAL A CA 1
ATOM 2884 C C . VAL A 1 373 ? 9.387 12.919 -7.838 1.00 98.75 373 VAL A C 1
ATOM 2886 O O . VAL A 1 373 ? 10.550 12.597 -8.087 1.00 98.75 373 VAL A O 1
ATOM 2889 N N . VAL A 1 374 ? 8.590 13.465 -8.756 1.00 98.62 374 VAL A N 1
ATOM 2890 C CA . VAL A 1 374 ? 9.030 13.811 -10.114 1.00 98.62 374 VAL A CA 1
ATOM 2891 C C . VAL A 1 374 ? 8.671 15.254 -10.422 1.00 98.62 374 VAL A C 1
ATOM 2893 O O . VAL A 1 374 ? 7.500 15.629 -10.382 1.00 98.62 374 VAL A O 1
ATOM 2896 N N . LEU A 1 375 ? 9.680 16.056 -10.761 1.00 98.19 375 LEU A N 1
ATOM 2897 C CA . LEU A 1 375 ? 9.533 17.475 -11.077 1.00 98.19 375 LEU A CA 1
ATOM 2898 C C . LEU A 1 375 ? 9.937 17.752 -12.531 1.00 98.19 375 LEU A C 1
ATOM 2900 O O . LEU A 1 375 ? 11.103 17.604 -12.909 1.00 98.19 375 LEU A O 1
ATOM 2904 N N . GLY A 1 376 ? 8.997 18.242 -13.336 1.00 97.00 376 GLY A N 1
ATOM 2905 C CA . GLY A 1 376 ? 9.118 18.421 -14.784 1.00 97.00 376 GLY A CA 1
ATOM 2906 C C . GLY A 1 376 ? 8.451 17.294 -15.576 1.00 97.00 376 GLY A C 1
ATOM 2907 O O . GLY A 1 376 ? 7.741 16.471 -15.021 1.00 97.00 376 GLY A O 1
ATOM 2908 N N . GLY A 1 377 ? 8.705 17.266 -16.881 1.00 94.75 377 GLY A N 1
ATOM 2909 C CA . GLY A 1 377 ? 8.119 16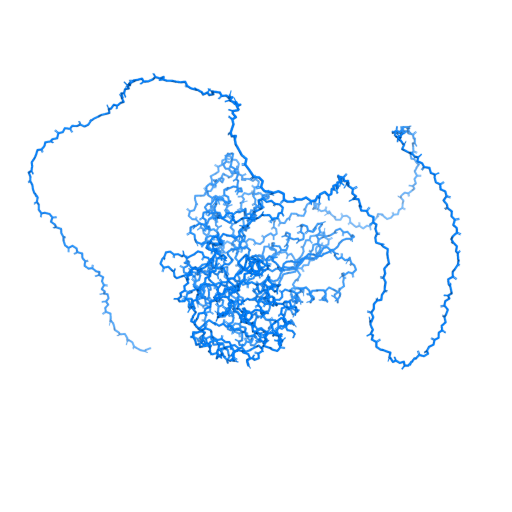.352 -17.857 1.00 94.75 377 GLY A CA 1
ATOM 2910 C C . GLY A 1 377 ? 7.723 17.116 -19.122 1.00 94.75 377 GLY A C 1
ATOM 2911 O O . GLY A 1 377 ? 7.268 18.260 -19.046 1.00 94.75 377 GLY A O 1
ATOM 2912 N N . ALA A 1 378 ? 7.879 16.498 -20.294 1.00 92.44 378 ALA A N 1
ATOM 2913 C CA . ALA A 1 378 ? 7.333 17.028 -21.545 1.00 92.44 378 ALA A CA 1
ATOM 2914 C C . ALA A 1 378 ? 5.797 16.919 -21.572 1.00 92.44 378 ALA A C 1
ATOM 2916 O O . ALA A 1 378 ? 5.123 17.772 -22.143 1.00 92.44 378 ALA A O 1
ATOM 2917 N N . THR A 1 379 ? 5.242 15.899 -20.906 1.00 94.19 379 THR A N 1
ATOM 2918 C CA . THR A 1 379 ? 3.801 15.732 -20.672 1.00 94.19 379 THR A CA 1
ATOM 2919 C C . THR A 1 379 ? 3.522 15.259 -19.237 1.00 94.19 379 THR A C 1
ATOM 2921 O O . THR A 1 379 ? 4.396 14.655 -18.600 1.00 94.19 379 THR A O 1
ATOM 2924 N N . PRO A 1 380 ? 2.298 15.457 -18.711 1.00 96.69 380 PRO A N 1
ATOM 2925 C CA . PRO A 1 380 ? 1.915 14.902 -17.413 1.00 96.69 380 PRO A CA 1
ATOM 2926 C C . PRO A 1 380 ? 1.975 13.364 -17.404 1.00 96.69 380 PRO A C 1
ATOM 2928 O O . PRO A 1 380 ? 2.399 12.767 -16.418 1.00 96.69 380 PRO A O 1
ATOM 2931 N N . SER A 1 381 ? 1.666 12.715 -18.533 1.00 95.56 381 SER A N 1
ATOM 2932 C CA . SER A 1 381 ? 1.784 11.259 -18.701 1.00 95.56 381 SER A CA 1
ATOM 2933 C C . SER A 1 381 ? 3.228 10.762 -18.573 1.00 95.56 381 SER A C 1
ATOM 2935 O O . SER A 1 381 ? 3.463 9.741 -17.932 1.00 95.56 381 SER A O 1
ATOM 2937 N N . GLN A 1 382 ? 4.212 11.494 -19.117 1.00 94.81 382 GLN A N 1
ATOM 2938 C CA . GLN A 1 382 ? 5.630 11.174 -18.907 1.00 94.81 382 GLN A CA 1
ATOM 2939 C C . GLN A 1 382 ? 6.010 11.313 -17.427 1.00 94.81 382 GLN A C 1
ATOM 2941 O O . GLN A 1 382 ? 6.673 10.437 -16.885 1.00 94.81 382 GLN A O 1
ATOM 2946 N N . THR A 1 383 ? 5.538 12.378 -16.773 1.00 97.56 383 THR A N 1
ATOM 2947 C CA . THR A 1 383 ? 5.774 12.650 -15.341 1.00 97.56 383 THR A CA 1
ATOM 2948 C C . THR A 1 383 ? 5.312 11.473 -14.474 1.00 97.56 383 THR A C 1
ATOM 2950 O O . THR A 1 383 ? 6.066 10.973 -13.644 1.00 97.56 383 THR A O 1
ATOM 2953 N N . MET A 1 384 ? 4.094 10.982 -14.725 1.00 97.50 384 MET A N 1
ATOM 2954 C CA . MET A 1 384 ? 3.495 9.837 -14.030 1.00 97.50 384 MET A CA 1
ATOM 2955 C C . MET A 1 384 ? 4.199 8.510 -14.339 1.00 97.50 384 MET A C 1
ATOM 2957 O O . MET A 1 384 ? 4.386 7.689 -13.445 1.00 97.50 384 MET A O 1
ATOM 2961 N N . TYR A 1 385 ? 4.631 8.301 -15.584 1.00 95.62 385 TYR A N 1
ATOM 2962 C CA . TYR A 1 385 ? 5.405 7.117 -15.959 1.00 95.62 385 TYR A CA 1
ATOM 2963 C C . TYR A 1 385 ? 6.772 7.084 -15.254 1.00 95.62 385 TYR A C 1
ATOM 2965 O O . TYR A 1 385 ? 7.136 6.075 -14.653 1.00 95.62 385 TYR A O 1
ATOM 2973 N N . THR A 1 386 ? 7.500 8.206 -15.248 1.00 96.56 386 THR A N 1
ATOM 2974 C CA . THR A 1 386 ? 8.745 8.362 -14.481 1.00 96.56 386 THR A CA 1
ATOM 2975 C C . THR A 1 386 ? 8.514 8.142 -12.983 1.00 96.56 386 THR A C 1
ATOM 2977 O O . THR A 1 386 ? 9.368 7.546 -12.334 1.00 96.56 386 THR A O 1
ATOM 2980 N N . LEU A 1 387 ? 7.371 8.574 -12.434 1.00 97.81 387 LEU A N 1
ATOM 2981 C CA . LEU A 1 387 ? 7.042 8.408 -11.015 1.00 97.81 387 LEU A CA 1
ATOM 2982 C C . LEU A 1 387 ? 6.898 6.934 -10.625 1.00 97.81 387 LEU A C 1
ATOM 2984 O O . LEU A 1 387 ? 7.457 6.524 -9.610 1.00 97.81 387 LEU A O 1
ATOM 2988 N N . GLU A 1 388 ? 6.195 6.132 -11.429 1.00 95.94 388 GLU A N 1
ATOM 2989 C CA . GLU A 1 388 ? 6.099 4.690 -11.182 1.00 95.94 388 GLU A CA 1
ATOM 2990 C C . GLU A 1 388 ? 7.467 4.009 -11.330 1.00 95.94 388 GLU A C 1
ATOM 2992 O O . GLU A 1 388 ? 7.866 3.274 -10.432 1.00 95.94 388 GLU A O 1
ATOM 2997 N N . LEU A 1 389 ? 8.250 4.306 -12.378 1.00 95.88 389 LEU A N 1
ATOM 2998 C CA . LEU A 1 389 ? 9.604 3.739 -12.508 1.00 95.88 389 LEU A CA 1
ATOM 2999 C C . LEU A 1 389 ? 10.525 4.113 -11.332 1.00 95.88 389 LEU A C 1
ATOM 3001 O O . LEU A 1 389 ? 11.315 3.278 -10.884 1.00 95.88 389 LEU A O 1
ATOM 3005 N N . ALA A 1 390 ? 10.415 5.342 -10.817 1.00 96.69 390 ALA A N 1
ATOM 3006 C CA . ALA A 1 390 ? 11.129 5.780 -9.623 1.00 96.69 390 ALA A CA 1
ATOM 3007 C C . ALA A 1 390 ? 10.668 5.004 -8.380 1.00 96.69 390 ALA A C 1
ATOM 3009 O O . ALA A 1 390 ? 11.505 4.473 -7.660 1.00 96.69 390 ALA A O 1
ATOM 3010 N N . ALA A 1 391 ? 9.359 4.860 -8.147 1.00 96.31 391 ALA A N 1
ATOM 3011 C CA . ALA A 1 391 ? 8.816 4.157 -6.978 1.00 96.31 391 ALA A CA 1
ATOM 3012 C C . ALA A 1 391 ? 9.246 2.676 -6.864 1.00 96.31 391 ALA A C 1
ATOM 3014 O O . ALA A 1 391 ? 9.158 2.104 -5.779 1.00 96.31 391 ALA A O 1
ATOM 3015 N N . TRP A 1 392 ? 9.738 2.073 -7.954 1.00 95.38 392 TRP A N 1
ATOM 3016 C CA . TRP A 1 392 ? 10.257 0.699 -8.006 1.00 95.38 392 TRP A CA 1
ATOM 3017 C C . TRP A 1 392 ? 11.791 0.591 -8.133 1.00 95.38 392 TRP A C 1
ATOM 3019 O O . TRP A 1 392 ? 12.316 -0.510 -8.324 1.00 95.38 392 TRP A O 1
ATOM 3029 N N . GLY A 1 393 ? 12.513 1.713 -8.040 1.00 94.44 393 GLY A N 1
ATOM 3030 C CA . GLY A 1 393 ? 13.980 1.764 -8.053 1.00 94.44 393 GLY A CA 1
ATOM 3031 C C . GLY A 1 393 ? 14.644 1.623 -9.429 1.00 94.44 393 GLY A C 1
ATOM 3032 O O . GLY A 1 393 ? 15.856 1.437 -9.507 1.00 94.44 393 GLY A O 1
ATOM 3033 N N . LEU A 1 394 ? 13.896 1.704 -10.539 1.00 95.56 394 LEU A N 1
ATOM 3034 C CA . LEU A 1 394 ? 14.483 1.571 -11.883 1.00 95.56 394 LEU A CA 1
ATOM 3035 C C . LEU A 1 394 ? 15.236 2.817 -12.367 1.00 95.56 394 LEU A C 1
ATOM 3037 O O . LEU A 1 394 ? 15.850 2.762 -13.428 1.00 95.56 394 LEU A O 1
ATOM 3041 N N . LEU A 1 395 ? 15.211 3.927 -11.630 1.00 95.12 395 LEU A N 1
ATOM 3042 C CA . LEU A 1 395 ? 15.885 5.177 -12.008 1.00 95.12 395 LEU A CA 1
ATOM 3043 C C . LEU A 1 395 ? 17.075 5.513 -11.094 1.00 95.12 395 LEU A C 1
ATOM 3045 O O . LEU A 1 395 ? 17.612 6.618 -11.141 1.00 95.12 395 LEU A O 1
ATOM 3049 N N . ASP A 1 396 ? 17.522 4.548 -10.290 1.00 93.69 396 ASP A N 1
ATOM 3050 C CA . ASP A 1 396 ? 18.509 4.770 -9.230 1.00 93.69 396 ASP A CA 1
ATOM 3051 C C . ASP A 1 396 ? 19.926 5.029 -9.757 1.00 93.69 396 ASP A C 1
ATOM 3053 O O . ASP A 1 396 ? 20.723 5.646 -9.051 1.00 93.69 396 ASP A O 1
ATOM 3057 N N . LYS A 1 397 ? 20.194 4.635 -11.012 1.00 92.25 397 LYS A N 1
ATOM 3058 C CA . LYS A 1 397 ? 21.424 4.903 -11.780 1.00 92.25 397 LYS A CA 1
ATOM 3059 C C . LYS A 1 397 ? 21.388 6.195 -12.614 1.00 92.25 397 LYS A C 1
ATOM 3061 O O . LYS A 1 397 ? 22.334 6.450 -13.358 1.00 92.25 397 LYS A O 1
ATOM 3066 N N . LEU A 1 398 ? 20.335 7.014 -12.523 1.00 92.75 398 LEU A N 1
ATOM 3067 C CA . LEU A 1 398 ? 20.351 8.344 -13.145 1.00 92.75 398 LEU A CA 1
ATOM 3068 C C . LEU A 1 398 ? 21.460 9.223 -12.534 1.00 92.75 398 LEU A C 1
ATOM 3070 O O . LEU A 1 398 ? 21.743 9.110 -11.339 1.00 92.75 398 LEU A O 1
ATOM 3074 N N . PRO A 1 399 ? 22.087 10.119 -13.320 1.00 92.06 399 PRO A N 1
ATOM 3075 C CA . PRO A 1 399 ? 23.191 10.938 -12.837 1.00 92.06 399 PRO A CA 1
ATOM 3076 C C . PRO A 1 399 ? 22.748 11.862 -11.697 1.00 92.06 399 PRO A C 1
ATOM 3078 O O . PRO A 1 399 ? 21.651 12.419 -11.718 1.00 92.06 399 PRO A O 1
ATOM 3081 N N . ALA A 1 400 ? 23.638 12.077 -10.726 1.00 92.25 400 ALA A N 1
ATOM 3082 C CA . ALA A 1 400 ? 23.385 12.941 -9.568 1.00 92.25 400 ALA A CA 1
ATOM 3083 C C . ALA A 1 400 ? 23.465 14.454 -9.877 1.00 92.25 400 ALA A C 1
ATOM 3085 O O . ALA A 1 400 ? 23.210 15.291 -9.011 1.00 92.25 400 ALA A O 1
ATOM 3086 N N . ARG A 1 401 ? 23.881 14.825 -11.096 1.00 87.00 401 ARG A N 1
ATOM 3087 C CA . ARG A 1 401 ? 24.106 16.206 -11.557 1.00 87.00 401 ARG A 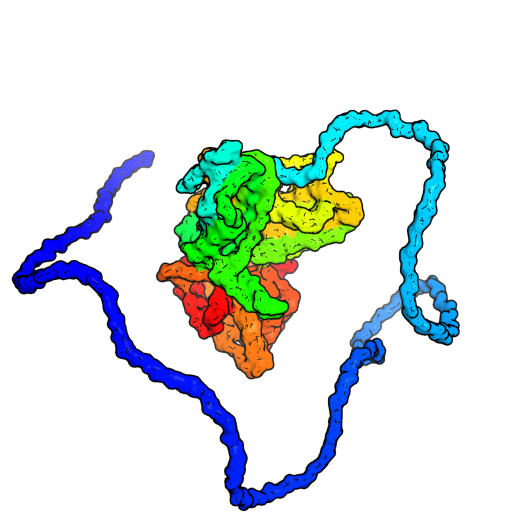CA 1
ATOM 3088 C C . ARG A 1 401 ? 23.657 16.349 -13.014 1.00 87.00 401 ARG A C 1
ATOM 3090 O O . ARG A 1 401 ? 23.665 15.375 -13.760 1.00 87.00 401 ARG A O 1
ATOM 3097 N N . ALA A 1 402 ? 23.268 17.558 -13.416 1.00 84.88 402 ALA A N 1
ATOM 3098 C CA . ALA A 1 402 ? 22.811 17.842 -14.778 1.00 84.88 402 ALA A CA 1
ATOM 3099 C C . ALA A 1 402 ? 23.977 17.896 -15.783 1.00 84.88 402 ALA A C 1
ATOM 3101 O O . ALA A 1 402 ? 24.998 18.516 -15.495 1.00 84.88 402 ALA A O 1
ATOM 3102 N N . GLY A 1 403 ? 23.782 17.342 -16.985 1.00 82.81 403 GLY A N 1
ATOM 3103 C CA . GLY A 1 403 ? 24.722 17.453 -18.112 1.00 82.81 403 GLY A CA 1
ATOM 3104 C C . GLY A 1 403 ? 24.566 18.720 -18.968 1.00 82.81 403 GLY A C 1
ATOM 3105 O O . GLY A 1 403 ? 25.273 18.873 -19.955 1.00 82.81 403 GLY A O 1
ATOM 3106 N N . ALA A 1 404 ? 23.627 19.615 -18.621 1.00 79.25 404 ALA A N 1
ATOM 3107 C CA . ALA A 1 404 ? 23.198 20.793 -19.407 1.00 79.25 404 ALA A CA 1
ATOM 3108 C C . ALA A 1 404 ? 22.630 20.499 -20.822 1.00 79.25 404 ALA A C 1
ATOM 3110 O O . ALA A 1 404 ? 22.239 21.413 -21.546 1.00 79.25 404 ALA A O 1
ATOM 3111 N N . ASP A 1 405 ? 22.504 19.222 -21.166 1.00 84.31 405 ASP A N 1
ATOM 3112 C CA . ASP A 1 405 ? 21.912 18.624 -22.366 1.00 84.31 405 ASP A CA 1
ATOM 3113 C C . ASP A 1 405 ? 20.376 18.493 -22.307 1.00 84.31 405 ASP A C 1
ATOM 3115 O O . ASP A 1 405 ? 19.711 18.379 -23.334 1.00 84.31 405 ASP A O 1
ATOM 3119 N N . GLY A 1 406 ? 19.802 18.520 -21.100 1.00 86.12 406 GLY A N 1
ATOM 3120 C CA . GLY A 1 406 ? 18.384 18.249 -20.848 1.00 86.12 406 GLY A CA 1
ATOM 3121 C C . GLY A 1 406 ? 18.089 16.806 -20.421 1.00 86.12 406 GLY A C 1
ATOM 3122 O O . GLY A 1 406 ? 16.916 16.466 -20.239 1.00 86.12 406 GLY A O 1
ATOM 3123 N N . SER A 1 407 ? 19.122 15.9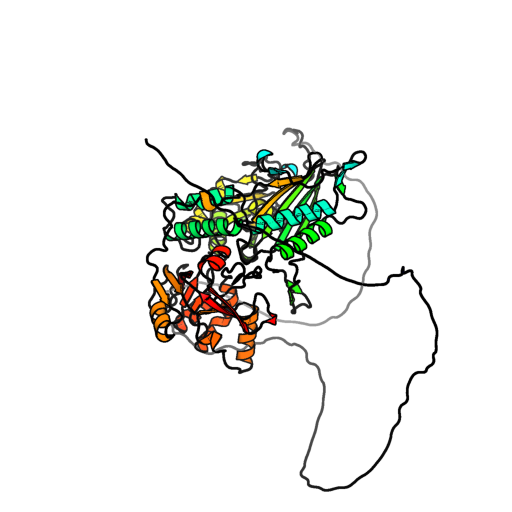81 -20.217 1.00 88.38 407 SER A N 1
ATOM 3124 C CA . SER A 1 407 ? 18.996 14.638 -19.649 1.00 88.38 407 SER A CA 1
ATOM 3125 C C . SER A 1 407 ? 18.428 14.667 -18.224 1.00 88.38 407 SER A C 1
ATOM 3127 O O . SER A 1 407 ? 18.535 15.675 -17.515 1.00 88.38 407 SER A O 1
ATOM 3129 N N . PRO A 1 408 ? 17.793 13.568 -17.783 1.00 92.44 408 PRO A N 1
ATOM 3130 C CA . PRO A 1 408 ? 17.183 13.493 -16.467 1.00 92.44 408 PRO A CA 1
ATOM 3131 C C . PRO A 1 408 ? 18.234 13.223 -15.389 1.00 92.44 408 PRO A C 1
ATOM 3133 O O . PRO A 1 408 ? 19.229 12.544 -15.635 1.00 92.44 408 PRO A O 1
ATOM 3136 N N . LEU A 1 409 ? 17.978 13.711 -14.177 1.00 93.88 409 LEU A N 1
ATOM 3137 C CA . LEU A 1 409 ? 18.845 13.493 -13.019 1.00 93.88 409 LEU A CA 1
ATOM 3138 C C . LEU A 1 409 ? 18.053 12.985 -11.814 1.00 93.88 409 LEU A C 1
ATOM 3140 O O . LEU A 1 409 ? 16.859 13.275 -11.676 1.00 93.88 409 LEU A O 1
ATOM 3144 N N . ARG A 1 410 ? 18.749 12.268 -10.931 1.00 95.94 410 ARG A N 1
ATOM 3145 C CA . ARG A 1 410 ? 18.283 11.879 -9.596 1.00 95.94 410 ARG A CA 1
ATOM 3146 C C . ARG A 1 410 ? 18.952 12.796 -8.573 1.00 95.94 410 ARG A C 1
ATOM 3148 O O . ARG A 1 410 ? 20.168 12.942 -8.589 1.00 95.94 410 ARG A O 1
ATOM 3155 N N . SER A 1 411 ? 18.187 13.453 -7.708 1.00 97.00 411 SER A N 1
ATOM 3156 C CA . SER A 1 411 ? 18.711 14.507 -6.832 1.00 97.00 411 SER A CA 1
ATOM 3157 C C . SER A 1 411 ? 18.732 14.075 -5.368 1.00 97.00 411 SER A C 1
ATOM 3159 O O . SER A 1 411 ? 17.779 14.319 -4.636 1.00 97.00 411 SER A O 1
ATOM 3161 N N . VAL A 1 412 ? 19.849 13.478 -4.937 1.00 96.69 412 VAL A N 1
ATOM 3162 C CA . VAL A 1 412 ? 20.068 13.006 -3.551 1.00 96.69 412 VAL A CA 1
ATOM 3163 C C . VAL A 1 412 ? 19.802 14.113 -2.519 1.00 96.69 412 VAL A C 1
ATOM 3165 O O . VAL A 1 412 ? 19.124 13.887 -1.525 1.00 96.69 412 VAL A O 1
ATOM 3168 N N . GLU A 1 413 ? 20.217 15.348 -2.808 1.00 96.88 413 GLU A N 1
ATOM 3169 C CA . GLU A 1 413 ? 19.937 16.522 -1.968 1.00 96.88 413 GLU A CA 1
ATOM 3170 C C . GLU A 1 413 ? 18.427 16.732 -1.718 1.00 96.88 413 GLU A C 1
ATOM 3172 O O . GLU A 1 413 ? 18.005 17.066 -0.612 1.00 96.88 413 GLU A O 1
ATOM 3177 N N . TRP A 1 414 ? 17.591 16.511 -2.739 1.00 98.00 414 TRP A N 1
ATOM 3178 C CA . TRP A 1 414 ? 16.132 16.611 -2.638 1.00 98.00 414 TRP A CA 1
ATOM 3179 C C . TRP A 1 414 ? 15.460 15.334 -2.132 1.00 98.00 414 TRP A C 1
ATOM 3181 O O . TRP A 1 414 ? 14.341 15.403 -1.623 1.00 98.00 414 TRP A O 1
ATOM 3191 N N . GLU A 1 415 ? 16.156 14.200 -2.171 1.00 98.50 415 GLU A N 1
ATOM 3192 C CA . GLU A 1 415 ? 15.768 12.974 -1.469 1.00 98.50 415 GLU A CA 1
ATOM 3193 C C . GLU A 1 415 ? 15.915 13.165 0.044 1.00 98.50 415 GLU A C 1
ATOM 3195 O O . GLU A 1 415 ? 14.943 12.965 0.773 1.00 98.50 415 GLU A O 1
ATOM 3200 N N . GLU A 1 416 ? 17.055 13.676 0.514 1.00 98.25 416 GLU A N 1
ATOM 3201 C CA . GLU A 1 416 ? 17.273 14.033 1.922 1.00 98.25 416 GLU A CA 1
ATOM 3202 C C . GLU A 1 416 ? 16.268 15.082 2.425 1.00 98.25 416 GLU A C 1
ATOM 3204 O O . GLU A 1 416 ? 15.705 14.933 3.511 1.00 98.25 416 GLU A O 1
ATOM 3209 N N . ARG A 1 417 ? 16.005 16.138 1.634 1.00 98.44 417 ARG A N 1
ATOM 3210 C CA . ARG A 1 417 ? 14.980 17.152 1.955 1.00 98.44 417 ARG A CA 1
ATOM 3211 C C . ARG A 1 417 ? 13.597 16.503 2.096 1.00 98.44 417 ARG A C 1
ATOM 3213 O O . ARG A 1 417 ? 12.917 16.742 3.089 1.00 98.44 417 ARG A O 1
ATOM 3220 N N . ALA A 1 418 ? 13.200 15.642 1.155 1.00 98.56 418 ALA A N 1
ATOM 3221 C CA . ALA A 1 418 ? 11.927 14.921 1.223 1.00 98.56 418 ALA A CA 1
ATOM 3222 C C . ALA A 1 418 ? 11.851 13.939 2.410 1.00 98.56 418 ALA A C 1
ATOM 3224 O O . ALA A 1 418 ? 10.773 13.768 2.977 1.00 98.56 418 ALA A O 1
ATOM 3225 N N . ALA A 1 419 ? 12.969 13.325 2.810 1.00 98.38 419 ALA A N 1
ATOM 3226 C CA . ALA A 1 419 ? 13.032 12.417 3.955 1.00 98.38 419 ALA A CA 1
ATOM 3227 C C . ALA A 1 419 ? 12.865 13.166 5.288 1.00 98.38 419 ALA A C 1
ATOM 3229 O O . ALA A 1 419 ? 12.045 12.759 6.111 1.00 98.38 419 ALA A O 1
ATOM 3230 N N . ARG A 1 420 ? 13.551 14.307 5.470 1.00 98.31 420 ARG A N 1
ATOM 3231 C CA . ARG A 1 420 ? 13.351 15.187 6.639 1.00 98.31 420 ARG A CA 1
ATOM 3232 C C . ARG A 1 420 ? 11.907 15.673 6.731 1.00 98.31 420 ARG A C 1
ATOM 3234 O O . ARG A 1 420 ? 11.261 15.458 7.750 1.00 98.31 420 ARG A O 1
ATOM 3241 N N . ILE A 1 421 ? 11.364 16.185 5.625 1.00 98.50 421 ILE A N 1
ATOM 3242 C CA . ILE A 1 421 ? 9.959 16.606 5.522 1.00 98.50 421 ILE A CA 1
ATOM 3243 C C . ILE A 1 421 ? 8.986 15.463 5.875 1.00 98.50 421 ILE A C 1
ATOM 3245 O O . ILE A 1 421 ? 7.935 15.710 6.464 1.00 98.50 421 ILE A O 1
ATOM 3249 N N . ALA A 1 422 ? 9.307 14.210 5.530 1.00 98.31 422 ALA A N 1
ATOM 3250 C CA . ALA A 1 422 ? 8.489 13.052 5.887 1.00 98.31 422 ALA A CA 1
ATOM 3251 C C . ALA A 1 422 ? 8.534 12.747 7.397 1.00 98.31 422 ALA A C 1
ATOM 3253 O O . ALA A 1 422 ? 7.480 12.508 7.992 1.00 98.31 422 ALA A O 1
ATOM 3254 N N . ALA A 1 423 ? 9.711 12.817 8.024 1.00 97.69 423 ALA A N 1
ATOM 3255 C CA . ALA A 1 423 ? 9.873 12.641 9.468 1.00 97.69 423 ALA A CA 1
ATOM 3256 C C . ALA A 1 423 ? 9.206 13.764 10.281 1.00 97.69 423 ALA A C 1
ATOM 3258 O O . ALA A 1 423 ? 8.481 13.495 11.239 1.00 97.69 423 ALA A O 1
ATOM 3259 N N . GLU A 1 424 ? 9.348 15.014 9.837 1.00 97.06 424 GLU A N 1
ATOM 3260 C CA . GLU A 1 424 ? 8.730 16.212 10.427 1.00 97.06 424 GLU A CA 1
ATOM 3261 C C . GLU A 1 424 ? 7.188 16.175 10.433 1.00 97.06 424 GLU A C 1
ATOM 3263 O O . GLU A 1 424 ? 6.550 16.960 11.135 1.00 97.06 424 GLU A O 1
ATOM 3268 N N . THR A 1 425 ? 6.552 15.248 9.702 1.00 96.69 425 THR A N 1
ATOM 3269 C CA . THR A 1 425 ? 5.096 15.046 9.802 1.00 96.69 425 THR A CA 1
ATOM 3270 C C . THR A 1 425 ? 4.641 14.466 11.143 1.00 96.69 425 THR A C 1
ATOM 3272 O O . THR A 1 425 ? 3.462 14.603 11.470 1.00 96.69 425 THR A O 1
ATOM 3275 N N . GLY A 1 426 ? 5.522 13.768 11.872 1.00 95.62 426 GLY A N 1
ATOM 3276 C CA . GLY A 1 426 ? 5.200 13.027 13.097 1.00 95.62 426 GLY A CA 1
ATOM 3277 C C . GLY A 1 426 ? 4.320 11.781 12.904 1.00 95.62 426 GLY A C 1
ATOM 3278 O O . GLY A 1 426 ? 4.008 11.101 13.880 1.00 95.62 426 GLY A O 1
ATOM 3279 N N . ILE A 1 427 ? 3.907 11.454 11.671 1.00 95.75 427 ILE A N 1
ATOM 3280 C CA . ILE A 1 427 ? 2.976 10.347 11.367 1.00 95.75 427 ILE A CA 1
ATOM 3281 C C . ILE A 1 427 ? 3.651 8.977 11.548 1.00 95.75 427 ILE A C 1
ATOM 3283 O O . ILE A 1 427 ? 2.997 8.006 11.943 1.00 95.75 427 ILE A O 1
ATOM 3287 N N . GLY A 1 428 ? 4.954 8.918 11.269 1.00 96.31 428 GLY A N 1
ATOM 3288 C CA . GLY A 1 428 ? 5.797 7.743 11.443 1.00 96.31 428 GLY A CA 1
ATOM 3289 C C . GLY A 1 428 ? 5.371 6.503 10.660 1.00 96.31 428 GLY A C 1
ATOM 3290 O O . GLY A 1 428 ? 4.573 6.556 9.714 1.00 96.31 428 GLY A O 1
ATOM 3291 N N . ALA A 1 429 ? 5.874 5.355 11.111 1.00 96.56 429 ALA A N 1
ATOM 3292 C CA . ALA A 1 429 ? 5.437 4.034 10.676 1.00 96.56 429 ALA A CA 1
ATOM 3293 C C . ALA A 1 429 ? 4.015 3.743 11.199 1.00 96.56 429 ALA A C 1
ATOM 3295 O O . ALA A 1 429 ? 3.806 2.971 12.129 1.00 96.56 429 ALA A O 1
ATOM 3296 N N . GLN A 1 430 ? 3.018 4.387 10.585 1.00 96.69 430 GLN A N 1
ATOM 3297 C CA . GLN A 1 430 ? 1.567 4.314 10.845 1.00 96.69 430 GLN A CA 1
ATOM 3298 C C . GLN A 1 430 ? 1.082 4.864 12.196 1.00 96.69 430 GLN A C 1
ATOM 3300 O O . GLN A 1 430 ? -0.016 5.425 12.243 1.00 96.69 430 GLN A O 1
ATOM 3305 N N . TRP A 1 431 ? 1.849 4.685 13.273 1.00 95.56 431 TRP A N 1
ATOM 3306 C CA . TRP A 1 431 ? 1.434 4.891 14.668 1.00 95.56 431 TRP A CA 1
ATOM 3307 C C . TRP A 1 431 ? 2.295 5.924 15.424 1.00 95.56 431 TRP A C 1
ATOM 3309 O O . TRP A 1 431 ? 2.443 5.841 16.643 1.00 95.56 431 TRP A O 1
ATOM 3319 N N . GLY A 1 432 ? 2.804 6.930 14.707 1.00 93.94 432 GLY A N 1
ATOM 3320 C CA . GLY A 1 432 ? 3.499 8.090 15.269 1.00 93.94 432 GLY A CA 1
ATOM 3321 C C . GLY A 1 432 ? 5.018 7.920 15.368 1.00 93.94 432 GLY A C 1
ATOM 3322 O O . GLY A 1 432 ? 5.507 6.912 15.881 1.00 93.94 432 GLY A O 1
ATOM 3323 N N . GLY A 1 433 ? 5.757 8.928 14.897 1.00 95.31 433 GLY A N 1
ATOM 3324 C CA . GLY A 1 433 ? 7.223 8.952 14.872 1.00 95.31 433 GLY A CA 1
ATOM 3325 C C . GLY A 1 433 ? 7.806 9.500 13.565 1.00 95.31 433 GLY A C 1
ATOM 3326 O O . GLY A 1 433 ? 7.146 10.267 12.859 1.00 95.31 433 GLY A O 1
ATOM 3327 N N . ALA A 1 434 ? 9.045 9.114 13.254 1.00 96.06 434 ALA A N 1
ATOM 3328 C CA . ALA A 1 434 ? 9.825 9.658 12.137 1.00 96.06 434 ALA A CA 1
ATOM 3329 C C . ALA A 1 434 ? 9.705 8.848 10.828 1.00 96.06 434 ALA A C 1
ATOM 3331 O O . ALA A 1 434 ? 9.882 9.384 9.734 1.00 96.06 434 ALA A O 1
ATOM 3332 N N . HIS A 1 435 ? 9.356 7.565 10.900 1.00 97.62 435 HIS A N 1
ATOM 3333 C CA . HIS A 1 435 ? 9.440 6.613 9.790 1.00 97.62 435 HIS A CA 1
ATOM 3334 C C . HIS A 1 435 ? 8.213 6.641 8.866 1.00 97.62 435 HIS A C 1
ATOM 3336 O O . HIS A 1 435 ? 7.634 5.609 8.527 1.00 97.62 435 HIS A O 1
ATOM 3342 N N . LEU A 1 436 ? 7.797 7.832 8.418 1.00 97.88 436 LEU A N 1
ATOM 3343 C CA . LEU A 1 436 ? 6.805 7.938 7.340 1.00 97.88 436 LEU A CA 1
ATOM 3344 C C . LEU A 1 436 ? 7.368 7.374 6.019 1.00 97.88 436 LEU A C 1
ATOM 3346 O O . LEU A 1 436 ? 6.615 6.820 5.215 1.00 97.88 436 LEU A O 1
ATOM 3350 N N . ALA A 1 437 ? 8.685 7.466 5.815 1.00 97.88 437 ALA A N 1
ATOM 3351 C CA . ALA A 1 437 ? 9.412 6.892 4.685 1.00 97.88 437 ALA A CA 1
ATOM 3352 C C . ALA A 1 437 ? 10.473 5.873 5.148 1.00 97.88 437 ALA A C 1
ATOM 3354 O O . ALA A 1 437 ? 11.093 6.065 6.189 1.00 97.88 437 ALA A O 1
ATOM 3355 N N . LEU A 1 438 ? 10.693 4.823 4.348 1.00 96.31 438 LEU A N 1
ATOM 3356 C CA . LEU A 1 438 ? 11.920 4.011 4.351 1.00 96.31 438 LEU A CA 1
ATOM 3357 C C . LEU A 1 438 ? 13.020 4.684 3.520 1.00 96.31 438 LEU A C 1
ATOM 3359 O O . LEU A 1 438 ? 14.195 4.652 3.863 1.00 96.31 438 LEU A O 1
ATOM 3363 N N . GLU A 1 439 ? 12.620 5.254 2.385 1.00 96.69 439 GLU A N 1
ATOM 3364 C CA . GLU A 1 439 ? 13.497 5.813 1.361 1.00 96.69 439 GLU A CA 1
ATOM 3365 C C . GLU A 1 439 ? 12.723 6.839 0.521 1.00 96.69 439 GLU A C 1
ATOM 3367 O O . GLU A 1 439 ? 11.492 6.783 0.393 1.00 96.69 439 GLU A O 1
ATOM 3372 N N . THR A 1 440 ? 13.452 7.774 -0.080 1.00 98.44 440 THR A N 1
ATOM 3373 C CA . THR A 1 440 ? 12.915 8.827 -0.944 1.00 98.44 440 THR A CA 1
ATOM 3374 C C . THR A 1 440 ? 13.651 8.850 -2.282 1.00 98.44 440 THR A C 1
ATOM 3376 O O . THR A 1 440 ? 14.843 8.564 -2.356 1.00 98.44 440 THR A O 1
ATOM 3379 N N . ARG A 1 441 ? 12.938 9.178 -3.365 1.00 98.31 441 ARG A N 1
ATOM 3380 C CA . ARG A 1 441 ? 13.498 9.327 -4.718 1.00 98.31 441 ARG A CA 1
ATOM 3381 C C . ARG A 1 441 ? 13.023 10.622 -5.356 1.00 98.31 441 ARG A C 1
ATOM 3383 O O . ARG A 1 441 ? 11.818 10.866 -5.395 1.00 98.31 441 ARG A O 1
ATOM 3390 N N . PHE A 1 442 ? 13.939 11.431 -5.884 1.00 98.50 442 PHE A N 1
ATOM 3391 C CA . PHE A 1 442 ? 13.621 12.731 -6.477 1.00 98.50 442 PHE A CA 1
ATOM 3392 C C . PHE A 1 442 ? 14.186 12.835 -7.894 1.00 98.50 442 PHE A C 1
ATOM 3394 O O . PHE A 1 442 ? 15.383 13.056 -8.090 1.00 98.50 442 PHE A O 1
ATOM 3401 N N . ILE A 1 443 ? 13.318 12.705 -8.899 1.00 98.00 443 ILE A N 1
ATOM 3402 C CA . ILE A 1 443 ? 13.709 12.761 -10.311 1.00 98.00 443 ILE A CA 1
ATOM 3403 C C . ILE A 1 443 ? 13.361 14.127 -10.904 1.00 98.00 443 ILE A C 1
ATOM 3405 O O . ILE A 1 443 ? 12.218 14.587 -10.841 1.00 98.00 443 ILE A O 1
ATOM 3409 N N . ARG A 1 444 ? 14.339 14.776 -11.538 1.00 96.25 444 ARG A N 1
ATOM 3410 C CA . ARG A 1 444 ? 14.153 16.054 -12.235 1.00 96.25 444 ARG A CA 1
ATOM 3411 C C . ARG A 1 444 ? 14.229 15.831 -13.747 1.00 96.25 444 ARG A C 1
ATOM 3413 O O . ARG A 1 444 ? 15.208 15.295 -14.259 1.00 96.25 444 ARG A O 1
ATOM 3420 N N . LEU A 1 445 ? 13.185 16.268 -14.451 1.00 95.06 445 LEU A N 1
ATOM 3421 C CA . LEU A 1 445 ? 12.987 16.076 -15.892 1.00 95.06 445 LEU A CA 1
ATOM 3422 C C . LEU A 1 445 ? 13.186 17.365 -16.709 1.00 95.06 445 LEU A C 1
ATOM 3424 O O . LEU A 1 445 ? 12.976 18.479 -16.214 1.00 95.06 445 LEU A O 1
ATOM 3428 N N . SER A 1 446 ? 13.471 17.227 -18.004 1.00 93.12 446 SER A N 1
ATOM 3429 C CA . SER A 1 446 ? 13.217 18.296 -18.980 1.00 93.12 446 SER A CA 1
ATOM 3430 C C . SER A 1 446 ? 11.724 18.672 -18.998 1.00 93.12 446 SER A C 1
ATOM 3432 O O . SER A 1 446 ? 10.870 17.925 -18.520 1.00 93.12 446 SER A O 1
ATOM 3434 N N . ARG A 1 447 ? 11.380 19.877 -19.464 1.00 93.94 447 ARG A N 1
ATOM 3435 C CA . ARG A 1 447 ? 9.995 20.382 -19.475 1.00 93.94 447 ARG A CA 1
ATOM 3436 C C . ARG A 1 447 ? 9.810 21.441 -20.555 1.00 93.94 447 ARG A C 1
ATOM 3438 O O . ARG A 1 447 ? 10.755 22.169 -20.855 1.00 93.94 447 ARG A O 1
ATOM 3445 N N . HIS A 1 448 ? 8.592 21.600 -21.068 1.00 94.44 448 HIS A N 1
ATOM 3446 C CA . HIS A 1 448 ? 8.259 22.774 -21.876 1.00 94.44 448 HIS A CA 1
ATOM 3447 C C . HIS A 1 448 ? 8.301 24.052 -21.014 1.00 94.44 448 HIS A C 1
ATOM 3449 O O . HIS A 1 448 ? 7.935 24.031 -19.837 1.00 94.44 448 HIS A O 1
ATOM 3455 N N . ALA A 1 449 ? 8.751 25.175 -21.586 1.00 94.44 449 ALA A N 1
ATOM 3456 C CA . ALA A 1 449 ? 9.074 26.395 -20.839 1.00 94.44 449 ALA A CA 1
ATOM 3457 C C . ALA A 1 449 ? 7.905 26.932 -19.990 1.00 94.44 449 ALA A C 1
ATOM 3459 O O . ALA A 1 449 ? 8.118 27.328 -18.841 1.00 94.44 449 ALA A O 1
ATOM 3460 N N . ALA A 1 450 ? 6.679 26.867 -20.517 1.00 93.56 450 ALA A N 1
ATOM 3461 C CA . ALA A 1 450 ? 5.465 27.374 -19.870 1.00 93.56 450 ALA A CA 1
ATOM 3462 C C . ALA A 1 450 ? 4.855 26.444 -18.797 1.00 93.56 450 ALA A C 1
ATOM 3464 O O . ALA A 1 450 ? 3.894 26.832 -18.141 1.00 93.56 450 ALA A O 1
ATOM 3465 N N . THR A 1 451 ? 5.374 25.226 -18.613 1.00 93.38 451 THR A N 1
ATOM 3466 C CA . THR A 1 451 ? 4.759 24.194 -17.755 1.00 93.38 451 THR A CA 1
ATOM 3467 C C . THR A 1 451 ? 5.759 23.577 -16.787 1.00 93.38 451 THR A C 1
ATOM 3469 O O . THR A 1 451 ? 6.903 23.315 -17.166 1.00 93.38 451 THR A O 1
ATOM 3472 N N . LEU A 1 452 ? 5.320 23.264 -15.569 1.00 97.50 452 LEU A N 1
ATOM 3473 C CA . LEU A 1 452 ? 6.083 22.478 -14.602 1.00 97.50 452 LEU A CA 1
ATOM 3474 C C . LEU A 1 452 ? 5.167 21.417 -13.962 1.00 97.50 452 LEU A C 1
ATOM 3476 O O . LEU A 1 452 ? 4.584 21.675 -12.914 1.00 97.50 452 LEU A O 1
ATOM 3480 N N . PRO A 1 453 ? 5.004 20.229 -14.574 1.00 97.81 453 PRO A N 1
ATOM 3481 C CA . PRO A 1 453 ? 4.372 19.111 -13.884 1.00 97.81 453 PRO A CA 1
ATOM 3482 C C . PRO A 1 453 ? 5.132 18.785 -12.591 1.00 97.81 453 PRO A C 1
ATOM 3484 O O . PRO A 1 453 ? 6.365 18.778 -12.581 1.00 97.81 453 PRO A O 1
ATOM 3487 N N . LEU A 1 454 ? 4.407 18.499 -11.518 1.00 98.25 454 LEU A N 1
ATOM 3488 C CA . LEU A 1 454 ? 4.931 17.903 -10.293 1.00 98.25 454 LEU A CA 1
ATOM 3489 C C . LEU A 1 454 ? 4.059 16.698 -9.956 1.00 98.25 454 LEU A C 1
ATOM 3491 O O . LEU A 1 454 ? 2.837 16.823 -9.888 1.00 98.25 454 LEU A O 1
ATOM 3495 N N . ALA A 1 455 ? 4.682 15.549 -9.718 1.00 98.56 455 ALA A N 1
ATOM 3496 C CA . ALA A 1 455 ? 3.999 14.373 -9.208 1.00 98.56 455 ALA A CA 1
ATOM 3497 C C . ALA A 1 455 ? 4.679 13.844 -7.940 1.00 98.56 455 ALA A C 1
ATOM 3499 O O . ALA A 1 455 ? 5.904 13.874 -7.822 1.00 98.56 455 ALA A O 1
ATOM 3500 N N . VAL A 1 456 ? 3.870 13.358 -6.999 1.00 98.62 456 VAL A N 1
ATOM 3501 C CA . VAL A 1 456 ? 4.308 12.721 -5.747 1.00 98.62 456 VAL A CA 1
ATOM 3502 C C . VAL A 1 456 ? 3.476 11.461 -5.555 1.00 98.62 456 VAL A C 1
ATOM 3504 O O . VAL A 1 456 ? 2.253 11.527 -5.666 1.00 98.62 456 VAL A O 1
ATOM 3507 N N . GLY A 1 457 ? 4.113 10.329 -5.269 1.00 98.00 457 GLY A N 1
ATOM 3508 C CA . GLY A 1 457 ? 3.453 9.035 -5.080 1.00 98.00 457 GLY A CA 1
ATOM 3509 C C . GLY A 1 457 ? 4.324 8.065 -4.290 1.00 98.00 457 GLY A C 1
ATOM 3510 O O . GLY A 1 457 ? 5.441 8.405 -3.905 1.00 98.00 457 GLY A O 1
ATOM 3511 N N . VAL A 1 458 ? 3.809 6.864 -4.013 1.00 98.06 458 VAL A N 1
ATOM 3512 C CA . VAL A 1 458 ? 4.462 5.927 -3.081 1.00 98.06 458 VAL A CA 1
ATOM 3513 C C . VAL A 1 458 ? 4.447 4.465 -3.534 1.00 98.06 458 VAL A C 1
ATOM 3515 O O . VAL A 1 458 ? 3.546 4.030 -4.260 1.00 98.06 458 VAL A O 1
ATOM 3518 N N . SER A 1 459 ? 5.397 3.683 -3.014 1.00 97.69 459 SER A N 1
ATOM 3519 C CA . SER A 1 459 ? 5.147 2.281 -2.661 1.00 97.69 459 SER A CA 1
ATOM 3520 C C . SER A 1 459 ? 4.830 2.181 -1.166 1.00 97.69 459 SER A C 1
ATOM 3522 O O . SER A 1 459 ? 5.442 2.857 -0.342 1.00 97.69 459 SER A O 1
ATOM 3524 N N . CYS A 1 460 ? 3.858 1.340 -0.826 1.00 96.94 460 CYS A N 1
ATOM 3525 C CA . CYS A 1 460 ? 3.472 0.998 0.544 1.00 96.94 460 CYS A CA 1
ATOM 3526 C C . CYS A 1 460 ? 4.347 -0.119 1.130 1.00 96.94 460 CYS A C 1
ATOM 3528 O O . CYS A 1 460 ? 5.120 -0.735 0.396 1.00 96.94 460 CYS A O 1
ATOM 3530 N N . SER A 1 461 ? 4.122 -0.470 2.404 1.00 96.81 461 SER A N 1
ATOM 3531 C CA . SER A 1 461 ? 4.768 -1.612 3.082 1.00 96.81 461 SER A CA 1
ATOM 3532 C C . SER A 1 461 ? 4.774 -2.895 2.238 1.00 96.81 461 SER A C 1
ATOM 3534 O O . SER A 1 461 ? 5.769 -3.609 2.232 1.00 96.81 461 SER A O 1
ATOM 3536 N N . ALA A 1 462 ? 3.702 -3.148 1.472 1.00 96.81 462 ALA A N 1
ATOM 3537 C CA . ALA A 1 462 ? 3.649 -4.174 0.428 1.00 96.81 462 ALA A CA 1
ATOM 3538 C C . ALA A 1 462 ? 4.394 -3.722 -0.854 1.00 96.81 462 ALA A C 1
ATOM 3540 O O . ALA A 1 462 ? 3.779 -3.511 -1.904 1.00 96.81 462 ALA A O 1
ATOM 3541 N N . HIS A 1 463 ? 5.718 -3.554 -0.761 1.00 97.06 463 HIS A N 1
ATOM 3542 C CA . HIS A 1 463 ? 6.621 -3.276 -1.883 1.00 97.06 463 HIS A CA 1
ATOM 3543 C C . HIS A 1 463 ? 6.795 -4.537 -2.746 1.00 97.06 463 HIS A C 1
ATOM 3545 O O . HIS A 1 463 ? 7.717 -5.332 -2.576 1.00 97.06 463 HIS A O 1
ATOM 3551 N N . ARG A 1 464 ? 5.851 -4.748 -3.666 1.00 97.38 464 ARG A N 1
ATOM 3552 C CA . ARG A 1 464 ? 5.753 -5.962 -4.486 1.00 97.38 464 ARG A CA 1
ATOM 3553 C C . ARG A 1 464 ? 6.217 -5.701 -5.908 1.00 97.38 464 ARG A C 1
ATOM 3555 O O . ARG A 1 464 ? 5.405 -5.310 -6.750 1.00 97.38 464 ARG A O 1
ATOM 3562 N N . LYS A 1 465 ? 7.502 -5.943 -6.173 1.00 97.38 465 LYS A N 1
ATOM 3563 C CA . LYS A 1 465 ? 8.092 -5.854 -7.514 1.00 97.38 465 LYS A CA 1
ATOM 3564 C C . LYS A 1 465 ? 9.149 -6.927 -7.758 1.00 97.38 465 LYS A C 1
ATOM 3566 O O . LYS A 1 465 ? 9.823 -7.343 -6.822 1.00 97.38 465 LYS A O 1
ATOM 3571 N N . ALA A 1 466 ? 9.312 -7.321 -9.018 1.00 97.75 466 ALA A N 1
ATOM 3572 C CA . ALA A 1 466 ? 10.373 -8.201 -9.495 1.00 97.75 466 ALA A CA 1
ATOM 3573 C C . ALA A 1 466 ? 10.917 -7.701 -10.834 1.00 97.75 466 ALA A C 1
ATOM 3575 O O . ALA A 1 466 ? 10.164 -7.515 -11.794 1.00 97.75 466 ALA A O 1
ATOM 3576 N N . ARG A 1 467 ? 12.235 -7.524 -10.918 1.00 98.00 467 ARG A N 1
ATOM 3577 C CA . ARG A 1 467 ? 12.947 -7.353 -12.189 1.00 98.00 467 ARG A CA 1
ATOM 3578 C C . ARG A 1 467 ? 13.184 -8.719 -12.838 1.00 98.00 467 ARG A C 1
ATOM 3580 O O . ARG A 1 467 ? 13.493 -9.688 -12.149 1.00 98.00 467 ARG A O 1
ATOM 3587 N N . ALA A 1 468 ? 13.083 -8.812 -14.159 1.00 98.25 468 ALA A N 1
ATOM 3588 C CA . ALA A 1 468 ? 13.444 -10.012 -14.913 1.00 98.25 468 ALA A CA 1
ATOM 3589 C C . ALA A 1 468 ? 14.137 -9.665 -16.235 1.00 98.25 468 ALA A C 1
ATOM 3591 O O . ALA A 1 468 ? 13.915 -8.595 -16.803 1.00 98.25 468 ALA A O 1
ATOM 3592 N N . VAL A 1 469 ? 14.970 -10.581 -16.727 1.00 97.62 469 VAL A N 1
ATOM 3593 C CA . VAL A 1 469 ? 15.690 -10.457 -18.001 1.00 97.62 469 VAL A CA 1
ATOM 3594 C C . VAL A 1 469 ? 15.730 -11.813 -18.701 1.00 97.62 469 VAL A C 1
ATOM 3596 O O . VAL A 1 469 ? 15.993 -12.836 -18.069 1.00 97.62 469 VAL A O 1
ATOM 3599 N N . VAL A 1 470 ? 15.524 -11.825 -20.015 1.00 97.50 470 VAL A N 1
ATOM 3600 C CA . VAL A 1 470 ? 15.812 -12.973 -20.882 1.00 97.50 470 VAL A CA 1
ATOM 3601 C C . VAL A 1 470 ? 16.677 -12.546 -22.066 1.00 97.50 470 VAL A C 1
ATOM 3603 O O . VAL A 1 470 ? 16.459 -11.501 -22.677 1.00 97.50 470 VAL A O 1
ATOM 3606 N N . ASP A 1 471 ? 17.662 -13.383 -22.371 1.00 95.62 471 ASP A N 1
ATOM 3607 C CA . ASP A 1 471 ? 18.532 -13.337 -23.545 1.00 95.62 471 ASP A CA 1
ATOM 3608 C C . ASP A 1 471 ? 18.977 -14.767 -23.904 1.00 95.62 471 ASP A C 1
ATOM 3610 O O . ASP A 1 471 ? 18.418 -15.740 -23.392 1.00 95.62 471 ASP A O 1
ATOM 3614 N N . GLU A 1 472 ? 19.979 -14.918 -24.770 1.00 94.94 472 GLU A N 1
ATOM 3615 C CA . GLU A 1 472 ? 20.523 -16.216 -25.204 1.00 94.94 472 GLU A CA 1
ATOM 3616 C C . GLU A 1 472 ? 21.040 -17.094 -24.040 1.00 94.94 472 GLU A C 1
ATOM 3618 O O . GLU A 1 472 ? 21.004 -18.320 -24.126 1.00 94.94 472 GLU A O 1
ATOM 3623 N N . GLY A 1 473 ? 21.420 -16.497 -22.901 1.00 94.19 473 GLY A N 1
ATOM 3624 C CA . GLY A 1 473 ? 21.763 -17.220 -21.670 1.00 94.19 473 GLY A CA 1
ATOM 3625 C C . GLY A 1 473 ? 20.554 -17.809 -20.923 1.00 94.19 473 GLY A C 1
ATOM 3626 O O . GLY A 1 473 ? 20.722 -18.573 -19.963 1.00 94.19 473 GLY A O 1
ATOM 3627 N N . GLY A 1 474 ? 19.333 -17.484 -21.353 1.00 96.50 474 GLY A N 1
ATOM 3628 C CA . GLY A 1 474 ? 18.064 -17.921 -20.779 1.00 96.50 474 GLY A CA 1
ATOM 3629 C C . GLY A 1 474 ? 17.456 -16.942 -19.770 1.00 96.50 474 GLY A C 1
ATOM 3630 O O . GLY A 1 474 ? 17.968 -15.852 -19.513 1.00 96.50 474 GLY A O 1
ATOM 3631 N N . TRP A 1 475 ? 16.331 -17.362 -19.196 1.00 97.94 475 TRP A N 1
ATOM 3632 C CA . TRP A 1 475 ? 15.449 -16.554 -18.352 1.00 97.94 475 TRP A CA 1
ATOM 3633 C C . TRP A 1 475 ? 15.990 -16.370 -16.931 1.00 97.94 475 TRP A C 1
ATOM 3635 O O . TRP A 1 475 ? 16.439 -17.327 -16.296 1.00 97.94 475 TRP A O 1
ATOM 3645 N N . ARG A 1 476 ? 15.922 -15.143 -16.410 1.00 98.06 476 ARG A N 1
ATOM 3646 C CA . ARG A 1 476 ? 16.430 -14.756 -15.088 1.00 98.06 476 ARG A CA 1
ATOM 3647 C C . ARG A 1 476 ? 15.437 -13.828 -14.388 1.00 98.06 476 ARG A C 1
ATOM 3649 O O . ARG A 1 476 ? 14.926 -12.905 -15.017 1.00 98.06 476 ARG A O 1
ATOM 3656 N N . ILE A 1 477 ? 15.203 -14.038 -13.094 1.00 98.19 477 ILE A N 1
ATOM 3657 C CA . ILE A 1 477 ? 14.360 -13.176 -12.245 1.00 98.19 477 ILE A CA 1
ATOM 3658 C C . ILE A 1 477 ? 15.130 -12.726 -11.000 1.00 98.19 477 ILE A C 1
ATOM 3660 O O . ILE A 1 477 ? 16.031 -13.428 -10.539 1.00 98.19 477 ILE A O 1
ATOM 3664 N N . GLU A 1 478 ? 14.815 -11.536 -10.502 1.00 97.44 478 GLU A N 1
ATOM 3665 C CA . GLU A 1 478 ? 15.351 -10.959 -9.270 1.00 97.44 478 GLU A CA 1
ATOM 3666 C C . GLU A 1 478 ? 15.179 -11.926 -8.087 1.00 97.44 478 GLU A C 1
ATOM 3668 O O . GLU A 1 478 ? 14.125 -12.539 -7.915 1.00 97.44 478 GLU A O 1
ATOM 3673 N N . LYS A 1 479 ? 16.232 -12.085 -7.279 1.00 96.81 479 LYS A N 1
ATOM 3674 C CA . LYS A 1 479 ? 16.179 -12.864 -6.039 1.00 96.81 479 LYS A CA 1
ATOM 3675 C C . LYS A 1 479 ? 15.294 -12.142 -5.025 1.00 96.81 479 LYS A C 1
ATOM 3677 O O . LYS A 1 479 ? 15.534 -10.976 -4.709 1.00 96.81 479 LYS A O 1
ATOM 3682 N N . MET A 1 480 ? 14.311 -12.859 -4.499 1.00 96.69 480 MET A N 1
ATOM 3683 C CA . MET A 1 480 ? 13.547 -12.437 -3.329 1.00 96.69 480 MET A CA 1
ATOM 3684 C C . MET A 1 480 ? 14.201 -12.979 -2.058 1.00 96.69 480 MET A C 1
ATOM 3686 O O . MET A 1 480 ? 15.009 -13.905 -2.119 1.00 96.69 480 MET A O 1
ATOM 3690 N N . GLU A 1 481 ? 13.838 -12.411 -0.913 1.00 97.00 481 GLU A N 1
ATOM 3691 C CA . GLU A 1 481 ? 14.130 -13.020 0.380 1.00 97.00 481 GLU A CA 1
ATOM 3692 C C . GLU A 1 481 ? 13.285 -14.290 0.582 1.00 97.00 481 GLU A C 1
ATOM 3694 O O . GLU A 1 481 ? 12.083 -14.307 0.303 1.00 97.00 481 GLU A O 1
ATOM 3699 N N . GLU A 1 482 ? 13.933 -15.341 1.079 1.00 96.81 482 GLU A N 1
ATOM 3700 C CA . GLU A 1 482 ? 13.339 -16.642 1.400 1.00 96.81 482 GLU A CA 1
ATOM 3701 C C . GLU A 1 482 ? 13.105 -16.792 2.912 1.00 96.81 482 GLU A C 1
ATOM 3703 O O . GLU A 1 482 ? 12.134 -17.428 3.314 1.00 96.81 482 GLU A O 1
ATOM 3708 N N . ASP A 1 483 ? 13.944 -16.162 3.745 1.00 97.12 483 ASP A N 1
ATOM 3709 C CA . ASP A 1 483 ? 13.801 -16.121 5.204 1.00 97.12 483 ASP A CA 1
ATOM 3710 C C . ASP A 1 483 ? 13.788 -14.668 5.722 1.00 97.12 483 ASP A C 1
ATOM 3712 O O . ASP A 1 483 ? 14.812 -14.139 6.158 1.00 97.12 483 ASP A O 1
ATOM 3716 N N . PRO A 1 484 ? 12.623 -13.992 5.724 1.00 97.69 484 PRO A N 1
ATOM 3717 C CA . PRO A 1 484 ? 12.463 -12.710 6.408 1.00 97.69 484 PRO A CA 1
ATOM 3718 C C . PRO A 1 484 ? 12.559 -12.815 7.941 1.00 97.69 484 PRO A C 1
ATOM 3720 O O . PRO A 1 484 ? 12.681 -11.793 8.614 1.00 97.69 484 PRO A O 1
ATOM 3723 N N . GLY A 1 485 ? 12.495 -14.024 8.511 1.00 96.75 485 GLY A N 1
ATOM 3724 C CA . GLY A 1 485 ? 12.580 -14.258 9.952 1.00 96.75 485 GLY A CA 1
ATOM 3725 C C . GLY A 1 485 ? 13.953 -13.914 10.528 1.00 96.75 485 GLY A C 1
ATOM 3726 O O . GLY A 1 485 ? 14.031 -13.433 11.657 1.00 96.75 485 GLY A O 1
ATOM 3727 N N . ARG A 1 486 ? 15.025 -14.048 9.733 1.00 96.62 486 ARG A N 1
ATOM 3728 C CA . ARG A 1 486 ? 16.408 -13.699 10.122 1.00 96.62 486 ARG A CA 1
ATOM 3729 C C . ARG A 1 486 ? 16.643 -12.225 10.483 1.00 96.62 486 ARG A C 1
ATOM 3731 O O . ARG A 1 486 ? 17.693 -11.907 11.032 1.00 96.62 486 ARG A O 1
ATOM 3738 N N . PHE A 1 487 ? 15.695 -11.337 10.179 1.00 96.31 487 PHE A N 1
ATOM 3739 C CA . PHE A 1 487 ? 15.733 -9.916 10.553 1.00 96.31 487 PHE A CA 1
ATOM 3740 C C . PHE A 1 487 ? 15.085 -9.617 11.916 1.00 96.31 487 PHE A C 1
ATOM 3742 O O . PHE A 1 487 ? 15.112 -8.473 12.368 1.00 96.31 487 PHE A O 1
ATOM 3749 N N . LEU A 1 488 ? 14.472 -10.611 12.566 1.00 95.38 488 LEU A N 1
ATOM 3750 C CA . LEU A 1 488 ? 13.748 -10.415 13.820 1.00 95.38 488 LEU A CA 1
ATOM 3751 C C . LEU A 1 488 ? 14.680 -10.480 15.043 1.00 95.38 488 LEU A C 1
ATOM 3753 O O . LEU A 1 488 ? 15.547 -11.355 15.112 1.00 95.38 488 LEU A O 1
ATOM 3757 N N . PRO A 1 489 ? 14.483 -9.610 16.052 1.00 90.31 489 PRO A N 1
ATOM 3758 C CA . PRO A 1 489 ? 15.174 -9.720 17.329 1.00 90.31 489 PRO A CA 1
ATOM 3759 C C . PRO A 1 489 ? 14.720 -10.972 18.094 1.00 90.31 489 PRO A C 1
ATOM 3761 O O . PRO A 1 489 ? 13.580 -11.423 17.980 1.00 90.31 489 PRO A O 1
ATOM 3764 N N . ALA A 1 490 ? 15.596 -11.501 18.953 1.00 86.44 490 ALA A N 1
ATOM 3765 C CA . ALA A 1 490 ? 15.275 -12.649 19.809 1.00 86.44 490 ALA A CA 1
ATOM 3766 C C . ALA A 1 490 ? 14.161 -12.350 20.840 1.00 86.44 490 ALA A C 1
ATOM 3768 O O . ALA A 1 490 ? 13.504 -13.266 21.331 1.00 86.44 490 ALA A O 1
ATOM 3769 N N . SER A 1 491 ? 13.945 -11.072 21.165 1.00 83.12 491 SER A N 1
ATOM 3770 C CA . SER A 1 491 ? 12.867 -10.577 22.024 1.00 83.12 491 SER A CA 1
ATOM 3771 C C . SER A 1 491 ? 11.791 -9.874 21.191 1.00 83.12 491 SER A C 1
ATOM 3773 O O . SER A 1 491 ? 12.066 -8.833 20.599 1.00 83.12 491 SER A O 1
ATOM 3775 N N . ARG A 1 492 ? 10.566 -10.410 21.199 1.00 82.12 492 ARG A N 1
ATOM 3776 C CA . ARG A 1 492 ? 9.388 -9.835 20.525 1.00 82.12 492 ARG A CA 1
ATOM 3777 C C . ARG A 1 492 ? 8.987 -8.485 21.127 1.00 82.12 492 ARG A C 1
ATOM 3779 O O . ARG A 1 492 ? 8.798 -8.387 22.340 1.00 82.12 492 ARG A O 1
ATOM 3786 N N . ALA A 1 493 ? 8.749 -7.488 20.280 1.00 78.19 493 ALA A N 1
ATOM 3787 C CA . ALA A 1 493 ? 8.142 -6.224 20.666 1.00 78.19 493 ALA A CA 1
ATOM 3788 C C . ALA A 1 493 ? 6.703 -6.430 21.170 1.00 78.19 493 ALA A C 1
ATOM 3790 O O . ALA A 1 493 ? 5.863 -7.071 20.528 1.00 78.19 493 ALA A O 1
ATOM 3791 N N . LEU A 1 494 ? 6.405 -5.833 22.322 1.00 81.94 494 LEU A N 1
ATOM 3792 C CA . LEU A 1 494 ? 5.046 -5.673 22.834 1.00 81.94 494 LEU A CA 1
ATOM 3793 C C . LEU A 1 494 ? 4.518 -4.298 22.413 1.00 81.94 494 LEU A C 1
ATOM 3795 O O . LEU A 1 494 ? 5.288 -3.344 22.319 1.00 81.94 494 LEU A O 1
ATOM 3799 N N . LEU A 1 495 ? 3.209 -4.187 22.178 1.00 88.19 495 LEU A N 1
ATOM 3800 C CA . LEU A 1 495 ? 2.558 -2.889 22.003 1.00 88.19 495 LEU A CA 1
ATOM 3801 C C . LEU A 1 495 ? 2.551 -2.188 23.375 1.00 88.19 495 LEU A C 1
ATOM 3803 O O . LEU A 1 495 ? 1.940 -2.737 24.294 1.00 88.19 495 LEU A O 1
ATOM 3807 N N . PRO A 1 496 ? 3.231 -1.036 23.558 1.00 79.38 496 PRO A N 1
ATOM 3808 C CA . PRO A 1 496 ? 3.347 -0.428 24.880 1.00 79.38 496 PRO A CA 1
ATOM 3809 C C . PRO A 1 496 ? 1.981 -0.048 25.451 1.00 79.38 496 PRO A C 1
ATOM 3811 O O . PRO A 1 496 ? 1.152 0.529 24.740 1.00 79.38 496 PRO A O 1
ATOM 3814 N N . ASP A 1 497 ? 1.779 -0.384 26.726 1.00 86.06 497 ASP A N 1
ATOM 3815 C CA . ASP A 1 497 ? 0.596 -0.049 27.528 1.00 86.06 497 ASP A CA 1
ATOM 3816 C C . ASP A 1 497 ? -0.739 -0.483 26.888 1.00 86.06 497 ASP A C 1
ATOM 3818 O O . ASP A 1 497 ? -1.759 0.200 27.000 1.00 86.06 497 ASP A O 1
ATOM 3822 N N . ALA A 1 498 ? -0.726 -1.618 26.178 1.00 93.81 498 ALA A N 1
ATOM 3823 C CA . ALA A 1 498 ? -1.899 -2.148 25.493 1.00 93.81 498 ALA A CA 1
ATOM 3824 C C . ALA A 1 498 ? -2.986 -2.622 26.473 1.00 93.81 498 ALA A C 1
ATOM 3826 O O . ALA A 1 498 ? -2.747 -3.479 27.324 1.00 93.81 498 ALA A O 1
ATOM 3827 N N . VAL A 1 499 ? -4.205 -2.105 26.306 1.00 97.81 499 VAL A N 1
ATOM 3828 C CA . VAL A 1 499 ? -5.384 -2.530 27.073 1.00 97.81 499 VAL A CA 1
ATOM 3829 C C . VAL A 1 499 ? -6.053 -3.716 26.372 1.00 97.81 499 VAL A C 1
ATOM 3831 O O . VAL A 1 499 ? -6.447 -3.607 25.210 1.00 97.81 499 VAL A O 1
ATOM 3834 N N . GLU A 1 500 ? -6.203 -4.844 27.066 1.00 97.81 500 GLU A N 1
ATOM 3835 C CA . GLU A 1 500 ? -6.994 -5.983 26.579 1.00 97.81 500 GLU A CA 1
ATOM 3836 C C . GLU A 1 500 ? -8.492 -5.639 26.578 1.00 97.81 500 GLU A C 1
ATOM 3838 O O . GLU A 1 500 ? -9.026 -5.128 27.564 1.00 97.81 500 GLU A O 1
ATOM 3843 N N . ILE A 1 501 ? -9.177 -5.935 25.472 1.00 98.50 501 ILE A N 1
ATOM 3844 C CA . ILE A 1 501 ? -10.607 -5.689 25.272 1.00 98.50 501 ILE A CA 1
ATOM 3845 C C . ILE A 1 501 ? -11.276 -7.000 24.850 1.00 98.50 501 ILE A C 1
ATOM 3847 O O . ILE A 1 501 ? -11.018 -7.516 23.758 1.00 98.50 501 ILE A O 1
ATOM 3851 N N . ASP A 1 502 ? -12.163 -7.514 25.704 1.00 98.38 502 ASP A N 1
ATOM 3852 C CA . ASP A 1 502 ? -13.052 -8.630 25.375 1.00 98.38 502 ASP A CA 1
ATOM 3853 C C . ASP A 1 502 ? -14.351 -8.103 24.746 1.00 98.38 502 ASP A C 1
ATOM 3855 O O . ASP A 1 502 ? -15.117 -7.374 25.375 1.00 98.38 502 ASP A O 1
ATOM 3859 N N . LEU A 1 503 ? -14.582 -8.464 23.486 1.00 98.50 503 LEU A N 1
ATOM 3860 C CA . LEU A 1 503 ? -15.747 -8.088 22.687 1.00 98.50 503 LEU A CA 1
ATOM 3861 C C . LEU A 1 503 ? -16.888 -9.116 22.762 1.00 98.50 503 LEU A C 1
ATOM 3863 O O . LEU A 1 503 ? -17.981 -8.831 22.272 1.00 98.50 503 LEU A O 1
ATOM 3867 N N . ASP A 1 504 ? -16.650 -10.286 23.368 1.00 97.50 504 ASP A N 1
ATOM 3868 C CA . ASP A 1 504 ? -17.697 -11.262 23.697 1.00 97.50 504 ASP A CA 1
ATOM 3869 C C . ASP A 1 504 ? -18.359 -10.954 25.062 1.00 97.50 504 ASP A C 1
ATOM 3871 O O . ASP A 1 504 ? -19.430 -11.484 25.367 1.00 97.50 504 ASP A O 1
ATOM 3875 N N . ALA A 1 505 ? -17.764 -10.057 25.860 1.00 97.75 505 ALA A N 1
ATOM 3876 C CA . ALA A 1 505 ? -18.376 -9.463 27.049 1.00 97.75 505 ALA A CA 1
ATOM 3877 C C . ALA A 1 505 ? -19.581 -8.550 26.696 1.00 97.75 505 ALA A C 1
ATOM 3879 O O . ALA A 1 505 ? -19.722 -8.114 25.546 1.00 97.75 505 ALA A O 1
ATOM 3880 N N . PRO A 1 506 ? -20.466 -8.209 27.658 1.00 97.69 506 PRO A N 1
ATOM 3881 C CA . PRO A 1 506 ? -21.633 -7.368 27.394 1.00 97.69 506 PRO A CA 1
ATOM 3882 C C . PRO A 1 506 ? -21.266 -6.017 26.764 1.00 97.69 506 PRO A C 1
ATOM 3884 O O . PRO A 1 506 ? -20.421 -5.287 27.278 1.00 97.69 506 PRO A O 1
ATOM 3887 N N . LYS A 1 507 ? -21.960 -5.634 25.681 1.00 97.00 507 LYS A N 1
ATOM 3888 C CA . LYS A 1 507 ? -21.675 -4.416 24.890 1.00 97.00 507 LYS A CA 1
ATOM 3889 C C . LYS A 1 507 ? -21.533 -3.135 25.716 1.00 97.00 507 LYS A C 1
ATOM 3891 O O . LYS A 1 507 ? -20.771 -2.255 25.332 1.00 97.00 507 LYS A O 1
ATOM 3896 N N . ALA A 1 508 ? -22.247 -3.008 26.835 1.00 97.44 508 ALA A N 1
ATOM 3897 C CA . ALA A 1 508 ? -22.121 -1.853 27.722 1.00 97.44 508 ALA A CA 1
ATOM 3898 C C . ALA A 1 508 ? -20.716 -1.726 28.345 1.00 97.44 508 ALA A C 1
ATOM 3900 O O . ALA A 1 508 ? -20.225 -0.610 28.496 1.00 97.44 508 ALA A O 1
ATOM 3901 N N . GLU A 1 509 ? -20.064 -2.846 28.663 1.00 98.06 509 GLU A N 1
ATOM 3902 C CA . GLU A 1 509 ? -18.787 -2.905 29.378 1.00 98.06 509 GLU A CA 1
ATOM 3903 C C . GLU A 1 509 ? -17.614 -2.567 28.453 1.00 98.06 509 GLU A C 1
ATOM 3905 O O . GLU A 1 509 ? -16.917 -1.580 28.692 1.00 98.06 509 GLU A O 1
ATOM 3910 N N . TRP A 1 510 ? -17.430 -3.294 27.341 1.00 98.00 510 TRP A N 1
ATOM 3911 C CA . TRP A 1 510 ? -16.329 -2.990 26.416 1.00 98.00 510 TRP A CA 1
ATOM 3912 C C . TRP A 1 510 ? -16.481 -1.625 25.741 1.00 98.00 510 TRP A C 1
ATOM 3914 O O . TRP A 1 510 ? -15.481 -0.945 25.501 1.00 98.00 510 TRP A O 1
ATOM 3924 N N . LEU A 1 511 ? -17.715 -1.168 25.490 1.00 98.50 511 LEU A N 1
ATOM 3925 C CA . LEU A 1 511 ? -17.956 0.173 24.958 1.00 98.50 511 LEU A CA 1
ATOM 3926 C C . LEU A 1 511 ? -17.646 1.253 26.000 1.00 98.50 511 LEU A C 1
ATOM 3928 O O . LEU A 1 511 ? -17.104 2.292 25.633 1.00 98.50 511 LEU A O 1
ATOM 3932 N N . TYR A 1 512 ? -17.951 1.026 27.283 1.00 98.44 512 TYR A N 1
ATOM 3933 C CA . TYR A 1 512 ? -17.550 1.936 28.356 1.00 98.44 512 TYR A CA 1
ATOM 3934 C C . TYR A 1 512 ? -16.024 2.010 28.477 1.00 98.44 512 TYR A C 1
ATOM 3936 O O . TYR A 1 512 ? -15.479 3.113 28.487 1.00 98.44 512 TYR A O 1
ATOM 3944 N N . THR A 1 513 ? -15.324 0.872 28.483 1.00 98.50 513 THR A N 1
ATOM 3945 C CA . THR A 1 513 ? -13.853 0.839 28.521 1.00 98.50 513 THR A CA 1
ATOM 3946 C C . THR A 1 513 ? -13.259 1.610 27.345 1.00 98.50 513 THR A C 1
ATOM 3948 O O . THR A 1 513 ? -12.527 2.573 27.564 1.00 98.50 513 THR A O 1
ATOM 3951 N N . LEU A 1 514 ? -13.638 1.276 26.103 1.00 98.56 514 LEU A N 1
ATOM 3952 C CA . LEU A 1 514 ? -13.130 1.949 24.900 1.00 98.56 514 LEU A CA 1
ATOM 3953 C C . LEU A 1 514 ? -13.428 3.459 24.881 1.00 98.56 514 LEU A C 1
ATOM 3955 O O . LEU A 1 514 ? -12.578 4.232 24.447 1.00 98.56 514 LEU A O 1
ATOM 3959 N N . ARG A 1 515 ? -14.595 3.897 25.377 1.00 98.50 515 ARG A N 1
ATOM 3960 C CA . ARG A 1 515 ? -14.965 5.325 25.470 1.00 98.50 515 ARG A CA 1
ATOM 3961 C C . ARG A 1 515 ? -14.077 6.136 26.417 1.00 98.50 515 ARG A C 1
ATOM 3963 O O . ARG A 1 515 ? -13.966 7.345 26.232 1.00 98.50 515 ARG A O 1
ATOM 3970 N N . ASN A 1 516 ? -13.465 5.494 27.412 1.00 98.25 516 ASN A N 1
ATOM 3971 C CA . ASN A 1 516 ? -12.586 6.147 28.384 1.00 98.25 516 ASN A CA 1
ATOM 3972 C C . ASN A 1 516 ? -11.099 6.134 27.972 1.00 98.25 516 ASN A C 1
ATOM 3974 O O . ASN A 1 516 ? -10.290 6.798 28.620 1.00 98.25 516 ASN A O 1
ATOM 3978 N N . LEU A 1 517 ? -10.720 5.427 26.898 1.00 98.19 517 LEU A N 1
ATOM 3979 C CA . LEU A 1 517 ? -9.340 5.429 26.402 1.00 98.19 517 LEU A CA 1
ATOM 3980 C C . LEU A 1 517 ? -9.055 6.690 25.562 1.00 98.19 517 LEU A C 1
ATOM 3982 O O . LEU A 1 517 ? -9.833 7.010 24.660 1.00 98.19 517 LEU A O 1
ATOM 3986 N N . PRO A 1 518 ? -7.944 7.410 25.803 1.00 97.50 518 PRO A N 1
ATOM 3987 C CA . PRO A 1 518 ? -7.542 8.532 24.964 1.00 97.50 518 PRO A CA 1
ATOM 3988 C C . PRO A 1 518 ? -6.980 8.066 23.612 1.00 97.50 518 PRO A C 1
ATOM 3990 O O . PRO A 1 518 ? -6.461 6.956 23.465 1.00 97.50 518 PRO A O 1
ATOM 3993 N N . ALA A 1 519 ? -7.016 8.956 22.620 1.00 97.56 519 ALA A N 1
ATOM 3994 C CA . ALA A 1 519 ? -6.305 8.745 21.362 1.00 97.56 519 ALA A CA 1
ATOM 3995 C C . ALA A 1 519 ? -4.792 8.547 21.601 1.00 97.56 519 ALA A C 1
ATOM 3997 O O . ALA A 1 519 ? -4.171 9.286 22.364 1.00 97.56 519 ALA A O 1
ATOM 3998 N N . GLY A 1 520 ? -4.201 7.542 20.948 1.00 96.12 520 GLY A N 1
ATOM 3999 C CA . GLY A 1 520 ? -2.810 7.112 21.139 1.00 96.12 520 GLY A CA 1
ATOM 4000 C C . GLY A 1 520 ? -2.603 5.942 22.114 1.00 96.12 520 GLY A C 1
ATOM 4001 O O . GLY A 1 520 ? -1.483 5.422 22.188 1.00 96.12 520 GLY A O 1
ATOM 4002 N N . THR A 1 521 ? -3.649 5.485 22.813 1.00 97.75 521 THR A N 1
ATOM 4003 C CA . THR A 1 521 ? -3.623 4.240 23.602 1.00 97.75 521 THR A CA 1
ATOM 4004 C C . THR A 1 521 ? -3.638 3.009 22.693 1.00 97.75 521 THR A C 1
ATOM 4006 O O . THR A 1 521 ? -4.400 2.944 21.723 1.00 97.75 521 THR A O 1
ATOM 4009 N N . GLY A 1 522 ? -2.788 2.025 23.002 1.00 97.69 522 GLY A N 1
ATOM 4010 C CA . GLY A 1 522 ? -2.810 0.708 22.367 1.00 97.69 522 GLY A CA 1
ATOM 4011 C C . GLY A 1 522 ? -3.916 -0.173 22.946 1.00 97.69 522 GLY A C 1
ATOM 4012 O O . GLY A 1 522 ? -4.221 -0.095 24.134 1.00 97.69 522 GLY A O 1
ATOM 4013 N N . VAL A 1 523 ? -4.503 -1.032 22.119 1.00 98.31 523 VAL A N 1
ATOM 4014 C CA . VAL A 1 523 ? -5.480 -2.039 22.549 1.00 98.31 523 VAL A CA 1
ATOM 4015 C C . VAL A 1 523 ? -5.200 -3.389 21.896 1.00 98.31 523 VAL A C 1
ATOM 4017 O O . VAL A 1 523 ? -4.656 -3.462 20.793 1.00 98.31 523 VAL A O 1
ATOM 4020 N N . SER A 1 524 ? -5.607 -4.453 22.577 1.00 97.94 524 SER A N 1
ATOM 4021 C CA . SER A 1 524 ? -5.580 -5.833 22.099 1.00 97.94 524 SER A CA 1
ATOM 4022 C C . SER A 1 524 ? -7.014 -6.357 22.074 1.00 97.94 524 SER A C 1
ATOM 4024 O O . SER A 1 524 ? -7.698 -6.354 23.095 1.00 97.94 524 SER A O 1
ATOM 4026 N N . LEU A 1 525 ? -7.512 -6.722 20.890 1.00 98.50 525 LEU A N 1
ATOM 4027 C CA . LEU A 1 525 ? -8.923 -7.051 20.675 1.00 98.50 525 LEU A CA 1
ATOM 4028 C C . LEU A 1 525 ? -9.131 -8.566 20.576 1.00 98.50 525 LEU A C 1
ATOM 4030 O O . LEU A 1 525 ? -8.564 -9.224 19.697 1.00 98.50 525 LEU A O 1
ATOM 4034 N N . SER A 1 526 ? -9.993 -9.106 21.434 1.00 98.69 526 SER A N 1
ATOM 4035 C CA . SER A 1 526 ? -10.446 -10.502 21.400 1.00 98.69 526 SER A CA 1
ATOM 4036 C C . SER A 1 526 ? -11.974 -10.563 21.352 1.00 98.69 526 SER A C 1
ATOM 4038 O O . SER A 1 526 ? -12.638 -9.649 21.821 1.00 98.69 526 SER A O 1
ATOM 4040 N N . GLY A 1 527 ? -12.539 -11.626 20.781 1.00 98.50 527 GLY A N 1
ATOM 4041 C CA . GLY A 1 527 ? -13.991 -11.804 20.659 1.00 98.50 527 GLY A CA 1
ATOM 4042 C C . GLY A 1 527 ? -14.576 -11.359 19.314 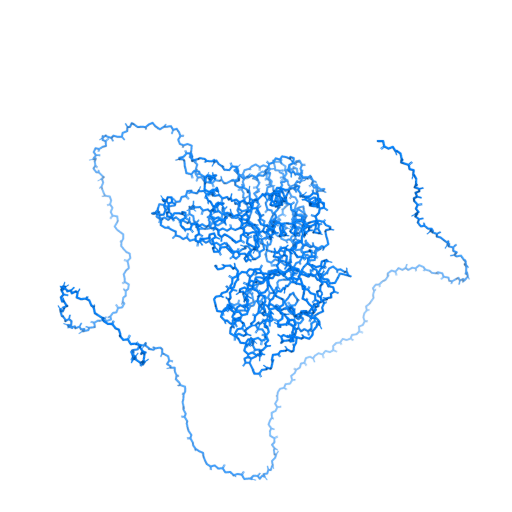1.00 98.50 527 GLY A C 1
ATOM 4043 O O . GLY A 1 527 ? -13.867 -11.276 18.308 1.00 98.50 527 GLY A O 1
ATOM 4044 N N . THR A 1 528 ? -15.892 -11.165 19.260 1.00 98.50 528 THR A N 1
ATOM 4045 C CA . THR A 1 528 ? -16.658 -11.109 18.004 1.00 98.50 528 THR A CA 1
ATOM 4046 C C . THR A 1 528 ? -16.744 -9.708 17.389 1.00 98.50 528 THR A C 1
ATOM 4048 O O . THR A 1 528 ? -17.142 -8.741 18.039 1.00 98.50 528 THR A O 1
ATOM 4051 N N . VAL A 1 529 ? -16.444 -9.611 16.089 1.00 98.69 529 VAL A N 1
ATOM 4052 C CA . VAL A 1 529 ? -16.618 -8.407 15.260 1.00 98.69 529 VAL A CA 1
ATOM 4053 C C . VAL A 1 529 ? -17.425 -8.704 13.997 1.00 98.69 529 VAL A C 1
ATOM 4055 O O . VAL A 1 529 ? -17.387 -9.808 13.450 1.00 98.69 529 VAL A O 1
ATOM 4058 N N . THR A 1 530 ? -18.107 -7.679 13.491 1.00 98.62 530 THR A N 1
ATOM 4059 C CA . THR A 1 530 ? -18.786 -7.714 12.192 1.00 98.62 530 THR A CA 1
ATOM 4060 C C . THR A 1 530 ? -17.877 -7.109 11.137 1.00 98.62 530 THR A C 1
ATOM 4062 O O . THR A 1 530 ? -17.413 -5.981 11.273 1.00 98.62 530 THR A O 1
ATOM 4065 N N . VAL A 1 531 ? -17.636 -7.828 10.049 1.00 98.31 531 VAL A N 1
ATOM 4066 C CA . VAL A 1 531 ? -16.798 -7.368 8.941 1.00 98.31 531 VAL A CA 1
ATOM 4067 C C . VAL A 1 531 ? -17.681 -6.949 7.780 1.00 98.31 531 VAL A C 1
ATOM 4069 O O . VAL A 1 531 ? -18.471 -7.744 7.274 1.00 98.31 531 VAL A O 1
ATOM 4072 N N . ALA A 1 532 ? -17.540 -5.692 7.368 1.00 97.44 532 ALA A N 1
ATOM 4073 C CA . ALA A 1 532 ? -18.266 -5.080 6.261 1.00 97.44 532 ALA A CA 1
ATOM 4074 C C . ALA A 1 532 ? -17.472 -3.887 5.713 1.00 97.44 532 ALA A C 1
ATOM 4076 O O . ALA A 1 532 ? -16.713 -3.246 6.440 1.00 97.44 532 ALA A O 1
ATOM 4077 N N . ARG A 1 533 ? -17.670 -3.547 4.437 1.00 94.31 533 ARG A N 1
ATOM 4078 C CA . ARG A 1 533 ? -16.996 -2.423 3.760 1.00 94.31 533 ARG A CA 1
ATOM 4079 C C . ARG A 1 533 ? -17.840 -1.876 2.604 1.00 94.31 533 ARG A C 1
ATOM 4081 O O . ARG A 1 533 ? -18.952 -2.358 2.410 1.00 94.31 533 ARG A O 1
ATOM 4088 N N . ASP A 1 534 ? -17.326 -0.860 1.915 1.00 91.44 534 ASP A N 1
ATOM 4089 C CA . ASP A 1 534 ? -17.776 -0.278 0.634 1.00 91.44 534 ASP A CA 1
ATOM 4090 C C . ASP A 1 534 ? -19.195 -0.690 0.157 1.00 91.44 534 ASP A C 1
ATOM 4092 O O . ASP A 1 534 ? -20.164 -0.022 0.527 1.00 91.44 534 ASP A O 1
ATOM 4096 N N . LEU A 1 535 ? -19.361 -1.777 -0.617 1.00 91.56 535 LEU A N 1
ATOM 4097 C CA . LEU A 1 535 ? -20.672 -2.164 -1.172 1.00 91.56 535 LEU A CA 1
ATOM 4098 C C . LEU A 1 535 ? -21.681 -2.652 -0.120 1.00 91.56 535 LEU A C 1
ATOM 4100 O O . LEU A 1 535 ? -22.878 -2.388 -0.247 1.00 91.56 535 LEU A O 1
ATOM 4104 N N . ALA A 1 536 ? -21.229 -3.324 0.941 1.00 95.88 536 ALA A N 1
ATOM 4105 C CA . ALA A 1 536 ? -22.105 -3.722 2.042 1.00 95.88 536 ALA A CA 1
ATOM 4106 C C . ALA A 1 536 ? -22.593 -2.503 2.844 1.00 95.88 536 ALA A C 1
ATOM 4108 O O . ALA A 1 536 ? -23.767 -2.434 3.203 1.00 95.88 536 ALA A O 1
ATOM 4109 N N . HIS A 1 537 ? -21.735 -1.496 3.045 1.00 97.56 537 HIS A N 1
ATOM 4110 C CA . HIS A 1 537 ? -22.156 -0.219 3.632 1.00 97.56 537 HIS A CA 1
ATOM 4111 C C . HIS A 1 537 ? -23.184 0.490 2.739 1.00 97.56 537 HIS A C 1
ATOM 4113 O O . HIS A 1 537 ? -24.209 0.950 3.240 1.00 97.56 537 HIS A O 1
ATOM 4119 N N . ALA A 1 538 ? -22.967 0.513 1.419 1.00 95.94 538 ALA A N 1
ATOM 4120 C CA . ALA A 1 538 ? -23.913 1.096 0.470 1.00 95.94 538 ALA A CA 1
ATOM 4121 C C . ALA A 1 538 ? -25.293 0.405 0.503 1.00 95.94 538 ALA A C 1
ATOM 4123 O O . ALA A 1 538 ? -26.317 1.093 0.481 1.00 95.94 538 ALA A O 1
ATOM 4124 N N . ARG A 1 539 ? -25.336 -0.934 0.614 1.00 95.81 539 ARG A N 1
ATOM 4125 C CA . ARG A 1 539 ? -26.583 -1.713 0.745 1.00 95.81 539 ARG A CA 1
ATOM 4126 C C . ARG A 1 539 ? -27.309 -1.462 2.064 1.00 95.81 539 ARG A C 1
ATOM 4128 O O . ARG A 1 539 ? -28.505 -1.183 2.034 1.00 95.81 539 ARG A O 1
ATOM 4135 N N . ILE A 1 540 ? -26.606 -1.493 3.198 1.00 96.81 540 ILE A N 1
ATOM 4136 C CA . ILE A 1 540 ? -27.200 -1.214 4.519 1.00 96.81 540 ILE A CA 1
ATOM 4137 C C . ILE A 1 540 ? -27.711 0.238 4.578 1.00 96.81 540 ILE A C 1
ATOM 4139 O O . ILE A 1 540 ? -28.814 0.490 5.058 1.00 96.81 540 ILE A O 1
ATOM 4143 N N . ALA A 1 541 ? -26.977 1.196 4.001 1.00 96.69 541 ALA A N 1
ATOM 4144 C CA . ALA A 1 541 ? -27.412 2.589 3.903 1.00 96.69 541 ALA A CA 1
ATOM 4145 C C . ALA A 1 541 ? -28.605 2.791 2.950 1.00 96.69 541 ALA A C 1
ATOM 4147 O O . ALA A 1 541 ? -29.428 3.671 3.193 1.00 96.69 541 ALA A O 1
ATOM 4148 N N . ALA A 1 542 ? -28.726 2.000 1.878 1.00 96.31 542 ALA A N 1
ATOM 4149 C CA . ALA A 1 542 ? -29.916 1.998 1.027 1.00 96.31 542 ALA A CA 1
ATOM 4150 C C . ALA A 1 542 ? -31.132 1.439 1.777 1.00 96.31 542 ALA A C 1
ATOM 4152 O O . ALA A 1 542 ? -32.142 2.127 1.881 1.00 96.31 542 ALA A O 1
ATOM 4153 N N . ALA A 1 543 ? -30.991 0.266 2.401 1.00 95.69 543 ALA A N 1
ATOM 4154 C CA . ALA A 1 543 ? -32.028 -0.349 3.225 1.00 95.69 543 ALA A CA 1
ATOM 4155 C C . ALA A 1 543 ? -32.557 0.602 4.317 1.00 95.69 543 ALA A C 1
ATOM 4157 O O . ALA A 1 543 ? -33.769 0.708 4.502 1.00 95.69 543 ALA A O 1
ATOM 4158 N N . LEU A 1 544 ? -31.662 1.337 4.985 1.00 95.62 544 LEU A N 1
ATOM 4159 C CA . LEU A 1 544 ? -32.018 2.316 6.013 1.00 95.62 544 LEU A CA 1
ATOM 4160 C C . LEU A 1 544 ? -32.776 3.536 5.451 1.00 95.62 544 LEU A C 1
ATOM 4162 O O . LEU A 1 544 ? -33.692 4.036 6.104 1.00 95.62 544 LEU A O 1
ATOM 4166 N N . ARG A 1 545 ? -32.443 4.005 4.237 1.00 95.75 545 ARG A N 1
ATOM 4167 C CA . ARG A 1 545 ? -33.216 5.057 3.539 1.00 95.75 545 ARG A CA 1
ATOM 4168 C C . ARG A 1 545 ? -34.596 4.567 3.099 1.00 95.75 545 ARG A C 1
ATOM 4170 O O . ARG A 1 545 ? -35.545 5.341 3.150 1.00 95.75 545 ARG A O 1
ATOM 4177 N N . ASP A 1 546 ? -34.710 3.289 2.744 1.00 96.44 546 ASP A N 1
ATOM 4178 C CA . ASP A 1 546 ? -35.975 2.620 2.413 1.00 96.44 546 ASP A CA 1
ATOM 4179 C C . ASP A 1 546 ? -36.831 2.301 3.663 1.00 96.44 546 ASP A C 1
ATOM 4181 O O . ASP A 1 546 ? -37.849 1.615 3.565 1.00 96.44 546 ASP A O 1
ATOM 4185 N N . GLY A 1 547 ? -36.429 2.776 4.850 1.00 95.25 547 GLY A N 1
ATOM 4186 C CA . GLY A 1 547 ? -37.177 2.636 6.101 1.00 95.25 547 GLY A CA 1
ATOM 4187 C C . GLY A 1 547 ? -37.003 1.298 6.825 1.00 95.25 547 GLY A C 1
ATOM 4188 O O . GLY A 1 547 ? -37.739 1.034 7.773 1.00 95.25 547 GLY A O 1
ATOM 4189 N N . LYS A 1 548 ? -36.050 0.452 6.411 1.00 96.06 548 LYS A N 1
ATOM 4190 C CA . LYS A 1 548 ? -35.723 -0.796 7.121 1.00 96.06 548 LYS A CA 1
ATOM 4191 C C . LYS A 1 548 ? -34.871 -0.508 8.358 1.00 96.06 548 LYS A C 1
ATOM 4193 O O . LYS A 1 548 ? -34.121 0.467 8.404 1.00 96.06 548 LYS A O 1
ATOM 4198 N N . GLU A 1 549 ? -34.969 -1.383 9.351 1.00 95.19 549 GLU A N 1
ATOM 4199 C CA . GLU A 1 549 ? -34.144 -1.307 10.557 1.00 95.19 549 GLU A CA 1
ATOM 4200 C C . GLU A 1 549 ? -32.677 -1.664 10.273 1.00 95.19 549 GLU A C 1
ATOM 4202 O O . GLU A 1 549 ? -32.352 -2.320 9.279 1.00 95.19 549 GLU A O 1
ATOM 4207 N N . ILE A 1 550 ? -31.775 -1.209 11.147 1.00 96.00 550 ILE A N 1
ATOM 4208 C CA . ILE A 1 550 ? -30.346 -1.514 11.037 1.00 96.00 550 ILE A CA 1
ATOM 4209 C C . ILE A 1 550 ? -30.072 -2.919 11.607 1.00 96.00 550 ILE A C 1
ATOM 4211 O O . ILE A 1 550 ? -30.510 -3.188 12.729 1.00 96.00 550 ILE A O 1
ATOM 4215 N N . PRO A 1 551 ? -29.378 -3.820 10.881 1.00 96.88 551 PRO A N 1
ATOM 4216 C CA . PRO A 1 551 ? -29.218 -5.205 11.322 1.00 96.88 551 PRO A CA 1
ATOM 4217 C C . PRO A 1 551 ? -28.500 -5.334 12.666 1.00 96.88 551 PRO A C 1
ATOM 4219 O O . PRO A 1 551 ? -27.517 -4.634 12.919 1.00 96.88 551 PRO A O 1
ATOM 4222 N N . ASP A 1 552 ? -28.938 -6.288 13.490 1.00 96.88 552 ASP A N 1
ATOM 4223 C CA . ASP A 1 552 ? -28.403 -6.535 14.837 1.00 96.88 552 ASP A CA 1
ATOM 4224 C C . ASP A 1 552 ? -26.880 -6.715 14.836 1.00 96.88 552 ASP A C 1
ATOM 4226 O O . ASP A 1 552 ? -26.172 -6.056 15.597 1.00 96.88 552 ASP A O 1
ATOM 4230 N N . TYR A 1 553 ? -26.350 -7.501 13.891 1.00 95.81 553 TYR A N 1
ATOM 4231 C CA . TYR A 1 553 ? -24.908 -7.709 13.726 1.00 95.81 553 TYR A CA 1
ATOM 4232 C C . TYR A 1 553 ? -24.132 -6.399 13.494 1.00 95.81 553 TYR A C 1
ATOM 4234 O O . TYR A 1 553 ? -22.961 -6.299 13.855 1.00 95.81 553 TYR A O 1
ATOM 4242 N N . PHE A 1 554 ? -24.763 -5.386 12.893 1.00 95.44 554 PHE A N 1
ATOM 4243 C CA . PHE A 1 554 ? -24.156 -4.090 12.577 1.00 95.44 554 PHE A CA 1
ATOM 4244 C C . PHE A 1 554 ? -24.350 -3.063 13.706 1.00 95.44 554 PHE A C 1
ATOM 4246 O O . PHE A 1 554 ? -23.657 -2.043 13.789 1.00 95.44 554 PHE A O 1
ATOM 4253 N N . ARG A 1 555 ? -25.310 -3.335 14.592 1.00 96.38 555 ARG A N 1
ATOM 4254 C CA . ARG A 1 555 ? -25.586 -2.545 15.784 1.00 96.38 555 ARG A CA 1
ATOM 4255 C C . ARG A 1 555 ? -24.718 -2.983 16.957 1.00 96.38 555 ARG A C 1
ATOM 4257 O O . ARG A 1 555 ? -24.183 -2.125 17.658 1.00 96.38 555 ARG A O 1
ATOM 4264 N N . ASP A 1 556 ? -24.585 -4.288 17.182 1.00 96.44 556 ASP A N 1
ATOM 4265 C CA . ASP A 1 556 ? -24.186 -4.830 18.485 1.00 96.44 556 ASP A CA 1
ATOM 4266 C C . ASP A 1 556 ? -22.743 -5.351 18.578 1.00 96.44 556 ASP A C 1
ATOM 4268 O O . ASP A 1 556 ? -22.261 -5.570 19.687 1.00 96.44 556 ASP A O 1
ATOM 4272 N N . HIS A 1 557 ? -22.010 -5.402 17.461 1.00 98.12 557 HIS A N 1
ATOM 4273 C CA . HIS A 1 557 ? -20.561 -5.649 17.422 1.00 98.12 557 HIS A CA 1
ATOM 4274 C C . HIS A 1 557 ? -19.789 -4.454 16.825 1.00 98.12 557 HIS A C 1
ATOM 4276 O O . HIS A 1 557 ? -20.366 -3.666 16.068 1.00 98.12 557 HIS A O 1
ATOM 4282 N N . PRO A 1 558 ? -18.474 -4.315 17.093 1.00 98.62 558 PRO A N 1
ATOM 4283 C CA . PRO A 1 558 ? -17.610 -3.402 16.344 1.00 98.62 558 PRO A CA 1
ATOM 4284 C C . PRO A 1 558 ? -17.549 -3.760 14.856 1.00 98.62 558 PRO A C 1
ATOM 4286 O O . PRO A 1 558 ? -17.553 -4.941 14.495 1.00 98.62 558 PRO A O 1
ATOM 4289 N N . ILE A 1 559 ? -17.435 -2.746 13.992 1.00 98.75 559 ILE A N 1
ATOM 4290 C CA . ILE A 1 559 ? -17.389 -2.937 12.535 1.00 98.75 559 ILE A CA 1
ATOM 4291 C C . ILE A 1 559 ? -15.945 -2.890 12.038 1.00 98.75 559 ILE A C 1
ATOM 4293 O O . ILE A 1 559 ? -15.313 -1.832 12.028 1.00 98.75 559 ILE A O 1
ATOM 4297 N N . PHE A 1 560 ? -15.426 -4.035 11.601 1.00 98.56 560 PHE A N 1
ATOM 4298 C CA . PHE A 1 560 ? -14.088 -4.173 11.037 1.00 98.56 560 PHE A CA 1
ATOM 4299 C C . PHE A 1 560 ? -14.132 -4.015 9.512 1.00 98.56 560 PHE A C 1
ATOM 4301 O O . PHE A 1 560 ? -14.603 -4.880 8.772 1.00 98.56 560 PHE A O 1
ATOM 4308 N N . TYR A 1 561 ? -13.618 -2.888 9.024 1.00 97.75 561 TYR A N 1
ATOM 4309 C CA . TYR A 1 561 ? -13.501 -2.597 7.603 1.00 97.75 561 TYR A CA 1
ATOM 4310 C C . TYR A 1 561 ? -12.365 -3.428 6.992 1.00 97.75 561 TYR A C 1
ATOM 4312 O O . TYR A 1 561 ? -11.203 -3.014 6.954 1.00 97.75 561 TYR A O 1
ATOM 4320 N N . ALA A 1 562 ? -12.707 -4.607 6.483 1.00 94.44 562 ALA A N 1
ATOM 4321 C CA . ALA A 1 562 ? -11.780 -5.538 5.851 1.00 94.44 562 ALA A CA 1
ATOM 4322 C C . ALA A 1 562 ? -12.432 -6.267 4.666 1.00 94.44 562 ALA A C 1
ATOM 4324 O O . ALA A 1 562 ? -13.648 -6.258 4.496 1.00 94.44 562 ALA A O 1
ATOM 4325 N N . GLY A 1 563 ? -11.594 -6.878 3.831 1.00 90.62 563 GLY A N 1
ATOM 4326 C CA . GLY A 1 563 ? -12.001 -7.712 2.700 1.00 90.62 563 GLY A CA 1
ATOM 4327 C C . GLY A 1 563 ? -10.872 -8.696 2.395 1.00 90.62 563 GLY A C 1
ATOM 4328 O O . GLY A 1 563 ? -9.906 -8.277 1.740 1.00 90.62 563 GLY A O 1
ATOM 4329 N N . PRO A 1 564 ? -10.922 -9.924 2.953 1.00 91.56 564 PRO A N 1
ATOM 4330 C CA . PRO A 1 564 ? -9.815 -10.878 2.905 1.00 91.56 564 PRO A CA 1
ATOM 4331 C C . PRO A 1 564 ? -9.578 -11.434 1.494 1.00 91.56 564 PRO A C 1
ATOM 4333 O O . PRO A 1 564 ? -10.385 -11.228 0.584 1.00 91.56 564 PRO A O 1
ATOM 4336 N N . THR A 1 565 ? -8.466 -12.147 1.307 1.00 92.00 565 THR A N 1
ATOM 4337 C CA . THR A 1 565 ? -8.317 -13.041 0.145 1.00 92.00 565 THR A CA 1
ATOM 4338 C C . THR A 1 565 ? -9.177 -14.294 0.319 1.00 92.00 565 THR A C 1
ATOM 4340 O O . THR A 1 565 ? -9.674 -14.575 1.415 1.00 92.00 565 THR A O 1
ATOM 4343 N N . ASP A 1 566 ? -9.336 -15.068 -0.754 1.00 87.31 566 ASP A N 1
ATOM 4344 C CA . ASP A 1 566 ? -9.968 -16.384 -0.659 1.00 87.31 566 ASP A CA 1
ATOM 4345 C C . ASP A 1 566 ? -9.142 -17.276 0.297 1.00 87.31 566 ASP A C 1
ATOM 4347 O O . ASP A 1 566 ? -7.906 -17.200 0.275 1.00 87.31 566 ASP A O 1
ATOM 4351 N N . PRO A 1 567 ? -9.773 -18.085 1.168 1.00 89.31 567 PRO A N 1
ATOM 4352 C CA . PRO A 1 567 ? -9.053 -19.059 1.977 1.00 89.31 567 PRO A CA 1
ATOM 4353 C C . PRO A 1 567 ? -8.489 -20.179 1.098 1.00 89.31 567 PRO A C 1
ATOM 4355 O O . PRO A 1 567 ? -9.138 -20.638 0.155 1.00 89.31 567 PRO A O 1
ATOM 4358 N N . ALA A 1 568 ? -7.296 -20.655 1.451 1.00 85.50 568 ALA A N 1
ATOM 4359 C CA . ALA A 1 568 ? -6.835 -21.967 1.016 1.00 85.50 568 ALA A CA 1
ATOM 4360 C C . ALA A 1 568 ? -7.745 -23.069 1.613 1.00 85.50 568 ALA A C 1
ATOM 4362 O O . ALA A 1 568 ? -8.423 -22.815 2.615 1.00 85.50 568 ALA A O 1
ATOM 4363 N N . PRO A 1 569 ? -7.767 -24.291 1.047 1.00 84.19 569 PRO A N 1
ATOM 4364 C CA . PRO A 1 569 ? -8.455 -25.426 1.659 1.00 84.19 569 PRO A CA 1
ATOM 4365 C C . PRO A 1 569 ? -8.088 -25.587 3.141 1.00 84.19 569 PRO A C 1
ATOM 4367 O O . PRO A 1 569 ? -6.934 -25.396 3.521 1.00 84.19 569 PRO A O 1
ATOM 4370 N N . ASP A 1 570 ? -9.094 -25.888 3.962 1.00 83.88 570 ASP A N 1
ATOM 4371 C CA . ASP A 1 570 ? -9.012 -26.070 5.419 1.00 83.88 570 ASP A CA 1
ATOM 4372 C C . ASP A 1 570 ? -8.510 -24.855 6.241 1.00 83.88 570 ASP A C 1
ATOM 4374 O O . ASP A 1 570 ? -8.418 -24.930 7.468 1.00 83.88 570 ASP A O 1
ATOM 4378 N N . ALA A 1 571 ? -8.254 -23.699 5.613 1.00 88.38 571 ALA A N 1
ATOM 4379 C CA . ALA A 1 571 ? -7.889 -22.463 6.304 1.00 88.38 571 ALA A CA 1
ATOM 4380 C C . ALA A 1 571 ? -9.123 -21.669 6.775 1.00 88.38 571 ALA A C 1
ATOM 4382 O O . ALA A 1 571 ? -10.063 -21.440 6.015 1.00 88.38 571 ALA A O 1
ATOM 4383 N N . ILE A 1 572 ? -9.079 -21.153 8.012 1.00 92.25 572 ILE A N 1
ATOM 4384 C CA . ILE A 1 572 ? -10.141 -20.308 8.605 1.00 92.25 572 ILE A CA 1
ATOM 4385 C C . ILE A 1 572 ? -10.380 -19.037 7.770 1.00 92.25 572 ILE A C 1
ATOM 4387 O O . ILE A 1 572 ? -11.505 -18.552 7.654 1.00 92.25 572 ILE A O 1
ATOM 4391 N N . SER A 1 573 ? -9.317 -18.479 7.189 1.00 94.00 573 SER A N 1
ATOM 4392 C CA . SER A 1 573 ? -9.381 -17.345 6.272 1.00 94.00 573 SER A CA 1
ATOM 4393 C C . SER A 1 573 ? -8.133 -17.282 5.392 1.00 94.00 573 SER A C 1
ATOM 4395 O O . SER A 1 573 ? -7.059 -17.729 5.791 1.00 94.00 573 SER A O 1
ATOM 4397 N N . GLY A 1 574 ? -8.258 -16.644 4.227 1.00 95.19 574 GLY A N 1
ATOM 4398 C CA . GLY A 1 574 ? -7.118 -16.034 3.547 1.00 95.19 574 GLY A CA 1
ATOM 4399 C C . GLY A 1 574 ? -6.639 -14.776 4.285 1.00 95.19 574 GLY A C 1
ATOM 4400 O O . GLY A 1 574 ? -7.239 -14.360 5.283 1.00 95.19 574 GLY A O 1
ATOM 4401 N N . SER A 1 575 ? -5.574 -14.145 3.791 1.00 96.88 575 SER A N 1
ATOM 4402 C CA . SER A 1 575 ? -4.955 -12.966 4.409 1.00 96.88 575 SER A CA 1
ATOM 4403 C C . SER A 1 575 ? -5.970 -11.857 4.692 1.00 96.88 575 SER A C 1
ATOM 4405 O O . SER A 1 575 ? -6.757 -11.477 3.823 1.00 96.88 575 SER A O 1
ATOM 4407 N N . PHE A 1 576 ? -5.936 -11.319 5.912 1.00 96.25 576 PHE A N 1
ATOM 4408 C CA . PHE A 1 576 ? -7.021 -10.541 6.509 1.00 96.25 576 PHE A CA 1
ATOM 4409 C C . PHE A 1 576 ? -6.497 -9.201 7.039 1.00 96.25 576 PHE A C 1
ATOM 4411 O O . PHE A 1 576 ? -6.209 -9.048 8.218 1.00 96.25 576 PHE A O 1
ATOM 4418 N N . GLY A 1 577 ? -6.328 -8.212 6.161 1.00 94.69 577 GLY A N 1
ATOM 4419 C CA . GLY A 1 577 ? -5.862 -6.876 6.552 1.00 94.69 577 GLY A CA 1
ATOM 4420 C C . GLY A 1 577 ? -6.971 -5.812 6.554 1.00 94.69 577 GLY A C 1
ATOM 4421 O O . GLY A 1 577 ? -7.953 -5.942 5.811 1.00 94.69 577 GLY A O 1
ATOM 4422 N N . PRO A 1 578 ? -6.797 -4.709 7.307 1.00 95.69 578 PRO A N 1
ATOM 4423 C CA . PRO A 1 578 ? -7.707 -3.565 7.273 1.00 95.69 578 PRO A CA 1
ATOM 4424 C C . PRO A 1 578 ? -7.704 -2.845 5.912 1.00 95.69 578 PRO A C 1
ATOM 4426 O O . PRO A 1 578 ? -6.662 -2.695 5.258 1.00 95.69 578 PRO A O 1
ATOM 4429 N N . THR A 1 579 ? -8.868 -2.335 5.499 1.00 92.56 579 THR A N 1
ATOM 4430 C CA . THR A 1 579 ? -9.011 -1.380 4.387 1.00 92.56 579 THR A CA 1
ATOM 4431 C C . THR A 1 579 ? -9.103 0.062 4.901 1.00 92.56 579 THR A C 1
ATOM 4433 O O . THR A 1 579 ? -9.342 0.306 6.081 1.00 92.56 579 THR A O 1
ATOM 4436 N N . THR A 1 580 ? -8.840 1.034 4.029 1.00 92.50 580 THR A N 1
ATOM 4437 C CA . THR A 1 580 ? -8.749 2.457 4.394 1.00 92.50 580 THR A CA 1
ATOM 4438 C C . THR A 1 580 ? -10.077 3.007 4.915 1.00 92.50 580 THR A C 1
ATOM 4440 O O . THR A 1 580 ? -11.081 2.962 4.206 1.00 92.50 580 THR A O 1
ATOM 4443 N N . ALA A 1 581 ? -10.059 3.567 6.127 1.00 95.19 581 ALA A N 1
ATOM 4444 C CA . ALA A 1 581 ? -11.246 4.020 6.853 1.00 95.19 581 ALA A CA 1
ATOM 4445 C C . ALA A 1 581 ? -12.073 5.074 6.107 1.00 95.19 581 ALA A C 1
ATOM 4447 O O . ALA A 1 581 ? -13.300 4.991 6.079 1.00 95.19 581 ALA A O 1
ATOM 4448 N N . SER A 1 582 ? -11.396 6.030 5.462 1.00 94.06 582 SER A N 1
ATOM 4449 C CA . SER A 1 582 ? -12.027 7.245 4.939 1.00 94.06 582 SER A CA 1
ATOM 4450 C C . SER A 1 582 ? -13.064 7.027 3.831 1.00 94.06 582 SER A C 1
ATOM 4452 O O . SER A 1 582 ? -13.839 7.930 3.535 1.00 94.06 582 SER A O 1
ATOM 4454 N N . ARG A 1 583 ? -13.110 5.841 3.205 1.00 91.44 583 ARG A N 1
ATOM 4455 C CA . ARG A 1 583 ? -14.140 5.511 2.201 1.00 91.44 583 ARG A CA 1
ATOM 4456 C C . ARG A 1 583 ? -15.514 5.215 2.815 1.00 91.44 583 ARG A C 1
ATOM 4458 O O . ARG A 1 583 ? -16.506 5.236 2.097 1.00 91.44 583 ARG A O 1
ATOM 4465 N N . MET A 1 584 ? -15.577 4.976 4.128 1.00 96.81 584 MET A N 1
ATOM 4466 C CA . MET A 1 584 ? -16.820 4.715 4.862 1.00 96.81 584 MET A CA 1
ATOM 4467 C C . MET A 1 584 ? -17.287 5.917 5.710 1.00 96.81 584 MET A C 1
ATOM 4469 O O . MET A 1 584 ? -18.264 5.807 6.447 1.00 96.81 584 MET A O 1
ATOM 4473 N N . ASP A 1 585 ? -16.613 7.069 5.620 1.00 97.50 585 ASP A N 1
ATOM 4474 C CA . ASP A 1 585 ? -16.874 8.244 6.469 1.00 97.50 585 ASP A CA 1
ATOM 4475 C C . ASP A 1 585 ? -18.292 8.813 6.309 1.00 97.50 585 ASP A C 1
ATOM 4477 O O . ASP A 1 585 ? -18.924 9.170 7.301 1.00 97.50 585 ASP A O 1
ATOM 4481 N N . SER A 1 586 ? -18.828 8.815 5.087 1.00 96.81 586 SER A N 1
ATOM 4482 C CA . SER A 1 586 ? -20.183 9.289 4.770 1.00 96.81 586 SER A CA 1
ATOM 4483 C C . SER A 1 586 ? -21.314 8.423 5.338 1.00 96.81 586 SER A C 1
ATOM 4485 O O . SER A 1 586 ? -22.467 8.848 5.314 1.00 96.81 586 SER A O 1
ATOM 4487 N N . TYR A 1 587 ? -21.014 7.225 5.850 1.00 97.38 587 TYR A N 1
ATOM 4488 C CA . TYR A 1 587 ? -22.006 6.337 6.461 1.00 97.38 587 TYR A CA 1
ATOM 4489 C C . TYR A 1 587 ? -22.051 6.431 7.992 1.00 97.38 587 TYR A C 1
ATOM 4491 O O . TYR A 1 587 ? -22.980 5.898 8.594 1.00 97.38 587 TYR A O 1
ATOM 4499 N N . LEU A 1 588 ? -21.076 7.086 8.639 1.00 97.69 588 LEU A N 1
ATOM 4500 C CA . LEU A 1 588 ? -21.005 7.112 10.104 1.00 97.69 588 LEU A CA 1
ATOM 4501 C C . LEU A 1 588 ? -22.202 7.813 10.741 1.00 97.69 588 LEU A C 1
ATOM 4503 O O . LEU A 1 588 ? -22.861 7.219 11.582 1.00 97.69 588 LEU A O 1
ATOM 4507 N N . GLU A 1 589 ? -22.491 9.049 10.337 1.00 97.31 589 GLU A N 1
ATOM 4508 C CA . GLU A 1 589 ? -23.574 9.863 10.903 1.00 97.31 589 GLU A CA 1
ATOM 4509 C C . GLU A 1 589 ? -24.948 9.152 10.876 1.00 97.31 589 GLU A C 1
ATOM 4511 O O . GLU A 1 589 ? -25.529 8.979 11.954 1.00 97.31 589 GLU A O 1
ATOM 4516 N N . PRO A 1 590 ? -25.435 8.599 9.742 1.00 96.44 590 PRO A N 1
ATOM 4517 C CA . PRO A 1 590 ? -26.723 7.903 9.723 1.00 96.44 590 PRO A CA 1
ATOM 4518 C C . PRO A 1 590 ? -26.720 6.548 10.454 1.00 96.44 590 PRO A C 1
ATOM 4520 O O . PRO A 1 590 ? -27.773 6.123 10.930 1.00 96.44 590 PRO A O 1
ATOM 4523 N N . PHE A 1 591 ? -25.580 5.853 10.570 1.00 97.94 591 PHE A N 1
ATOM 4524 C CA . PHE A 1 591 ? -25.493 4.580 11.303 1.00 97.94 591 PHE A CA 1
ATOM 4525 C C . PHE A 1 591 ? -25.355 4.785 12.819 1.00 97.94 591 PHE A C 1
ATOM 4527 O O . PHE A 1 591 ? -26.052 4.139 13.604 1.00 97.94 591 PHE A O 1
ATOM 4534 N N . MET A 1 592 ? -24.525 5.735 13.247 1.00 97.81 592 MET A N 1
ATOM 4535 C CA . MET A 1 592 ? -24.356 6.104 14.653 1.00 97.81 592 MET A CA 1
ATOM 4536 C C . MET A 1 592 ? -25.626 6.754 15.218 1.00 97.81 592 MET A C 1
ATOM 4538 O O . MET A 1 592 ? -26.018 6.439 16.341 1.00 97.81 592 MET A O 1
ATOM 4542 N N . GLY A 1 593 ? -26.364 7.522 14.404 1.00 95.75 593 GLY A N 1
ATOM 4543 C CA . GLY A 1 593 ? -27.727 7.984 14.709 1.00 95.75 593 GLY A CA 1
ATOM 4544 C C . GLY A 1 593 ? -28.771 6.863 14.886 1.00 95.75 593 GLY A C 1
ATOM 4545 O O . GLY A 1 593 ? -29.906 7.131 15.281 1.00 95.75 593 GLY A O 1
ATOM 4546 N N . LYS A 1 594 ? -28.401 5.599 14.629 1.00 96.50 594 LYS A N 1
ATOM 4547 C CA . LYS A 1 594 ? -29.180 4.382 14.921 1.00 96.50 594 LYS A CA 1
ATOM 4548 C C . LYS A 1 594 ? -28.500 3.474 15.959 1.00 96.50 594 LYS A C 1
ATOM 4550 O O . LYS A 1 594 ? -28.801 2.285 16.028 1.00 96.50 594 LYS A O 1
ATOM 4555 N N . ASN A 1 595 ? -27.607 4.033 16.785 1.00 96.00 595 ASN A N 1
ATOM 4556 C CA . ASN A 1 595 ? -26.865 3.333 17.846 1.00 96.00 595 ASN A CA 1
ATOM 4557 C C . ASN A 1 595 ? -25.999 2.156 17.334 1.00 96.00 595 ASN A C 1
ATOM 4559 O O . ASN A 1 595 ? -25.730 1.197 18.065 1.00 96.00 595 ASN A O 1
ATOM 4563 N N . ALA A 1 596 ? -25.583 2.229 16.065 1.00 97.19 596 ALA A N 1
ATOM 4564 C CA . ALA A 1 596 ? -24.857 1.199 15.330 1.00 97.19 596 ALA A CA 1
ATOM 4565 C C . ALA A 1 596 ? -23.513 1.723 14.808 1.00 97.19 596 ALA A C 1
ATOM 4567 O O . ALA A 1 596 ? -23.286 2.930 14.753 1.00 97.19 596 ALA A O 1
ATOM 4568 N N . SER A 1 597 ? -22.596 0.821 14.440 1.00 97.38 597 SER A N 1
ATOM 4569 C CA . SER A 1 597 ? -21.226 1.182 14.033 1.00 97.38 597 SER A CA 1
ATOM 4570 C C . SER A 1 597 ? -20.480 2.090 15.035 1.00 97.38 597 SER A C 1
ATOM 4572 O O . SER A 1 597 ? -19.590 2.843 14.640 1.00 97.38 597 SER A O 1
ATOM 4574 N N . LEU A 1 598 ? -20.821 2.020 16.331 1.00 98.44 598 LEU A N 1
ATOM 4575 C CA . LEU A 1 598 ? -20.260 2.885 17.381 1.00 98.44 598 LEU A CA 1
ATOM 4576 C C . LEU A 1 598 ? -18.745 2.715 17.535 1.00 98.44 598 LEU A C 1
ATOM 4578 O O . LEU A 1 598 ? -18.040 3.692 17.768 1.00 98.44 598 LEU A O 1
ATOM 4582 N N . VAL A 1 599 ? -18.242 1.488 17.381 1.00 98.75 599 VAL A N 1
ATOM 4583 C CA . VAL A 1 599 ? -16.806 1.195 17.317 1.00 98.75 599 VAL A CA 1
ATOM 4584 C C . VAL A 1 599 ? -16.474 0.709 15.915 1.00 98.75 599 VAL A C 1
ATOM 4586 O O . VAL A 1 599 ? -17.148 -0.169 15.375 1.00 98.75 599 VAL A O 1
ATOM 4589 N N . THR A 1 600 ? -15.430 1.285 15.323 1.00 98.81 600 THR A N 1
ATOM 4590 C CA . THR A 1 600 ? -14.964 0.946 13.972 1.00 98.81 600 THR A CA 1
ATOM 4591 C C . THR A 1 600 ? -13.489 0.578 13.991 1.00 98.81 600 THR A C 1
ATOM 4593 O O . THR A 1 600 ? -12.699 1.233 14.667 1.00 98.81 600 THR A O 1
ATOM 4596 N N . ILE A 1 601 ? -13.119 -0.470 13.255 1.00 98.75 601 ILE A N 1
ATOM 4597 C CA . ILE A 1 601 ? -11.754 -1.004 13.172 1.00 98.75 601 ILE A CA 1
ATOM 4598 C C . ILE A 1 601 ? -11.320 -0.943 11.705 1.00 98.75 601 ILE A C 1
ATOM 4600 O O . ILE A 1 601 ? -12.005 -1.491 10.844 1.00 98.75 601 ILE A O 1
ATOM 4604 N N . ALA A 1 602 ? -10.223 -0.258 11.379 1.00 97.44 602 ALA A N 1
ATOM 4605 C CA . ALA A 1 602 ? -9.763 -0.106 9.990 1.00 97.44 602 ALA A CA 1
ATOM 4606 C C . ALA A 1 602 ? -8.264 0.251 9.910 1.00 97.44 602 ALA A C 1
ATOM 4608 O O . ALA A 1 602 ? -7.472 -0.228 10.719 1.00 97.44 602 ALA A O 1
ATOM 4609 N N . LYS A 1 603 ? -7.855 1.060 8.920 1.00 95.06 603 LYS A N 1
ATOM 4610 C CA . LYS A 1 603 ? -6.533 1.711 8.863 1.00 95.06 603 LYS A CA 1
ATOM 4611 C C . LYS A 1 603 ? -6.612 3.143 8.326 1.00 95.06 603 LYS A C 1
ATOM 4613 O O . LYS A 1 603 ? -7.459 3.455 7.482 1.00 95.06 603 LYS A O 1
ATOM 4618 N N . GLY A 1 604 ? -5.647 3.972 8.725 1.00 92.25 604 GLY A N 1
ATOM 4619 C CA . GLY A 1 604 ? -5.455 5.329 8.207 1.00 92.25 604 GLY A CA 1
ATOM 4620 C C . GLY A 1 604 ? -6.254 6.416 8.926 1.00 92.25 604 GLY A C 1
ATOM 4621 O O . GLY A 1 604 ? -6.944 6.152 9.907 1.00 92.25 604 GLY A O 1
ATOM 4622 N N . ALA A 1 605 ? -6.154 7.645 8.420 1.00 92.50 605 ALA A N 1
ATOM 4623 C CA . ALA A 1 605 ? -6.900 8.804 8.913 1.00 92.50 605 ALA A CA 1
ATOM 4624 C C . ALA A 1 605 ? -8.329 8.874 8.329 1.00 92.50 605 ALA A C 1
ATOM 4626 O O . ALA A 1 605 ? -8.629 8.219 7.325 1.00 92.50 605 ALA A O 1
ATOM 4627 N N . ARG A 1 606 ? -9.189 9.694 8.950 1.00 95.56 606 ARG A N 1
ATOM 4628 C CA . ARG A 1 606 ? -10.596 9.945 8.570 1.00 95.56 606 ARG A CA 1
ATOM 4629 C C . ARG A 1 606 ? -10.858 11.447 8.373 1.00 95.56 606 ARG A C 1
ATOM 4631 O O . ARG A 1 606 ? -10.061 12.270 8.824 1.00 95.56 606 ARG A O 1
ATOM 4638 N N . GLY A 1 607 ? -11.948 11.796 7.691 1.00 94.94 607 GLY A N 1
ATOM 4639 C CA . GLY A 1 607 ? -12.407 13.174 7.481 1.00 94.94 607 GLY A CA 1
ATOM 4640 C C . GLY A 1 607 ? -12.902 13.864 8.759 1.00 94.94 607 GLY A C 1
ATOM 4641 O O . GLY A 1 607 ? -13.132 13.223 9.787 1.00 94.94 607 GLY A O 1
ATOM 4642 N N . LYS A 1 608 ? -13.100 15.186 8.699 1.00 96.06 608 LYS A N 1
ATOM 4643 C CA . LYS A 1 608 ? -13.576 15.986 9.849 1.00 96.06 608 LYS A CA 1
ATOM 4644 C C . LYS A 1 608 ? -15.017 15.639 10.219 1.00 96.06 608 LYS A C 1
ATOM 4646 O O . LYS A 1 608 ? -15.386 15.636 11.387 1.00 96.06 608 LYS A O 1
ATOM 4651 N N . GLU A 1 609 ? -15.795 15.300 9.206 1.00 96.56 609 GLU A N 1
ATOM 4652 C CA . GLU A 1 609 ? -17.183 14.862 9.250 1.00 96.56 609 GLU A CA 1
ATOM 4653 C C . GLU A 1 609 ? -17.290 13.541 10.027 1.00 96.56 609 GLU A C 1
ATOM 4655 O O . GLU A 1 609 ? -18.151 13.387 10.890 1.00 96.56 609 GLU A O 1
ATOM 4660 N N . ALA A 1 610 ? -16.343 12.625 9.798 1.00 97.31 610 ALA A N 1
ATOM 4661 C CA . ALA A 1 610 ? -16.237 11.378 10.545 1.00 97.31 610 ALA A CA 1
ATOM 4662 C C . ALA A 1 610 ? -15.812 11.596 12.003 1.00 97.31 610 ALA A C 1
ATOM 4664 O O . ALA A 1 610 ? -16.406 10.995 12.892 1.00 97.31 610 ALA A O 1
ATOM 4665 N N . VAL A 1 611 ? -14.834 12.475 12.264 1.00 98.06 611 VAL A N 1
ATOM 4666 C CA . VAL A 1 611 ? -14.444 12.859 13.637 1.00 98.06 611 VAL A CA 1
ATOM 4667 C C . VAL A 1 611 ? -15.639 13.445 14.400 1.00 98.06 611 VAL A C 1
ATOM 4669 O O . VAL A 1 611 ? -15.880 13.063 15.544 1.00 98.06 611 VAL A O 1
ATOM 4672 N N . ALA A 1 612 ? -16.424 14.319 13.763 1.00 97.88 612 ALA A N 1
ATOM 4673 C CA . ALA A 1 612 ? -17.616 14.920 14.358 1.00 97.88 612 ALA A CA 1
ATOM 4674 C C . ALA A 1 612 ? -18.730 13.891 14.630 1.00 97.88 612 ALA A C 1
ATOM 4676 O O . ALA A 1 612 ? -19.314 13.908 15.712 1.00 97.88 612 ALA A O 1
ATOM 4677 N N . ALA A 1 613 ? -18.991 12.966 13.697 1.00 98.31 613 ALA A N 1
ATOM 4678 C CA . ALA A 1 613 ? -19.953 11.879 13.900 1.00 98.31 613 ALA A CA 1
ATOM 4679 C C . ALA A 1 613 ? -19.532 10.946 15.051 1.00 98.31 613 ALA A C 1
ATOM 4681 O O . ALA A 1 613 ? -20.353 10.618 15.908 1.00 98.31 613 ALA A O 1
ATOM 4682 N N . ILE A 1 614 ? -18.241 10.589 15.114 1.00 98.44 614 ILE A N 1
ATOM 4683 C CA . ILE A 1 614 ? -17.654 9.802 16.208 1.00 98.44 614 ILE A CA 1
ATOM 4684 C C . ILE A 1 614 ? -17.877 10.511 17.549 1.00 98.44 614 ILE A C 1
ATOM 4686 O O . ILE A 1 614 ? -18.472 9.920 18.448 1.00 98.44 614 ILE A O 1
ATOM 4690 N N . ALA A 1 615 ? -17.482 11.781 17.672 1.00 98.12 615 ALA A N 1
ATOM 4691 C CA . ALA A 1 615 ? -17.655 12.549 18.905 1.00 98.12 615 ALA A CA 1
ATOM 4692 C C . ALA A 1 615 ? -19.135 12.674 19.315 1.00 98.12 615 ALA A C 1
ATOM 4694 O O . ALA A 1 615 ? -19.488 12.427 20.465 1.00 98.12 615 ALA A O 1
ATOM 4695 N N . SER A 1 616 ? -20.026 12.986 18.366 1.00 98.12 616 SER A N 1
ATOM 4696 C CA . SER A 1 616 ? -21.456 13.192 18.641 1.00 98.12 616 SER A CA 1
ATOM 4697 C C . SER A 1 616 ? -22.194 11.931 19.111 1.00 98.12 616 SER A C 1
ATOM 4699 O O . SER A 1 616 ? -23.271 12.050 19.693 1.00 98.12 616 SER A O 1
ATOM 4701 N N . ALA A 1 617 ? -21.649 10.739 18.860 1.00 97.81 617 ALA A N 1
ATOM 4702 C CA . ALA A 1 617 ? -22.201 9.460 19.311 1.00 97.81 617 ALA A CA 1
ATOM 4703 C C . ALA A 1 617 ? -21.415 8.833 20.482 1.00 97.81 617 ALA A C 1
ATOM 4705 O O . ALA A 1 617 ? -21.746 7.733 20.943 1.00 97.81 617 ALA A O 1
ATOM 4706 N N . GLY A 1 618 ? -20.333 9.480 20.932 1.00 97.69 618 GLY A N 1
ATOM 4707 C CA . GLY A 1 618 ? -19.325 8.853 21.786 1.00 97.69 618 GLY A CA 1
ATOM 4708 C C . GLY A 1 618 ? -18.790 7.552 21.175 1.00 97.69 618 GLY A C 1
ATOM 4709 O O . GLY A 1 618 ? -18.657 6.554 21.878 1.00 97.69 618 GLY A O 1
ATOM 4710 N N . GLY A 1 619 ? -18.612 7.504 19.856 1.00 98.25 619 GLY A N 1
ATOM 4711 C CA . GLY A 1 619 ? -18.033 6.360 19.159 1.00 98.25 619 GLY A CA 1
ATOM 4712 C C . GLY A 1 619 ? -16.521 6.262 19.369 1.00 98.25 619 GLY A C 1
ATOM 4713 O O . GLY A 1 619 ? -15.912 7.131 19.982 1.00 98.25 619 GLY A O 1
ATOM 4714 N N . VAL A 1 620 ? -15.888 5.222 18.830 1.00 98.75 620 VAL A N 1
ATOM 4715 C CA . VAL A 1 620 ? -14.424 5.068 18.854 1.00 98.75 620 VAL A CA 1
ATOM 4716 C C . VAL A 1 620 ? -13.936 4.543 17.505 1.00 98.75 620 VAL A C 1
ATOM 4718 O O . VAL A 1 620 ? -14.546 3.653 16.904 1.00 98.75 620 VAL A O 1
ATOM 4721 N N . TYR A 1 621 ? -12.818 5.079 17.018 1.00 98.75 621 TYR A N 1
ATOM 4722 C CA . TYR A 1 621 ? -12.135 4.566 15.834 1.00 98.75 621 TYR A CA 1
ATOM 4723 C C . TYR A 1 621 ? -10.765 3.987 16.196 1.00 98.75 621 TYR A C 1
ATOM 4725 O O . TYR A 1 621 ? -9.880 4.692 16.685 1.00 98.75 621 TYR A O 1
ATOM 4733 N N . LEU A 1 622 ? -10.606 2.697 15.908 1.00 98.75 622 LEU A N 1
ATOM 4734 C CA . LEU A 1 622 ? -9.404 1.903 16.116 1.00 98.75 622 LEU A CA 1
ATOM 4735 C C . LEU A 1 622 ? -8.725 1.622 14.766 1.00 98.75 622 LEU A C 1
ATOM 4737 O O . LEU A 1 622 ? -9.382 1.209 13.807 1.00 98.75 622 LEU A O 1
ATOM 4741 N N . ALA A 1 623 ? -7.406 1.789 14.678 1.00 97.62 623 ALA A N 1
ATOM 4742 C CA . ALA A 1 623 ? -6.637 1.368 13.507 1.00 97.62 623 ALA A CA 1
ATOM 4743 C C . ALA A 1 623 ? -5.752 0.165 13.828 1.00 97.62 623 ALA A C 1
ATOM 4745 O O . ALA A 1 623 ? -4.934 0.233 14.740 1.00 97.62 623 ALA A O 1
ATOM 4746 N N . CYS A 1 624 ? -5.871 -0.900 13.037 1.00 96.81 624 CYS A N 1
ATOM 4747 C CA . CYS A 1 624 ? -4.916 -2.008 13.005 1.00 96.81 624 CYS A CA 1
ATOM 4748 C C . CYS A 1 624 ? -3.769 -1.702 12.030 1.00 96.81 624 CYS A C 1
ATOM 4750 O O . CYS A 1 624 ? -3.888 -0.835 11.158 1.00 96.81 624 CYS A O 1
ATOM 4752 N N . ILE A 1 625 ? -2.672 -2.456 12.138 1.00 96.81 625 ILE A N 1
ATOM 4753 C CA . ILE A 1 625 ? -1.505 -2.298 11.260 1.00 96.81 625 ILE A CA 1
ATOM 4754 C C . ILE A 1 625 ? -1.885 -2.674 9.823 1.00 96.81 625 ILE A C 1
ATOM 4756 O O . ILE A 1 625 ? -2.212 -3.817 9.495 1.00 96.81 625 ILE A O 1
ATOM 4760 N N . GLY A 1 626 ? -1.838 -1.692 8.930 1.00 95.50 626 GLY A N 1
ATOM 4761 C CA . GLY A 1 626 ? -2.089 -1.897 7.517 1.00 95.50 626 GLY A CA 1
ATOM 4762 C C . GLY A 1 626 ? -0.903 -2.578 6.835 1.00 95.50 626 GLY A C 1
ATOM 4763 O O . GLY A 1 626 ? 0.238 -2.169 7.014 1.00 95.50 626 GLY A O 1
ATOM 4764 N N . GLY A 1 627 ? -1.178 -3.605 6.029 1.00 94.06 627 GLY A N 1
ATOM 4765 C CA . GLY A 1 627 ? -0.150 -4.434 5.387 1.00 94.06 627 GLY A CA 1
ATOM 4766 C C . GLY A 1 627 ? 0.205 -5.703 6.171 1.00 94.06 627 GLY A C 1
ATOM 4767 O O . GLY A 1 627 ? 0.779 -6.612 5.589 1.00 94.06 627 GLY A O 1
ATOM 4768 N N . ALA A 1 628 ? -0.213 -5.821 7.435 1.00 96.50 628 ALA A N 1
ATOM 4769 C CA . ALA A 1 628 ? -0.005 -6.991 8.293 1.00 96.50 628 ALA A CA 1
ATOM 4770 C C . ALA A 1 628 ? -1.090 -8.087 8.107 1.00 96.50 628 ALA A C 1
ATOM 4772 O O . ALA A 1 628 ? -1.669 -8.591 9.073 1.00 96.50 628 ALA A O 1
ATOM 4773 N N . ALA A 1 629 ? -1.442 -8.416 6.859 1.00 97.56 629 ALA A N 1
ATOM 4774 C CA . ALA A 1 629 ? -2.627 -9.229 6.564 1.00 97.56 629 ALA A CA 1
ATOM 4775 C C . ALA A 1 629 ? -2.440 -10.743 6.773 1.00 97.56 629 ALA A C 1
ATOM 4777 O O . ALA A 1 629 ? -3.383 -11.416 7.191 1.00 97.56 629 ALA A O 1
ATOM 4778 N N . ALA A 1 630 ? -1.256 -11.283 6.479 1.00 97.81 630 ALA A N 1
ATOM 4779 C CA . ALA A 1 630 ? -0.946 -12.699 6.674 1.00 97.81 630 ALA A CA 1
ATOM 4780 C C . ALA A 1 630 ? -0.813 -13.030 8.171 1.00 97.81 630 ALA A C 1
ATOM 4782 O O . ALA A 1 630 ? -1.384 -14.016 8.635 1.00 97.81 630 ALA A O 1
ATOM 4783 N N . ILE A 1 631 ? -0.161 -12.158 8.955 1.00 97.44 631 ILE A N 1
ATOM 4784 C CA . ILE A 1 631 ? -0.085 -12.331 10.414 1.00 97.44 631 ILE A CA 1
ATOM 4785 C C . ILE A 1 631 ? -1.456 -12.214 11.084 1.00 97.44 631 ILE A C 1
ATOM 4787 O O . ILE A 1 631 ? -1.793 -13.065 11.901 1.00 97.44 631 ILE A O 1
ATOM 4791 N N . THR A 1 632 ? -2.286 -11.244 10.684 1.00 97.50 632 THR A N 1
ATOM 4792 C CA . THR A 1 632 ? -3.649 -11.112 11.227 1.00 97.50 632 THR A CA 1
ATOM 4793 C C . THR A 1 632 ? -4.489 -12.361 10.938 1.00 97.50 632 THR A C 1
ATOM 4795 O O . THR A 1 632 ? -5.161 -12.870 11.833 1.00 97.50 632 THR A O 1
ATOM 4798 N N . ALA A 1 633 ? -4.411 -12.913 9.721 1.00 97.38 633 ALA A N 1
ATOM 4799 C CA . ALA A 1 633 ? -5.119 -14.147 9.380 1.00 97.38 633 ALA A CA 1
ATOM 4800 C C . ALA A 1 633 ? -4.625 -15.371 10.171 1.00 97.38 633 ALA A C 1
ATOM 4802 O O . ALA A 1 633 ? -5.447 -16.193 10.564 1.00 97.38 633 ALA A O 1
ATOM 4803 N N . ARG A 1 634 ? -3.312 -15.497 10.420 1.00 96.75 634 ARG A N 1
ATOM 4804 C CA . ARG A 1 634 ? -2.736 -16.673 11.095 1.00 96.75 634 ARG A CA 1
ATOM 4805 C C . ARG A 1 634 ? -2.806 -16.619 12.622 1.00 96.75 634 ARG A C 1
ATOM 4807 O O . ARG A 1 634 ? -3.013 -17.650 13.253 1.00 96.75 634 ARG A O 1
ATOM 4814 N N . GLU A 1 635 ? -2.575 -15.453 13.221 1.00 96.31 635 GLU A N 1
ATOM 4815 C CA . GLU A 1 635 ? -2.425 -15.308 14.678 1.00 96.31 635 GLU A CA 1
ATOM 4816 C C . GLU A 1 635 ? -3.663 -14.711 15.360 1.00 96.31 635 GLU A C 1
ATOM 4818 O O . GLU A 1 635 ? -3.861 -14.959 16.550 1.00 96.31 635 GLU A O 1
ATOM 4823 N N . ASN A 1 636 ? -4.506 -13.963 14.632 1.00 97.50 636 ASN A N 1
ATOM 4824 C CA . ASN A 1 636 ? -5.613 -13.213 15.231 1.00 97.50 636 ASN A CA 1
ATOM 4825 C C . ASN A 1 636 ? -7.020 -13.641 14.788 1.00 97.50 636 ASN A C 1
ATOM 4827 O O . ASN A 1 636 ? -7.958 -13.399 15.542 1.00 97.50 636 ASN A O 1
ATOM 4831 N N . VAL A 1 637 ? -7.208 -14.260 13.618 1.00 97.81 637 VAL A N 1
ATOM 4832 C CA . VAL A 1 637 ? -8.531 -14.714 13.141 1.00 97.81 637 VAL A CA 1
ATOM 4833 C C . VAL A 1 637 ? -8.758 -16.180 13.516 1.00 97.81 637 VAL A C 1
ATOM 4835 O O . VAL A 1 637 ? -8.160 -17.077 12.930 1.00 97.81 637 VAL A O 1
ATOM 4838 N N . ILE A 1 638 ? -9.655 -16.431 14.476 1.00 97.50 638 ILE A N 1
ATOM 4839 C CA . ILE A 1 638 ? -9.975 -17.783 14.981 1.00 97.50 638 ILE A CA 1
ATOM 4840 C C . ILE A 1 638 ? -11.363 -18.296 14.553 1.00 97.50 638 ILE A C 1
ATOM 4842 O O . ILE A 1 638 ? -11.752 -19.406 14.908 1.00 97.50 638 ILE A O 1
ATOM 4846 N N . GLY A 1 639 ? -12.107 -17.512 13.770 1.00 97.31 639 GLY A N 1
ATOM 4847 C CA . GLY A 1 639 ? -13.354 -17.919 13.114 1.00 97.31 639 GLY A CA 1
ATOM 4848 C C . GLY A 1 639 ? -13.809 -16.869 12.098 1.00 97.31 639 GLY A C 1
ATOM 4849 O O . GLY A 1 639 ? -13.590 -15.680 12.323 1.00 97.31 639 GLY A O 1
ATOM 4850 N N . SER A 1 640 ? -14.414 -17.286 10.981 1.00 96.62 640 SER A N 1
ATOM 4851 C CA . SER A 1 640 ? -14.859 -16.393 9.898 1.00 96.62 640 SER A CA 1
ATOM 4852 C C . SER A 1 640 ? -16.035 -17.008 9.132 1.00 96.62 640 SER A C 1
ATOM 4854 O O . SER A 1 640 ? -15.860 -17.971 8.388 1.00 96.62 640 SER A O 1
ATOM 4856 N N . THR A 1 641 ? -17.232 -16.443 9.295 1.00 96.31 641 THR A N 1
ATOM 4857 C CA . THR A 1 641 ? -18.483 -16.966 8.718 1.00 96.31 641 THR A CA 1
ATOM 4858 C C . THR A 1 641 ? -19.217 -15.855 7.977 1.00 96.31 641 THR A C 1
ATOM 4860 O O . THR A 1 641 ? -19.447 -14.792 8.547 1.00 96.31 641 THR A O 1
ATOM 4863 N N . ILE A 1 642 ? -19.613 -16.080 6.719 1.00 96.62 642 ILE A N 1
ATOM 4864 C CA . ILE A 1 642 ? -20.485 -15.147 5.983 1.00 96.62 642 ILE A CA 1
ATOM 4865 C C . ILE A 1 642 ? -21.892 -15.207 6.590 1.00 96.62 642 ILE A C 1
ATOM 4867 O O . ILE A 1 642 ? -22.446 -16.295 6.730 1.00 96.62 642 ILE A O 1
ATOM 4871 N N . ILE A 1 643 ? -22.454 -14.048 6.938 1.00 97.62 643 ILE A N 1
ATOM 4872 C CA . ILE A 1 643 ? -23.769 -13.920 7.591 1.00 97.62 643 ILE A CA 1
ATOM 4873 C C . ILE A 1 643 ? -24.800 -13.156 6.750 1.00 97.62 643 ILE A C 1
ATOM 4875 O O . ILE A 1 643 ? -25.991 -13.403 6.904 1.00 97.62 643 ILE A O 1
ATOM 4879 N N . ASP A 1 644 ? -24.371 -12.271 5.843 1.00 97.06 644 ASP A N 1
ATOM 4880 C CA . ASP A 1 644 ? -25.257 -11.569 4.902 1.00 97.06 644 ASP A CA 1
ATOM 4881 C C . ASP A 1 644 ? -24.484 -11.147 3.629 1.00 97.06 644 ASP A C 1
ATOM 4883 O O . ASP A 1 644 ? -23.252 -11.105 3.604 1.00 97.06 644 ASP A O 1
ATOM 4887 N N . HIS A 1 645 ? -25.210 -10.831 2.556 1.00 94.38 645 HIS A N 1
ATOM 4888 C CA . HIS A 1 645 ? -24.714 -10.294 1.285 1.00 94.38 645 HIS A CA 1
ATOM 4889 C C . HIS A 1 645 ? -23.638 -11.181 0.626 1.00 94.38 645 HIS A C 1
ATOM 4891 O O . HIS A 1 645 ? -22.650 -10.687 0.081 1.00 94.38 645 HIS A O 1
ATOM 4897 N N . ALA A 1 646 ? -23.817 -12.506 0.685 1.00 93.88 646 ALA A N 1
ATOM 4898 C CA . ALA A 1 646 ? -22.858 -13.499 0.186 1.00 93.88 646 ALA A CA 1
ATOM 4899 C C . ALA A 1 646 ? -22.475 -13.320 -1.299 1.00 93.88 646 ALA A C 1
ATOM 4901 O O . ALA A 1 646 ? -21.375 -13.693 -1.708 1.00 93.88 646 ALA A O 1
ATOM 4902 N N . ASP A 1 647 ? -23.346 -12.703 -2.099 1.00 90.69 647 ASP A N 1
ATOM 4903 C CA . ASP A 1 647 ? -23.114 -12.372 -3.506 1.00 90.69 647 ASP A CA 1
ATOM 4904 C C . ASP A 1 647 ? -22.019 -11.304 -3.726 1.00 90.69 647 ASP A C 1
ATOM 4906 O O . ASP A 1 647 ? -21.461 -11.221 -4.819 1.00 90.69 647 ASP A O 1
ATOM 4910 N N . LEU A 1 648 ? -21.655 -10.539 -2.687 1.00 88.12 648 LEU A N 1
ATOM 4911 C CA . LEU A 1 648 ? -20.545 -9.575 -2.708 1.00 88.12 648 LEU A CA 1
ATOM 4912 C C . LEU A 1 648 ? -19.150 -10.220 -2.540 1.00 88.12 648 LEU A C 1
ATOM 4914 O O . LEU A 1 648 ? -18.135 -9.524 -2.625 1.00 88.12 648 LEU A O 1
ATOM 4918 N N . GLY A 1 649 ? -19.061 -11.531 -2.284 1.00 87.12 649 GLY A N 1
ATOM 4919 C CA . GLY A 1 649 ? -17.799 -12.280 -2.223 1.00 87.12 649 GLY A CA 1
ATOM 4920 C C . GLY A 1 649 ? -16.814 -11.781 -1.153 1.00 87.12 649 GLY A C 1
ATOM 4921 O O . GLY A 1 649 ? -16.952 -12.091 0.034 1.00 87.12 649 GLY A O 1
ATOM 4922 N N . MET A 1 650 ? -15.793 -11.018 -1.565 1.00 84.75 650 MET A N 1
ATOM 4923 C CA . MET A 1 650 ? -14.797 -10.436 -0.647 1.00 84.75 650 MET A CA 1
ATOM 4924 C C . MET A 1 650 ? -15.318 -9.216 0.136 1.00 84.75 650 MET A C 1
ATOM 4926 O O . MET A 1 650 ? -14.697 -8.830 1.124 1.00 84.75 650 MET A O 1
ATOM 4930 N N . GLU A 1 651 ? -16.465 -8.647 -0.260 1.00 89.69 651 GLU A N 1
ATOM 4931 C CA . GLU A 1 651 ? -17.176 -7.595 0.491 1.00 89.69 651 GLU A CA 1
ATOM 4932 C C . GLU A 1 651 ? -18.465 -8.094 1.171 1.00 89.69 651 GLU A C 1
ATOM 4934 O O . GLU A 1 651 ? -19.221 -7.291 1.716 1.00 89.69 651 GLU A O 1
ATOM 4939 N N . ALA A 1 652 ? -18.718 -9.410 1.162 1.00 93.38 652 ALA A N 1
ATOM 4940 C CA . ALA A 1 652 ? -19.824 -10.019 1.901 1.00 93.38 652 ALA A CA 1
ATOM 4941 C C . ALA A 1 652 ? -19.678 -9.794 3.414 1.00 93.38 652 ALA A C 1
ATOM 4943 O O . ALA A 1 652 ? -18.560 -9.793 3.943 1.00 93.38 652 ALA A O 1
ATOM 4944 N N . VAL A 1 653 ? -20.804 -9.644 4.116 1.00 97.81 653 VAL A N 1
ATOM 4945 C CA . VAL A 1 653 ? -20.812 -9.394 5.561 1.00 97.81 653 VAL A CA 1
ATOM 4946 C C . VAL A 1 653 ? -20.444 -10.675 6.300 1.00 97.81 653 VAL A C 1
ATOM 4948 O O . VAL A 1 653 ? -21.022 -11.734 6.044 1.00 97.81 653 VAL A O 1
ATOM 4951 N N . ARG A 1 654 ? -19.494 -10.590 7.236 1.00 98.00 654 ARG A N 1
ATOM 4952 C CA . ARG A 1 654 ? -19.021 -11.743 8.018 1.00 98.00 654 ARG A CA 1
ATOM 4953 C C . ARG A 1 654 ? -19.093 -11.482 9.516 1.00 98.00 654 ARG A C 1
ATOM 4955 O O . ARG A 1 654 ? -18.740 -10.396 9.961 1.00 98.00 654 ARG A O 1
ATOM 4962 N N . SER A 1 655 ? -19.456 -12.504 10.283 1.00 97.94 655 SER A N 1
ATOM 4963 C CA . SER A 1 655 ? -19.080 -12.595 11.695 1.00 97.94 655 SER A CA 1
ATOM 4964 C C . SER A 1 655 ? -17.668 -13.178 11.761 1.00 97.94 655 SER A C 1
ATOM 4966 O O . SER A 1 655 ? -17.384 -14.197 11.124 1.00 97.94 655 SER A O 1
ATOM 4968 N N . VAL A 1 656 ? -16.766 -12.506 12.474 1.00 98.31 656 VAL A N 1
ATOM 4969 C CA . VAL A 1 656 ? -15.370 -12.919 12.648 1.00 98.31 656 VAL A CA 1
ATOM 4970 C C . VAL A 1 656 ? -15.031 -12.905 14.130 1.00 98.31 656 VAL A C 1
ATOM 4972 O O . VAL A 1 656 ? -15.305 -11.922 14.816 1.00 98.31 656 VAL A O 1
ATOM 4975 N N . ARG A 1 657 ? -14.408 -13.980 14.623 1.00 98.44 657 ARG A N 1
ATOM 4976 C CA . ARG A 1 657 ? -13.920 -14.049 16.004 1.00 98.44 657 ARG A CA 1
ATOM 4977 C C . ARG A 1 657 ? -12.419 -13.800 16.039 1.00 98.44 657 ARG A C 1
ATOM 4979 O O . ARG A 1 657 ? -11.651 -14.486 15.358 1.00 98.44 657 ARG A O 1
ATOM 4986 N N . LEU A 1 658 ? -12.027 -12.807 16.827 1.00 98.50 658 LEU A N 1
ATOM 4987 C CA . LEU A 1 658 ? -10.658 -12.345 16.990 1.00 98.50 658 LEU A CA 1
ATOM 4988 C C . LEU A 1 658 ? -10.015 -12.897 18.264 1.00 98.50 658 LEU A C 1
ATOM 4990 O O . LEU A 1 658 ? -10.694 -13.238 19.235 1.00 98.50 658 LEU A O 1
ATOM 4994 N N . LYS A 1 659 ? -8.683 -12.921 18.272 1.00 98.00 659 LYS A N 1
ATOM 4995 C CA . LYS A 1 659 ? -7.853 -13.172 19.449 1.00 98.00 659 LYS A CA 1
ATOM 4996 C C . LYS A 1 659 ? -6.628 -12.259 19.424 1.00 98.00 659 LYS A C 1
ATOM 4998 O O . LYS A 1 659 ? -5.797 -12.380 18.527 1.00 98.00 659 LYS A O 1
ATOM 5003 N N . GLY A 1 660 ? -6.500 -11.383 20.415 1.00 96.88 660 GLY A N 1
ATOM 5004 C CA . GLY A 1 660 ? -5.321 -10.539 20.631 1.00 96.88 660 GLY A CA 1
ATOM 5005 C C . GLY A 1 660 ? -4.899 -9.676 19.434 1.00 96.88 660 GLY A C 1
ATOM 5006 O O . GLY A 1 660 ? -3.703 -9.561 19.162 1.00 96.88 660 GLY A O 1
ATOM 5007 N N . LEU A 1 661 ? -5.854 -9.144 18.659 1.00 97.75 661 LEU A N 1
ATOM 5008 C CA . LEU A 1 661 ? -5.570 -8.304 17.490 1.00 97.75 661 LEU A CA 1
ATOM 5009 C C . LEU A 1 661 ? -5.097 -6.912 17.950 1.00 97.75 661 LEU A C 1
ATOM 5011 O O . LEU A 1 661 ? -5.902 -6.187 18.538 1.00 97.75 661 LEU A O 1
ATOM 5015 N N . PRO A 1 662 ? -3.846 -6.493 17.673 1.00 97.44 662 PRO A N 1
ATOM 5016 C CA . PRO A 1 662 ? -3.372 -5.177 18.080 1.00 97.44 662 PRO A CA 1
ATOM 5017 C C . PRO A 1 662 ? -4.014 -4.057 17.249 1.00 97.44 662 PRO A C 1
ATOM 5019 O O . PRO A 1 662 ? -4.057 -4.105 16.013 1.00 97.44 662 PRO A O 1
ATOM 5022 N N . ALA A 1 663 ? -4.454 -3.005 17.933 1.00 98.00 663 ALA A N 1
ATOM 5023 C CA . ALA A 1 663 ? -4.917 -1.764 17.327 1.00 98.00 663 ALA A CA 1
ATOM 5024 C C . ALA A 1 663 ? -4.503 -0.543 18.166 1.00 98.00 663 ALA A C 1
ATOM 5026 O O . ALA A 1 663 ? -4.105 -0.663 19.323 1.00 98.00 663 ALA A O 1
ATOM 5027 N N . LEU A 1 664 ? -4.623 0.645 17.579 1.00 97.56 664 LEU A N 1
ATOM 5028 C CA . LEU A 1 664 ? -4.412 1.928 18.246 1.00 97.56 664 LEU A CA 1
ATOM 5029 C C . LEU A 1 664 ? -5.716 2.733 18.243 1.00 97.56 664 LEU A C 1
ATOM 5031 O O . LEU A 1 664 ? -6.381 2.805 17.206 1.00 97.56 664 LEU A O 1
ATOM 5035 N N . VAL A 1 665 ? -6.069 3.369 19.364 1.00 98.44 665 VAL A N 1
ATOM 5036 C CA . VAL A 1 665 ? -7.164 4.352 19.412 1.00 98.44 665 VAL A CA 1
ATOM 5037 C C . VAL A 1 665 ? -6.740 5.576 18.600 1.00 98.44 665 VAL A C 1
ATOM 5039 O O . VAL A 1 665 ? -5.853 6.318 19.015 1.00 98.44 665 VAL A O 1
ATOM 5042 N N . ILE A 1 666 ? -7.345 5.787 17.429 1.00 97.94 666 ILE A N 1
ATOM 5043 C CA . ILE A 1 666 ? -7.029 6.929 16.558 1.00 97.94 666 ILE A CA 1
ATOM 5044 C C . ILE A 1 666 ? -7.964 8.099 16.823 1.00 97.94 666 ILE A C 1
ATOM 5046 O O . ILE A 1 666 ? -7.486 9.224 16.896 1.00 97.94 666 ILE A O 1
ATOM 5050 N N . ILE A 1 667 ? -9.271 7.856 16.964 1.00 98.56 667 ILE A N 1
ATOM 5051 C CA . ILE A 1 667 ? -10.237 8.887 17.372 1.00 98.56 667 ILE A CA 1
ATOM 5052 C C . ILE A 1 667 ? -10.995 8.358 18.584 1.00 98.56 667 ILE A C 1
ATOM 5054 O O . ILE A 1 667 ? -11.604 7.288 18.501 1.00 98.56 667 ILE A O 1
ATOM 5058 N N . ASP A 1 668 ? -10.936 9.095 19.691 1.00 98.56 668 ASP A N 1
ATOM 5059 C CA . ASP A 1 668 ? -11.655 8.751 20.919 1.00 98.56 668 ASP A CA 1
ATOM 5060 C C . ASP A 1 668 ? -13.091 9.300 20.948 1.00 98.56 668 ASP A C 1
ATOM 5062 O O . ASP A 1 668 ? -13.521 10.045 20.062 1.00 98.56 668 ASP A O 1
ATOM 5066 N N . ALA A 1 669 ? -13.833 8.952 22.002 1.00 98.12 669 ALA A N 1
ATOM 5067 C CA . ALA A 1 669 ? -15.232 9.339 22.184 1.00 98.12 669 ALA A CA 1
ATOM 5068 C C . ALA A 1 669 ? -15.478 10.851 22.327 1.00 98.12 669 ALA A C 1
ATOM 5070 O O . ALA A 1 669 ? -16.628 11.279 22.280 1.00 98.12 669 ALA A O 1
ATOM 5071 N N . ASN A 1 670 ? -14.425 11.663 22.461 1.00 97.62 670 ASN A N 1
ATOM 5072 C CA . ASN A 1 670 ? -14.500 13.123 22.512 1.00 97.62 670 ASN A CA 1
ATOM 5073 C C . ASN A 1 670 ? -14.049 13.773 21.189 1.00 97.62 670 ASN A C 1
ATOM 5075 O O . ASN A 1 670 ? -13.966 14.996 21.097 1.00 97.62 670 ASN A O 1
ATOM 5079 N N . GLY A 1 671 ? -13.726 12.973 20.165 1.00 96.62 671 GLY A N 1
ATOM 5080 C CA . GLY A 1 671 ? -13.235 13.455 18.875 1.00 96.62 671 GLY A CA 1
ATOM 5081 C C . GLY A 1 671 ? -11.762 13.866 18.864 1.00 96.62 671 GLY A C 1
ATOM 5082 O O . GLY A 1 671 ? -11.311 14.435 17.867 1.00 96.62 671 GLY A O 1
ATOM 5083 N N . ARG A 1 672 ? -10.981 13.586 19.921 1.00 97.69 672 ARG A N 1
ATOM 5084 C CA . ARG A 1 672 ? -9.526 13.811 19.872 1.00 97.69 672 ARG A CA 1
ATOM 5085 C C . ARG A 1 672 ? -8.923 12.805 18.897 1.00 97.69 672 ARG A C 1
ATOM 5087 O O . ARG A 1 672 ? -9.218 11.617 18.986 1.00 97.69 672 ARG A O 1
ATOM 5094 N N . ASN A 1 673 ? -8.104 13.286 17.964 1.00 96.00 673 ASN A N 1
ATOM 5095 C CA . ASN A 1 673 ? -7.577 12.505 16.847 1.00 96.00 673 ASN A CA 1
ATOM 5096 C C . ASN A 1 673 ? -6.044 12.439 16.910 1.00 96.00 673 ASN A C 1
ATOM 5098 O O . ASN A 1 673 ? -5.381 13.470 16.866 1.00 96.00 673 ASN A O 1
ATOM 5102 N N . PHE A 1 674 ? -5.496 11.225 16.953 1.00 95.38 674 PHE A N 1
ATOM 5103 C CA . PHE A 1 674 ? -4.062 10.933 17.055 1.00 95.38 674 PHE A CA 1
ATOM 5104 C C . PHE A 1 674 ? -3.211 11.516 15.908 1.00 95.38 674 PHE A C 1
ATOM 5106 O O . PHE A 1 674 ? -2.016 11.728 16.079 1.00 95.38 674 PHE A O 1
ATOM 5113 N N . TYR A 1 675 ? -3.809 11.790 14.742 1.00 92.25 675 TYR A N 1
ATOM 5114 C CA . TYR A 1 675 ? -3.113 12.330 13.562 1.00 92.25 675 TYR A CA 1
ATOM 5115 C C . TYR A 1 675 ? -3.252 13.859 13.368 1.00 92.25 675 TYR A C 1
ATOM 5117 O O . TYR A 1 675 ? -3.047 14.333 12.247 1.00 92.25 675 TYR A O 1
ATOM 5125 N N . SER A 1 676 ? -3.693 14.619 14.381 1.00 86.75 676 SER A N 1
ATOM 5126 C CA . SER A 1 676 ? -3.986 16.070 14.264 1.00 86.75 676 SER A CA 1
ATOM 5127 C C . SER A 1 676 ? -2.876 16.969 14.801 1.00 86.75 676 SER A C 1
ATOM 5129 O O . SER A 1 676 ? -2.520 16.788 15.981 1.00 86.75 676 SER A O 1
#

pLDDT: mean 80.91, std 27.11, range [23.73, 98.81]

Radius of gyration: 34.86 Å; chains: 1; bounding box: 109×128×86 Å

Sequence (676 aa):
MHRLRSGADFLPRRCPRSGREGSSRAGYSGWTMQGFRSRGKGFRPSPLRKIHIDGDRRHSRLRPATHGQARRRQAYLPSGQMRRLFGLPENLPGKGPRAVQERKGRISDPNRRHSLHHLLLLPRDMSRPRDLDRQGFLAQGEGEKTAMSQMDWSASLDFGSGDSYRKLPIPAPKRRGDRLLIDSENLAELSRTAFSEIAFKYPLGHLELLAAILTDEAATGKEKFVAETLIRNAAIAAEGVLPMCQDTGTALVYGWKGADLTTSPDADDAAALAKGVSDAYREKFLRKSQIGPESVLDEKNTRDNLPALIDLRAVSGAQYRFLFAAKGGGSTSRTSLTMESPAMLRQETLETLLATRIKSLGASGCPPYTIAVVLGGATPSQTMYTLELAAWGLLDKLPARAGADGSPLRSVEWEERAARIAAETGIGAQWGGAHLALETRFIRLSRHAATLPLAVGVSCSAHRKARAVVDEGGWRIEKMEEDPGRFLPASRALLPDAVEIDLDAPKAEWLYTLRNLPAGTGVSLSGTVTVARDLAHARIAAALRDGKEIPDYFRDHPIFYAGPTDPAPDAISGSFGPTTASRMDSYLEPFMGKNASLVTIAKGARGKEAVAAIASAGGVYLACIGGAAAITARENVIGSTIIDHADLGMEAVRSVRLKGLPALVIIDANGRNFYS

Secondary structure (DSSP, 8-state):
-------------------------------------------------------------------------------------------------------------------------PPP----PPP----S---S---------S---TTT-----GGGEEE-SSPPPEEETTEEEEPHHHHHHHHHHHHHHHTT--BHHHHHHHHHHHH-SSS-HHHHHHHHHHHHHHHHHHTSSS-S-S---EEEEEEEEETTEEESTT--HHHHHHHHHHHHHHHTT-----EEESSSS-EEE-SS-PPPEEEEEEESSS-EEEEEEEE-HHHHTT-EEEEE-GGG-SHHHHHHHHHHHHHHH-GGG-SSEEEEEEEEESSHHHHHHHHHHHHTTTTTTS-SS--SSS--EE-HHHHHHHHHHHHTTSBTTTTSBSTTEEEEEEEEEEE-TT-EEEEEEEE-S---EEEEEEETTEEEEEPBPS-GGGGS-SSPPPPTTPEEEESSS-HHHHHHHHHHSPTT-EEEEEEEEEE--HHHHHHHHHHHHTTPPPPHHHHHS-EE-B-PPPPPTT-S-S---BPBGGGGGGGHHHHHTTT-S-EEEEBS---HHHHHHHHHTT-EEEEE-TT-HHHIIIIIEEEEEEEE-GGGGGGSEEEEEEEEEEEEEEE-TT--BTT-

Foldseek 3Di:
DDDDDDDDDDDDDDDDDDDDYDDDDDDDDDDDDDDDDDDDDDDDDDDDDDDDDDDDDDDDDDDDDDYDDDDDDDDDDDDDDDDDDDDDDDDDDDDDDDDDDDDDDDDDDDDDDDDDDDDDDDDDDDDDDDDDDDDDDDDDDPDPPPPCVDQDCVVQFPLDDPVLWDFDPADAFDDDPQATEDELLSLLVVLLVQLLDLQQFAFPVLLVLLLVLCVDPQRDLQSNQLSQLLLVLSQLSLVSAFGLAQQQAAKEKAKEAAPRYDYPPPDDSQVSSQNSQLNNCVVSLHAQPDWADPDPPRIDGPVRNDDHHHHYHYDHDFKMKMKIFGAGVQQVVLKDKDKDFPVCPDDVSVLVVLLVSLLVSFPQSQDPWAKEKEKADQDSVRSVVVRVSQQLPRNVSADCDDPVSQHKHKDVVVFVSSLQSNQVLQCARNQGGRRNYSTYIYMYGRHDNGIMMMMMGTDHSSGRMKMWMGGSVGTIIGDTDSRSVVSHDPDNRDDPQEAEAEQVPFQVVSLVVQQPDDFSHKYFYFFKAKEAEDVRLVVQVVCVVVVHARDPRQQRHAYFDWFGRQHDPPAQGHFIFFHRPASCQVSLQVQLVNNGNLEYEHGTDYDPSSLVSNQVSQGWYKYARHSSRSCCRPPWWPHWAFDAPCVVPRRGMIITGTGGGMIGTQQHNNSDGSSD